Protein 3R40 (pdb70)

Solvent-accessible surface area: 20964 Å² total; per-residue (Å²): 116,34,85,9,0,105,86,24,40,72,71,124,9,101,20,100,47,20,90,0,4,0,20,17,9,32,106,47,81,31,0,2,0,0,0,1,2,3,3,5,4,2,0,0,14,110,0,0,57,81,0,15,137,129,7,74,0,2,0,0,1,0,0,0,2,8,98,0,44,58,27,164,27,58,145,114,28,63,24,2,5,5,71,21,0,2,125,4,2,20,62,2,2,82,116,53,59,34,87,98,2,8,0,0,0,1,11,3,0,0,16,0,0,4,5,0,0,28,56,35,48,60,61,7,46,42,0,0,1,0,5,4,28,0,1,28,7,22,4,100,78,13,66,46,61,87,4,14,160,56,12,12,17,4,1,2,3,16,100,53,70,21,0,27,53,9,4,36,51,59,26,51,88,5,1,77,33,6,0,15,75,49,12,134,74,43,67,60,93,27,9,32,108,120,0,14,65,9,1,49,74,16,2,44,45,85,117,28,19,68,5,8,0,8,0,5,5,0,2,0,98,24,5,11,78,38,2,70,116,13,44,113,68,56,68,102,0,78,7,48,2,8,3,4,28,1,68,52,36,78,49,32,105,15,0,115,103,1,2,78,77,23,101,23,42,78,14,112,3,0,22,0,0,0,3,37,6,18,88,101,0,1,93,26,0,20,163,14,17,50,110,112,32,99,12,1,102,81,19,41,71,85,119,8,95,23,104,49,19,94,0,4,0,18,27,6,40,114,47,80,29,0,2,0,0,0,0,2,3,2,7,4,2,1,0,17,86,0,0,50,74,0,18,139,127,10,45,0,1,0,1,0,0,0,1,2,10,100,0,42,64,24,174,36,57,149,114,29,62,22,3,5,5,68,22,0,2,125,8,1,18,68,2,3,82,110,50,59,27,88,98,2,8,0,0,0,1,14,3,0,0,6,0,0,4,5,0,0,28,56,34,50,59,60,7,44,55,0,0,0,0,34,10,12,0,1,29,21,30,5,115,98,5,79,47,61,58,4,15,156,24,8,7,12,7,0,2,3,16,100,56,77,32,0,34,40,5,4,37,45,70,22,50,48,0,0,76,30,6,0,15,75,52,11,190,64,46,70,56,90,25,8,18,107,123,0,11,64,11,1,55,68,16,3,41,48,85,116,38,15,66,2,9,1,9,0,4,6,0,2,0,99,24,5,14,83,37,3,72,108,12,55,118,68,58,67,102,0,79,6,49,2,6,2,2,45,15,85,64,35,117,11,0,116,128,4,2,80,76,12,84,24,37,76,7,114,10,16,28,0,0,0,4,36,7,33,118,86,0,3,85,6,0,10,154,18,13,71

Sequence (578 aa):
LADLFPGFGSEWINTSSGRIFARVGGDGPPLLLLHGFPQTHVMMMWHRRVAPKLAERFKVIVADLPGYGWWSDMPESDEQHTPYTKRAMAKQLIEAMEEQLGHVHFALAGHNRGARVSYRLALDSPGRLSKLAVLDILPTYEYWQRRMMNRAYALLKKIIYHWSFLAQPAPLPENNLLGGDPDFFYVKAKLASSWTRAGDLSAFDPRAVEHYRIAFADPMMRRHVMCEDYRAGAYADFEHDKIDVEAGNKIPVPMLALWGASGIPLDVWRKWASDVQGAPIESGHFLPEEAPDQTAEALVRFFSALADLFPGFGSEWINTSSGRIFARVGGDGPPLLLLHGFPQTHVMMMWHRVAPKLAERFKVIVADLPGYGWSDMPESDEQHTPYTKRAMAKQLIEEAMEQLGHVHFALAGHNRGARVSYRLALDSPGRLSKLAVLDILPTYEYWQRRMMNRAYALKIYHWSSFLAQPAPLPENNLLGGDPDFFYVKAKLASWTRAGDLSAFDPRAVEHYRIAFADPMRRHVMCEDYRAGAYADFEHDKIDVEAGNKIPVPMMLALWGAPLDVWRKWASDVQGAPIESGHFLPEEAPDQTAEALVRFFS

Radius of gyration: 27.36 Å; Cα contacts (8 Å, |Δi|>4): 1250; chains: 2; bounding box: 43×46×88 Å

B-factor: mean 14.57, std 7.36, range [4.46, 62.92]

CATH classification: 3.40.50.1820

Nearest PDB structures (foldseek):
  3r40-assembly1_B  TM=1.003E+00  e=2.513E-63  Rhodopseudomonas palustris
  5k3d-assembly1_B  TM=1.003E+00  e=5.502E-62  Rhodopseudomonas palustris CGA009
  5swn-assembly1_A  TM=1.002E+00  e=1.422E-61  Rhodopseudomonas palustris CGA009
  3r3u-assembly1_B  TM=1.002E+00  e=4.391E-61  Rhodopseudomonas palustris
  5k3e-assembly1_A  TM=9.991E-01  e=2.899E-61  Rhodopseudomonas palustris CGA009

Secondary structure (DSSP, 8-state):
----STT-EEEEE--TT--EEEEEEE-SSEEEEE--TT--GGGGGGTHHHHHTTSEEEEEPPTTSTTS------TT-GGGSHHHHHHHHHHHHHHTT-SSEEEEEETHHHHHHHHHHHH-GGGEEEEEEES---HHHHHHH-SHHHHHHSTHHHHHTSPTTHHHHHHTS-HHHHHHHHHHHTSSSSSSTTS-HHHHHHHHHHHTSHHHHHHHHHHHHHHHTHHHHHHHHHHHHT--B-S-EEEEEETT---HHHHHHHBSSEEEEEESS-S-HHHHSHHHHHHHHHHHHH-/-----TTEEEEEE--TT--EEEEEE--SSEEEEE--TT--GGGGGGTHHHHHTTSEEEEEPPTTSTTS------TT-GGGSHHHHHHHHHHHHHHTT-SSEEEEEETHHHHHHHHHHHH-GGGEEEEEEES---HHHHHHT-SHHHHHHTTHHHHTTSPTTHHHHHHTSSHHHHHHHHHHHTSSSSSSTTS-HHHHHHHHHHHTSHHHHHHHHHHHHHHHTHHHHHHHHHHHHT--B-S-EEEEEE--HHHHHTTBSSEEEEEESSSS-HHHHSHHHHHHHHHHHH-

Structure (mmCIF, N/CA/C/O backbone):
data_3R40
#
_entry.id   3R40
#
_cell.length_a   41.930
_cell.length_b   79.270
_cell.length_c   85.080
_cell.angle_alpha   90.000
_cell.angle_beta   103.220
_cell.angle_gamma   90.000
#
_symmetry.space_group_name_H-M   'P 1 21 1'
#
loop_
_entity.id
_entity.type
_entity.pdbx_description
1 polymer 'Fluoroacetate dehalogenase'
2 non-polymer 'CALCIUM ION'
3 non-polymer 'CHLORIDE ION'
4 water water
#
loop_
_atom_site.group_PDB
_atom_site.id
_atom_site.type_symbol
_atom_site.label_atom_id
_atom_site.label_alt_id
_atom_site.label_comp_id
_atom_site.label_asym_id
_atom_site.label_entity_id
_atom_site.label_seq_id
_atom_site.pdbx_PDB_ins_code
_atom_site.Cartn_x
_atom_site.Cartn_y
_atom_site.Cartn_z
_atom_site.occupancy
_atom_site.B_iso_or_equiv
_atom_site.auth_seq_id
_at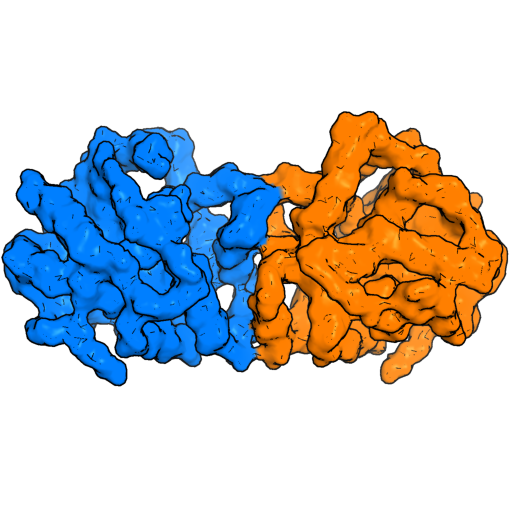om_site.auth_comp_id
_atom_site.auth_asym_id
_atom_site.auth_atom_id
_atom_site.pdbx_PDB_model_num
ATOM 1 N N . LEU A 1 6 ? 8.690 -30.955 27.969 1.00 25.22 4 LEU A N 1
ATOM 2 C CA . LEU A 1 6 ? 7.764 -29.828 27.682 1.00 21.17 4 LEU A CA 1
ATOM 3 C C . LEU A 1 6 ? 7.228 -29.861 26.259 1.00 18.47 4 LEU A C 1
ATOM 4 O O . LEU A 1 6 ? 8.012 -30.101 25.324 1.00 22.79 4 LEU A O 1
ATOM 9 N N . ALA A 1 7 ? 5.957 -29.504 26.110 1.00 16.57 5 ALA A N 1
ATOM 10 C CA . ALA A 1 7 ? 5.337 -29.640 24.838 1.00 15.50 5 ALA A CA 1
ATOM 11 C C . ALA A 1 7 ? 5.796 -28.496 23.953 1.00 13.27 5 ALA A C 1
ATOM 12 O O . ALA A 1 7 ? 5.959 -27.376 24.411 1.00 14.53 5 ALA A O 1
ATOM 14 N N . ASP A 1 8 ? 5.788 -28.783 22.647 1.00 13.71 6 ASP A N 1
ATOM 15 C CA . ASP A 1 8 ? 5.806 -27.775 21.599 1.00 13.15 6 ASP A CA 1
ATOM 16 C C . ASP A 1 8 ? 4.403 -27.293 21.327 1.00 11.74 6 ASP A C 1
ATOM 17 O O . ASP A 1 8 ? 3.577 -28.007 20.713 1.00 14.00 6 ASP A O 1
ATOM 22 N N . LEU A 1 9 ? 4.084 -26.077 21.768 1.00 13.06 7 LEU A N 1
ATOM 23 C CA . LEU A 1 9 ? 2.765 -25.518 21.693 1.00 12.65 7 LEU A CA 1
ATOM 24 C C . LEU A 1 9 ? 2.642 -24.561 20.494 1.00 13.93 7 LEU A C 1
ATOM 25 O O . LEU A 1 9 ? 1.589 -23.928 20.351 1.00 13.38 7 LEU A O 1
ATOM 30 N N . PHE A 1 10 ? 3.610 -24.512 19.598 1.00 13.34 8 PHE A N 1
ATOM 31 C CA . PHE A 1 10 ? 3.561 -23.684 18.418 1.00 13.54 8 PHE A CA 1
ATOM 32 C C . PHE A 1 10 ? 3.987 -24.482 17.182 1.00 16.18 8 PHE A C 1
ATOM 33 O O . PHE A 1 10 ? 5.013 -24.274 16.595 1.00 14.01 8 PHE A O 1
ATOM 41 N N . PRO A 1 11 ? 3.204 -25.493 16.858 1.00 22.17 9 PRO A N 1
ATOM 42 C CA . PRO A 1 11 ? 3.622 -26.445 15.873 1.00 24.48 9 PRO A CA 1
ATOM 43 C C . PRO A 1 11 ? 3.909 -25.690 14.566 1.00 23.35 9 PRO A C 1
ATOM 44 O O . PRO A 1 11 ? 3.202 -24.757 14.155 1.00 25.43 9 PRO A O 1
ATOM 48 N N . GLY A 1 12 ? 5.120 -25.969 14.008 1.00 21.96 10 GLY A N 1
ATOM 49 C CA . GLY A 1 12 ? 5.534 -25.299 12.775 1.00 21.17 10 GLY A CA 1
ATOM 50 C C . GLY A 1 12 ? 6.325 -24.011 12.985 1.00 20.32 10 GLY A C 1
ATOM 51 O O . GLY A 1 12 ? 7.014 -23.542 12.036 1.00 23.68 10 GLY A O 1
ATOM 52 N N . PHE A 1 13 ? 6.287 -23.372 14.158 1.00 16.60 11 PHE A N 1
ATOM 53 C CA . PHE A 1 13 ? 7.145 -22.204 14.414 1.00 13.26 11 PHE A CA 1
ATOM 54 C C . PHE A 1 13 ? 8.545 -22.666 14.594 1.00 12.78 11 PHE A C 1
ATOM 55 O O . PHE A 1 13 ? 8.831 -23.697 15.228 1.00 14.65 11 PHE A O 1
ATOM 63 N N . GLY A 1 14 ? 9.489 -21.853 14.149 1.00 12.28 12 GLY A N 1
ATOM 64 C CA . GLY A 1 14 ? 10.854 -22.008 14.454 1.00 11.31 12 GLY A CA 1
ATOM 65 C C . GLY A 1 14 ? 11.190 -21.526 15.830 1.00 10.82 12 GLY A C 1
ATOM 66 O O . GLY A 1 14 ? 10.322 -21.062 16.580 1.00 11.13 12 GLY A O 1
ATOM 67 N N . SER A 1 15 ? 12.448 -21.598 16.169 1.00 14.91 13 SER A N 1
ATOM 68 C CA . SER A 1 15 ? 12.989 -21.265 17.533 1.00 16.62 13 SER A CA 1
ATOM 69 C C . SER A 1 15 ? 14.255 -20.439 17.222 1.00 17.89 13 SER A C 1
ATOM 70 O O . SER A 1 15 ? 15.023 -20.847 16.328 1.00 24.54 13 SER A O 1
ATOM 73 N N . GLU A 1 16 ? 14.483 -19.357 17.970 1.00 15.25 14 GLU A N 1
ATOM 74 C CA . GLU A 1 16 ? 15.683 -18.563 17.821 1.00 16.15 14 GLU A CA 1
ATOM 75 C C . GLU A 1 16 ? 16.181 -18.246 19.243 1.00 10.52 14 GLU A C 1
ATOM 76 O O . GLU A 1 16 ? 15.403 -17.958 20.100 1.00 10.66 14 GLU A O 1
ATOM 82 N N . TRP A 1 17 ? 17.479 -18.197 19.406 1.00 12.05 15 TRP A N 1
ATOM 83 C CA . TRP A 1 17 ? 18.129 -17.652 20.565 1.00 11.74 15 TRP A CA 1
ATOM 84 C C . TRP A 1 17 ? 18.919 -16.450 20.102 1.00 12.92 15 TRP A C 1
ATOM 85 O O . TRP A 1 17 ? 19.850 -16.608 19.339 1.00 19.39 15 TRP A O 1
ATOM 96 N N . ILE A 1 18 ? 18.500 -15.270 20.463 1.00 8.99 16 ILE A N 1
ATOM 97 C CA . ILE A 1 18 ? 18.938 -14.013 19.865 1.00 9.54 16 ILE A CA 1
ATOM 98 C C . ILE A 1 18 ? 19.886 -13.335 20.808 1.00 9.08 16 ILE A C 1
ATOM 99 O O . ILE A 1 18 ? 19.548 -13.039 21.937 1.00 9.12 16 ILE A O 1
ATOM 104 N N . ASN A 1 19 ? 21.107 -13.066 20.385 1.00 11.20 17 ASN A N 1
ATOM 105 C CA . ASN A 1 19 ? 22.101 -12.389 21.271 1.00 11.07 17 ASN A CA 1
ATOM 106 C C . ASN A 1 19 ? 21.786 -10.914 21.408 1.00 10.57 17 ASN A C 1
ATOM 107 O O . ASN A 1 19 ? 21.384 -10.273 20.453 1.00 12.93 17 ASN A O 1
ATOM 112 N N . THR A 1 20 ? 21.989 -10.411 22.598 1.00 10.03 18 THR A N 1
ATOM 113 C CA . THR A 1 20 ? 21.982 -9.017 22.880 1.00 10.02 18 THR A CA 1
ATOM 114 C C . THR A 1 20 ? 23.115 -8.717 23.822 1.00 10.32 18 THR A C 1
ATOM 115 O O . THR A 1 20 ? 23.614 -9.596 24.471 1.00 10.28 18 THR A O 1
ATOM 119 N N . SER A 1 21 ? 23.355 -7.427 24.059 1.00 12.46 19 SER A N 1
ATOM 120 C CA . SER A 1 21 ? 24.347 -7.011 25.054 1.00 12.34 19 SER A CA 1
ATOM 121 C C . SER A 1 21 ? 23.995 -7.372 26.460 1.00 11.51 19 SER A C 1
ATOM 122 O O . SER A 1 21 ? 24.903 -7.286 27.321 1.00 15.20 19 SER A O 1
ATOM 125 N N . SER A 1 22 ? 22.783 -7.744 26.766 1.00 12.05 20 SER A N 1
ATOM 126 C CA . SER A 1 22 ? 22.357 -8.167 28.108 1.00 12.85 20 SER A CA 1
ATOM 127 C C . SER A 1 22 ? 22.059 -9.649 28.243 1.00 11.42 20 SER A C 1
ATOM 128 O O . SER A 1 22 ? 21.688 -10.104 29.287 1.00 15.55 20 SER A O 1
ATOM 131 N N . GLY A 1 23 ? 22.251 -10.416 27.144 1.00 10.80 21 GLY A N 1
ATOM 132 C CA . GLY A 1 23 ? 22.028 -11.844 27.168 1.00 9.77 21 GLY A CA 1
ATOM 133 C C . GLY A 1 23 ? 21.015 -12.247 26.113 1.00 8.11 21 GLY A C 1
ATOM 134 O O . GLY A 1 23 ? 20.377 -11.423 25.409 1.00 8.60 21 GLY A O 1
ATOM 135 N N . ARG A 1 24 ? 20.907 -13.541 25.958 1.00 7.87 22 ARG A N 1
ATOM 136 C CA . ARG A 1 24 ? 20.096 -14.075 24.877 1.00 7.63 22 ARG A CA 1
ATOM 137 C C . ARG A 1 24 ? 18.593 -13.952 25.209 1.00 7.05 22 ARG A C 1
ATOM 138 O O . ARG A 1 24 ? 18.182 -14.140 26.356 1.00 7.31 22 ARG A O 1
ATOM 146 N N . ILE A 1 25 ? 17.841 -13.676 24.169 1.00 7.23 23 ILE A N 1
ATOM 147 C CA . ILE A 1 25 ? 16.388 -13.736 24.182 1.00 6.41 23 ILE A CA 1
ATOM 148 C C . ILE A 1 25 ? 15.972 -14.976 23.402 1.00 7.11 23 ILE A C 1
ATOM 149 O O . ILE A 1 25 ? 16.310 -15.127 22.247 1.00 8.50 23 ILE A O 1
ATOM 154 N N . PHE A 1 26 ? 15.156 -15.840 24.036 1.00 6.52 24 PHE A N 1
ATOM 155 C CA . PHE A 1 26 ? 14.566 -16.976 23.343 1.00 6.71 24 PHE A CA 1
ATOM 156 C C . PHE A 1 26 ? 13.278 -16.540 22.709 1.00 6.67 24 PHE A C 1
ATOM 157 O O . PHE A 1 26 ? 12.467 -15.863 23.346 1.00 7.59 24 PHE A O 1
ATOM 165 N N . ALA A 1 27 ? 13.008 -16.969 21.493 1.00 7.07 25 ALA A N 1
ATOM 166 C CA . ALA A 1 27 ? 11.708 -16.741 20.869 1.00 6.96 25 ALA A CA 1
ATOM 167 C C . ALA A 1 27 ? 11.305 -17.870 19.971 1.00 7.63 25 ALA A C 1
ATOM 168 O O . ALA A 1 27 ? 12.138 -18.521 19.330 1.00 8.97 25 ALA A O 1
ATOM 170 N N . ARG A 1 28 ? 10.010 -18.055 19.871 1.00 7.69 26 ARG A N 1
ATOM 171 C CA . ARG A 1 28 ? 9.396 -18.824 18.751 1.00 8.54 26 ARG A CA 1
ATOM 172 C C . ARG A 1 28 ? 9.022 -17.842 17.681 1.00 8.16 26 ARG A C 1
ATOM 173 O O . ARG A 1 28 ? 8.547 -16.755 17.943 1.00 9.88 26 ARG A O 1
ATOM 181 N N . VAL A 1 29 ? 9.211 -18.252 16.427 1.00 8.74 27 VAL A N 1
ATOM 182 C CA . VAL A 1 29 ? 9.002 -17.370 15.314 1.00 10.27 27 VAL A CA 1
ATOM 183 C C . VAL A 1 29 ? 8.186 -18.086 14.237 1.00 10.86 27 VAL A C 1
ATOM 184 O O . VAL A 1 29 ? 8.479 -19.186 13.849 1.00 13.49 27 VAL A O 1
ATOM 188 N N . GLY A 1 30 ? 7.136 -17.449 13.782 1.00 11.50 28 GLY A N 1
ATOM 189 C CA . GLY A 1 30 ? 6.296 -18.093 12.759 1.00 12.25 28 GLY A CA 1
ATOM 190 C C . GLY A 1 30 ? 5.619 -17.061 11.899 1.00 10.59 28 GLY A C 1
ATOM 191 O O . GLY A 1 30 ? 5.744 -15.853 12.068 1.00 13.30 28 GLY A O 1
ATOM 192 N N . GLY A 1 31 ? 4.916 -17.520 10.882 1.00 12.03 29 GLY A N 1
ATOM 193 C CA . GLY A 1 31 ? 4.120 -16.609 10.035 1.00 12.20 29 GLY A CA 1
ATOM 194 C C . GLY A 1 31 ? 4.999 -15.904 8.988 1.00 11.02 29 GLY A C 1
ATOM 195 O O . GLY A 1 31 ? 6.140 -16.265 8.712 1.00 13.84 29 GLY A O 1
ATOM 196 N N . ASP A 1 32 ? 4.399 -14.852 8.480 1.00 11.25 30 ASP A N 1
ATOM 197 C CA . ASP A 1 32 ? 4.965 -14.041 7.389 1.00 11.28 30 ASP A CA 1
ATOM 198 C C . ASP A 1 32 ? 4.145 -12.792 7.320 1.00 10.72 30 ASP A C 1
ATOM 199 O O . ASP A 1 32 ? 2.953 -12.794 7.683 1.00 13.27 30 ASP A O 1
ATOM 204 N N . GLY A 1 33 ? 4.722 -11.703 6.885 1.00 10.99 31 GLY A N 1
ATOM 205 C CA . GLY A 1 33 ? 4.109 -10.419 6.842 1.00 11.18 31 GLY A CA 1
ATOM 206 C C . GLY A 1 33 ? 4.721 -9.436 7.774 1.00 10.47 31 GLY A C 1
ATOM 207 O O . GLY A 1 33 ? 5.899 -9.580 8.121 1.00 11.03 31 GLY A O 1
ATOM 208 N N . PRO A 1 34 ? 4.017 -8.358 8.117 1.00 11.17 32 PRO A N 1
ATOM 209 C CA . PRO A 1 34 ? 4.582 -7.359 9.033 1.00 11.54 32 PRO A CA 1
ATOM 210 C C . PRO A 1 34 ? 5.000 -7.931 10.357 1.00 10.60 32 PRO A C 1
ATOM 211 O O . PRO A 1 34 ? 4.347 -8.886 10.849 1.00 11.15 32 PRO A O 1
ATOM 215 N N . PRO A 1 35 ? 6.103 -7.463 10.953 1.00 10.69 33 PRO A N 1
ATOM 216 C CA . PRO A 1 35 ? 6.604 -8.060 12.189 1.00 9.25 33 PRO A CA 1
ATOM 217 C C . PRO A 1 35 ? 5.767 -7.648 13.420 1.00 9.16 33 PRO A C 1
ATOM 218 O O . PRO A 1 35 ? 5.491 -6.443 13.581 1.00 9.51 33 PRO A O 1
ATOM 222 N N . LEU A 1 36 ? 5.495 -8.616 14.264 1.00 8.51 34 LEU A N 1
ATOM 223 C CA . LEU A 1 36 ? 4.712 -8.426 15.455 1.00 8.42 34 LEU A CA 1
ATOM 224 C C . LEU A 1 36 ? 5.389 -9.219 16.615 1.00 7.54 34 LEU A C 1
ATOM 225 O O . LEU A 1 36 ? 5.508 -10.435 16.534 1.00 8.88 34 LEU A O 1
ATOM 230 N N . LEU A 1 37 ? 5.839 -8.466 17.616 1.00 7.01 35 LEU A N 1
ATOM 231 C CA . LEU A 1 37 ? 6.443 -9.024 18.814 1.00 6.69 35 LEU A CA 1
ATOM 232 C C . LEU A 1 37 ? 5.358 -9.181 19.910 1.00 6.26 35 LEU A C 1
ATOM 233 O O . LEU A 1 37 ? 4.584 -8.249 20.111 1.00 6.67 35 LEU A O 1
ATOM 238 N N . LEU A 1 38 ? 5.349 -10.351 20.510 1.00 5.94 36 LEU A N 1
ATOM 239 C CA . LEU A 1 38 ? 4.418 -10.691 21.598 1.00 5.88 36 LEU A CA 1
ATOM 240 C C . LEU A 1 38 ? 5.192 -10.942 22.872 1.00 5.59 36 LEU A C 1
ATOM 241 O O . LEU A 1 38 ? 6.106 -11.784 22.886 1.00 6.23 36 LEU A O 1
ATOM 246 N N . LEU A 1 39 ? 4.825 -10.220 23.957 1.00 5.50 37 LEU A N 1
ATOM 247 C CA . LEU A 1 39 ? 5.547 -10.292 25.254 1.00 5.29 37 LEU A CA 1
ATOM 248 C C . LEU A 1 39 ? 4.622 -10.705 26.383 1.00 5.19 37 LEU A C 1
ATOM 249 O O . LEU A 1 39 ? 3.666 -9.990 26.711 1.00 6.24 37 LEU A O 1
ATOM 254 N N . HIS A 1 40 ? 4.895 -11.843 26.987 1.00 5.29 38 HIS A N 1
ATOM 255 C CA . HIS A 1 40 ? 4.212 -12.369 28.163 1.00 5.12 38 HIS A CA 1
ATOM 256 C C . HIS A 1 40 ? 4.566 -11.596 29.445 1.00 5.18 38 HIS A C 1
ATOM 257 O O . HIS A 1 40 ? 5.404 -10.703 29.456 1.00 5.53 38 HIS A O 1
ATOM 264 N N . GLY A 1 41 ? 3.993 -12.075 30.539 1.00 5.10 39 GLY A N 1
ATOM 265 C CA . GLY A 1 41 ? 4.340 -11.577 31.864 1.00 5.15 39 GLY A CA 1
ATOM 266 C C . GLY A 1 41 ? 4.401 -12.698 32.879 1.00 4.72 39 GLY A C 1
ATOM 267 O O . GLY A 1 41 ? 4.766 -13.834 32.579 1.00 5.24 39 GLY A O 1
ATOM 268 N N . PHE A 1 42 ? 4.119 -12.321 34.122 1.00 5.44 40 PHE A N 1
ATOM 269 C CA . PHE A 1 42 ? 4.291 -13.179 35.299 1.00 5.27 40 PHE A CA 1
ATOM 270 C C . PHE A 1 42 ? 2.980 -13.858 35.670 1.00 5.69 40 PHE A C 1
ATOM 271 O O . PHE A 1 42 ? 1.944 -13.223 35.635 1.00 7.17 40 PHE A O 1
ATOM 279 N N . PRO A 1 43 ? 3.009 -15.123 36.083 1.00 5.83 41 PRO A N 1
ATOM 280 C CA . PRO A 1 43 ? 4.141 -16.024 36.223 1.00 6.07 41 PRO A CA 1
ATOM 281 C C . PRO A 1 43 ? 4.177 -16.979 35.039 1.00 5.62 41 PRO A C 1
ATOM 282 O O . PRO A 1 43 ? 4.039 -18.202 35.182 1.00 6.74 41 PRO A O 1
ATOM 286 N N . GLN A 1 44 ? 4.340 -16.442 33.836 1.00 5.71 42 GLN A N 1
ATOM 287 C CA . GLN A 1 44 ? 4.214 -17.174 32.601 1.00 5.76 42 GLN A CA 1
ATOM 288 C C . GLN A 1 44 ? 5.507 -17.101 31.791 1.00 5.79 42 GLN A C 1
ATOM 289 O O . GLN A 1 44 ? 6.533 -16.575 32.253 1.00 5.86 42 GLN A O 1
ATOM 295 N N . THR A 1 45 ? 5.456 -17.626 30.575 1.00 6.21 43 THR A N 1
ATOM 296 C CA . THR A 1 45 ? 6.492 -17.584 29.598 1.00 6.07 43 THR A CA 1
ATOM 297 C C . THR A 1 45 ? 5.866 -17.308 28.254 1.00 5.68 43 THR A C 1
ATOM 298 O O . THR A 1 45 ? 4.634 -17.153 28.160 1.00 6.25 43 THR A O 1
ATOM 302 N N . HIS A 1 46 ? 6.654 -17.317 27.194 1.00 5.95 44 HIS A N 1
ATOM 303 C CA . HIS A 1 46 ? 6.145 -17.055 25.860 1.00 6.65 44 HIS A CA 1
ATOM 304 C C . HIS A 1 46 ? 5.008 -18.020 25.470 1.00 6.15 44 HIS A C 1
ATOM 305 O O . HIS A 1 46 ? 4.214 -17.649 24.602 1.00 6.89 44 HIS A O 1
ATOM 312 N N . VAL A 1 47 ? 4.924 -19.174 26.105 1.00 6.16 45 VAL A N 1
ATOM 313 C CA . VAL A 1 47 ? 3.911 -20.157 25.710 1.00 7.31 45 VAL A CA 1
ATOM 314 C C . VAL A 1 47 ? 2.502 -19.651 25.937 1.00 7.18 45 VAL A C 1
ATOM 315 O O . VAL A 1 47 ? 1.554 -20.199 25.357 1.00 8.02 45 VAL A O 1
ATOM 319 N N A MET A 1 48 ? 2.302 -18.623 26.775 0.33 6.81 46 MET A N 1
ATOM 320 N N B MET A 1 48 ? 2.292 -18.641 26.768 0.33 6.68 46 MET A N 1
ATOM 321 N N C MET A 1 48 ? 2.287 -18.636 26.784 0.33 6.71 46 MET A N 1
ATOM 322 C CA A MET A 1 48 ? 0.959 -18.074 27.023 0.33 7.88 46 MET A CA 1
ATOM 323 C CA B MET A 1 48 ? 0.926 -18.207 27.012 0.33 7.58 46 MET A CA 1
ATOM 324 C CA C MET A 1 48 ? 0.909 -18.172 27.021 0.33 7.64 46 MET A CA 1
ATOM 325 C C A MET A 1 48 ? 0.245 -17.676 25.751 0.33 7.46 46 MET A C 1
ATOM 326 C C B MET A 1 48 ? 0.250 -17.616 25.773 0.33 7.44 46 MET A C 1
ATOM 327 C C C MET A 1 48 ? 0.245 -17.611 25.773 0.33 7.50 46 MET A C 1
ATOM 328 O O A MET A 1 48 ? -0.989 -17.709 25.693 0.33 9.08 46 MET A O 1
ATOM 329 O O B MET A 1 48 ? -0.962 -17.412 25.779 0.33 9.23 46 MET A O 1
ATOM 330 O O C MET A 1 48 ? -0.971 -17.469 25.753 0.33 9.36 46 MET A O 1
ATOM 343 N N . TRP A 1 49 ? 1.003 -17.346 24.701 1.00 7.04 47 TRP A N 1
ATOM 344 C CA . TRP A 1 49 ? 0.436 -16.890 23.442 1.00 7.21 47 TRP A CA 1
ATOM 345 C C . TRP A 1 49 ? 0.012 -18.041 22.537 1.00 7.55 47 TRP A C 1
ATOM 346 O O . TRP A 1 49 ? -0.368 -17.790 21.381 1.00 8.57 47 TRP A O 1
ATOM 357 N N . HIS A 1 50 ? 0.087 -19.282 22.991 1.00 7.56 48 HIS A N 1
ATOM 358 C CA . HIS A 1 50 ? -0.029 -20.444 22.068 1.00 8.76 48 HIS A CA 1
ATOM 359 C C . HIS A 1 50 ? -1.389 -20.538 21.407 1.00 9.09 48 HIS A C 1
ATOM 360 O O . HIS A 1 50 ? -1.503 -21.163 20.365 1.00 10.56 48 HIS A O 1
ATOM 367 N N A ARG A 1 51 ? -2.436 -20.021 22.020 0.50 9.11 49 ARG A N 1
ATOM 368 N N B ARG A 1 51 ? -2.440 -20.033 22.033 0.50 9.13 49 ARG A N 1
ATOM 369 C CA A ARG A 1 51 ? -3.765 -20.092 21.448 0.50 10.25 49 ARG A CA 1
ATOM 370 C CA B ARG A 1 51 ? -3.795 -20.101 21.497 0.50 10.29 49 ARG A CA 1
ATOM 371 C C A ARG A 1 51 ? -4.134 -18.988 20.560 0.50 10.77 49 ARG A C 1
ATOM 372 C C B ARG A 1 51 ? -4.072 -19.032 20.512 0.50 10.70 49 ARG A C 1
ATOM 373 O O A ARG A 1 51 ? -5.196 -19.045 19.926 0.50 15.21 49 ARG A O 1
ATOM 374 O O B ARG A 1 51 ? -4.930 -19.204 19.658 0.50 16.61 49 ARG A O 1
ATOM 389 N N . VAL A 1 52 ? -3.353 -17.925 20.537 1.00 9.81 50 VAL A N 1
ATOM 390 C CA . VAL A 1 52 ? -3.562 -16.781 19.648 1.00 10.85 50 VAL A CA 1
ATOM 391 C C . VAL A 1 52 ? -2.479 -16.695 18.573 1.00 10.16 50 VAL A C 1
ATOM 392 O O . VAL A 1 52 ? -2.774 -16.135 17.487 1.00 11.79 50 VAL A O 1
ATOM 396 N N . ALA A 1 53 ? -1.274 -17.131 18.828 1.00 13.77 51 ALA A N 1
ATOM 397 C CA . ALA A 1 53 ? -0.159 -16.927 17.875 1.00 13.71 51 ALA A CA 1
ATOM 398 C C . ALA A 1 53 ? -0.408 -17.570 16.518 1.00 16.06 51 ALA A C 1
ATOM 399 O O . ALA A 1 53 ? -0.088 -16.983 15.517 1.00 14.59 51 ALA A O 1
ATOM 401 N N . PRO A 1 54 ? -0.964 -18.757 16.471 1.00 18.39 52 PRO A N 1
ATOM 402 C CA . PRO A 1 54 ? -1.187 -19.337 15.135 1.00 21.03 52 PRO A CA 1
ATOM 403 C C . PRO A 1 54 ? -2.145 -18.536 14.269 1.00 17.19 52 PRO A C 1
ATOM 404 O O . PRO A 1 54 ? -1.911 -18.289 13.026 1.00 18.02 52 PRO A O 1
ATOM 408 N N . LYS A 1 55 ? -3.198 -17.995 14.860 1.00 18.36 53 LYS A N 1
ATOM 409 C CA . LYS A 1 55 ? -4.095 -17.053 14.150 1.00 17.50 53 LYS A CA 1
ATOM 410 C C . LYS A 1 55 ? -3.374 -15.778 13.685 1.00 15.14 53 LYS A C 1
ATOM 411 O O . LYS A 1 55 ? -3.533 -15.286 12.536 1.00 16.16 53 LYS A O 1
ATOM 417 N N . LEU A 1 56 ? -2.574 -15.183 14.541 1.00 12.99 54 LEU A N 1
ATOM 418 C CA . LEU A 1 56 ? -1.830 -14.013 14.170 1.00 11.22 54 LEU A CA 1
ATOM 419 C C . LEU A 1 56 ? -0.804 -14.334 13.070 1.00 11.31 54 LEU A C 1
ATOM 420 O O . LEU A 1 56 ? -0.604 -13.492 12.213 1.00 11.57 54 LEU A O 1
ATOM 425 N N . ALA A 1 57 ? -0.253 -15.581 13.076 1.00 11.13 55 ALA A N 1
ATOM 426 C CA . ALA A 1 57 ? 0.763 -15.970 12.086 1.00 12.26 55 ALA A CA 1
ATOM 427 C C . ALA A 1 57 ? 0.142 -16.088 10.685 1.00 12.38 55 ALA A C 1
ATOM 428 O O . ALA A 1 57 ? 0.911 -16.131 9.719 1.00 14.30 55 ALA A O 1
ATOM 430 N N . GLU A 1 58 ? -1.182 -16.130 10.574 1.00 13.56 56 GLU A N 1
ATOM 431 C CA . GLU A 1 58 ? -1.848 -16.066 9.238 1.00 15.02 56 GLU A CA 1
ATOM 432 C C . GLU A 1 58 ? -1.716 -14.728 8.609 1.00 14.65 56 GLU A C 1
ATOM 433 O O . GLU A 1 58 ? -2.008 -14.577 7.422 1.00 18.97 56 GLU A O 1
ATOM 439 N N . ARG A 1 59 ? -1.377 -13.705 9.363 1.00 13.77 57 ARG A N 1
ATOM 440 C CA . ARG A 1 59 ? -1.362 -12.323 8.926 1.00 15.17 57 ARG A CA 1
ATOM 441 C C . ARG A 1 59 ? -0.059 -11.586 9.176 1.00 14.39 57 ARG A C 1
ATOM 442 O O . ARG A 1 59 ? 0.197 -10.577 8.522 1.00 16.54 57 ARG A O 1
ATOM 450 N N . PHE A 1 60 ? 0.775 -12.037 10.090 1.00 12.33 58 PHE A N 1
ATOM 451 C CA . PHE A 1 60 ? 1.975 -11.333 10.548 1.00 10.50 58 PHE A CA 1
ATOM 452 C C . PHE A 1 60 ? 3.108 -12.312 10.667 1.00 9.47 58 PHE A C 1
ATOM 453 O O . PHE A 1 60 ? 2.919 -13.514 10.849 1.00 10.75 58 PHE A O 1
ATOM 461 N N . LYS A 1 61 ? 4.326 -11.781 10.657 1.00 9.71 59 LYS A N 1
A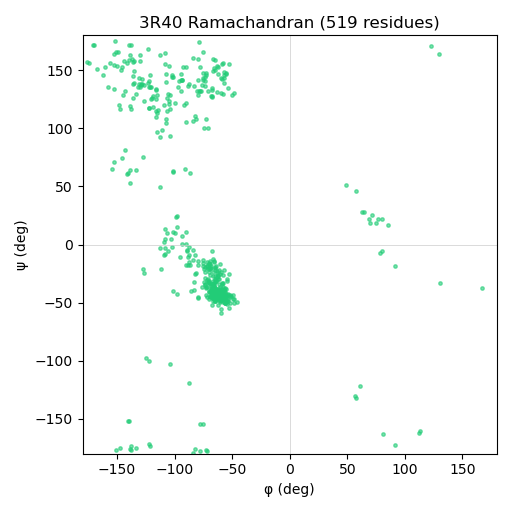TOM 462 C CA . LYS A 1 61 ? 5.537 -12.467 11.122 1.00 10.30 59 LYS A CA 1
ATOM 463 C C . LYS A 1 61 ? 5.553 -12.313 12.654 1.00 9.77 59 LYS A C 1
ATOM 464 O O . LYS A 1 61 ? 5.739 -11.182 13.136 1.00 11.29 59 LYS A O 1
ATOM 470 N N . VAL A 1 62 ? 5.300 -13.389 13.375 1.00 9.14 60 VAL A N 1
ATOM 471 C CA . VAL A 1 62 ? 5.070 -13.327 14.808 1.00 8.61 60 VAL A CA 1
ATOM 472 C C . VAL A 1 62 ? 6.332 -13.835 15.505 1.00 8.75 60 VAL A C 1
ATOM 473 O O . VAL A 1 62 ? 6.816 -14.929 15.268 1.00 10.02 60 VAL A O 1
ATOM 477 N N . ILE A 1 63 ? 6.786 -12.993 16.445 1.00 8.12 61 ILE A N 1
ATOM 478 C CA . ILE A 1 63 ? 7.957 -13.249 17.282 1.00 7.33 61 ILE A CA 1
ATOM 479 C C . ILE A 1 63 ? 7.452 -13.355 18.721 1.00 6.88 61 ILE A C 1
ATOM 480 O O . ILE A 1 63 ? 6.942 -12.374 19.245 1.00 7.98 61 ILE A O 1
ATOM 485 N N . VAL A 1 64 ? 7.538 -14.550 19.308 1.00 6.79 62 VAL A N 1
ATOM 486 C CA . VAL A 1 64 ? 6.952 -14.807 20.626 1.00 6.64 62 VAL A CA 1
ATOM 487 C C . VAL A 1 64 ? 8.126 -14.996 21.605 1.00 6.45 62 VAL A C 1
ATOM 488 O O . VAL A 1 64 ? 8.717 -16.057 21.626 1.00 7.01 62 VAL A O 1
ATOM 492 N N . ALA A 1 65 ? 8.467 -13.944 22.332 1.00 5.99 63 ALA A N 1
ATOM 493 C CA . ALA A 1 65 ? 9.730 -13.876 23.077 1.00 6.00 63 ALA A CA 1
ATOM 494 C C . ALA A 1 65 ? 9.550 -14.126 24.542 1.00 5.91 63 ALA A C 1
ATOM 495 O O . ALA A 1 65 ? 8.610 -13.591 25.164 1.00 6.53 63 ALA A O 1
ATOM 497 N N . ASP A 1 66 ? 10.511 -14.798 25.175 1.00 5.77 64 ASP A N 1
ATOM 498 C CA . ASP A 1 66 ? 10.636 -14.830 26.625 1.00 5.37 64 ASP A CA 1
ATOM 499 C C . ASP A 1 66 ? 11.263 -13.515 27.049 1.00 5.34 64 ASP A C 1
ATOM 500 O O . ASP A 1 66 ? 12.321 -13.108 26.530 1.00 5.88 64 ASP A O 1
ATOM 505 N N . LEU A 1 67 ? 10.681 -12.877 28.055 1.00 5.38 65 LEU A N 1
ATOM 506 C CA . LEU A 1 67 ? 11.261 -11.666 28.610 1.00 5.33 65 LEU A CA 1
ATOM 507 C C . LEU A 1 67 ? 12.652 -11.918 29.104 1.00 5.43 65 LEU A C 1
ATOM 508 O O . LEU A 1 67 ? 12.977 -13.032 29.512 1.00 5.72 65 LEU A O 1
ATOM 513 N N . PRO A 1 68 ? 13.490 -10.865 29.177 1.00 5.71 66 PRO A N 1
ATOM 514 C CA . PRO A 1 68 ? 14.785 -10.989 29.822 1.00 5.50 66 PRO A CA 1
ATOM 515 C C . PRO A 1 68 ? 14.593 -11.633 31.205 1.00 5.63 66 PRO A C 1
ATOM 516 O O . PRO A 1 68 ? 13.784 -11.219 32.014 1.00 6.00 66 PRO A O 1
ATOM 520 N N . GLY A 1 69 ? 15.380 -12.693 31.460 1.00 5.59 67 GLY A N 1
ATOM 521 C CA . GLY A 1 69 ? 15.338 -13.415 32.700 1.00 6.25 67 GLY A CA 1
ATOM 522 C C . GLY A 1 69 ? 14.228 -14.423 32.876 1.00 5.42 67 GLY A C 1
ATOM 523 O O . GLY A 1 69 ? 14.246 -15.122 33.882 1.00 6.32 67 GLY A O 1
ATOM 524 N N . TYR A 1 70 ? 13.304 -14.510 31.935 1.00 5.28 68 TYR A N 1
ATOM 525 C CA . TYR A 1 70 ? 12.166 -15.435 32.027 1.00 5.34 68 TYR A CA 1
ATOM 526 C C . TYR A 1 70 ? 12.347 -16.582 31.029 1.00 5.85 68 TYR A C 1
ATOM 527 O O . TYR A 1 70 ? 12.980 -16.434 29.978 1.00 6.37 68 TYR A O 1
ATOM 536 N N . GLY A 1 71 ? 11.714 -17.692 31.351 1.00 6.27 69 GLY A N 1
ATOM 537 C CA . GLY A 1 71 ? 11.589 -18.818 30.426 1.00 7.02 69 GLY A CA 1
ATOM 538 C C . GLY A 1 71 ? 12.996 -19.342 30.068 1.00 6.90 69 GLY A C 1
ATOM 539 O O . GLY A 1 71 ? 13.695 -19.823 30.949 1.00 9.27 69 GLY A O 1
ATOM 540 N N A TRP A 1 72 ? 13.347 -19.287 28.809 0.50 7.14 70 TRP A N 1
ATOM 541 N N B TRP A 1 72 ? 13.403 -19.278 28.818 0.50 7.26 70 TRP A N 1
ATOM 542 C CA A TRP A 1 72 ? 14.648 -19.725 28.331 0.50 7.74 70 TRP A CA 1
ATOM 543 C CA B TRP A 1 72 ? 14.717 -19.723 28.348 0.50 8.56 70 TRP A CA 1
ATOM 544 C C A TRP A 1 72 ? 15.574 -18.588 27.965 0.50 7.20 70 TRP A C 1
ATOM 545 C C B TRP A 1 72 ? 15.627 -18.581 27.978 0.50 7.57 70 TRP A C 1
ATOM 546 O O A TRP A 1 72 ? 16.680 -18.802 27.488 0.50 10.03 70 TRP A O 1
ATOM 547 O O B TRP A 1 72 ? 16.765 -18.780 27.509 0.50 9.32 70 TRP A O 1
ATOM 568 N N . SER A 1 73 ? 15.164 -17.345 28.160 1.00 6.99 71 SER A N 1
ATOM 569 C CA . SER A 1 73 ? 16.069 -16.216 28.008 1.00 6.57 71 SER A CA 1
ATOM 570 C C . SER A 1 73 ? 17.114 -16.238 29.076 1.00 6.78 71 SER A C 1
ATOM 571 O O . SER A 1 73 ? 16.898 -16.723 30.199 1.00 7.44 71 SER A O 1
ATOM 574 N N . ASP A 1 74 ? 18.290 -15.690 28.797 1.00 6.79 72 ASP A N 1
ATOM 575 C CA . ASP A 1 74 ? 19.316 -15.599 29.835 1.00 7.22 72 ASP A CA 1
ATOM 576 C C . ASP A 1 74 ? 18.877 -14.674 30.959 1.00 6.26 72 ASP A C 1
ATOM 577 O O . ASP A 1 74 ? 17.986 -13.831 30.781 1.00 7.30 72 ASP A O 1
ATOM 582 N N . MET A 1 75 ? 19.489 -14.844 32.109 1.00 6.98 73 MET A N 1
ATOM 583 C CA . MET A 1 75 ? 19.225 -14.104 33.320 1.00 6.96 73 MET A CA 1
ATOM 584 C C . MET A 1 75 ? 20.444 -13.215 33.665 1.00 7.69 73 MET A C 1
ATOM 585 O O . MET A 1 75 ? 21.375 -13.633 34.337 1.00 10.01 73 MET A O 1
ATOM 590 N N . PRO A 1 76 ? 20.459 -11.968 33.209 1.00 8.07 74 PRO A N 1
ATOM 591 C CA . PRO A 1 76 ? 21.515 -11.054 33.659 1.00 9.67 74 PRO A CA 1
ATOM 592 C C . PRO A 1 76 ? 21.549 -10.975 35.182 1.00 8.13 74 PRO A C 1
ATOM 593 O O . PRO A 1 76 ? 20.513 -11.007 35.840 1.00 9.07 74 PRO A O 1
ATOM 597 N N . GLU A 1 77 ? 22.723 -10.778 35.732 1.00 9.09 75 GLU A N 1
ATOM 598 C CA . GLU A 1 77 ? 22.884 -10.556 37.153 1.00 8.83 75 GLU A CA 1
ATOM 599 C C . GLU A 1 77 ? 22.240 -9.180 37.482 1.00 8.55 75 GLU A C 1
ATOM 600 O O . GLU A 1 77 ? 22.452 -8.219 36.743 1.00 9.47 75 GLU A O 1
ATOM 606 N N . SER A 1 78 ?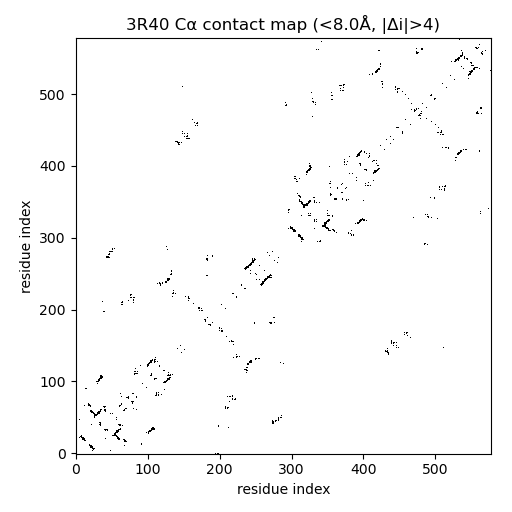 21.471 -9.113 38.536 1.00 9.37 76 SER A N 1
ATOM 607 C CA . SER A 1 78 ? 20.875 -7.867 38.926 1.00 9.10 76 SER A CA 1
ATOM 608 C C . SER A 1 78 ? 21.822 -7.029 39.719 1.00 10.77 76 SER A C 1
ATOM 609 O O . SER A 1 78 ? 22.992 -7.333 39.864 1.00 14.09 76 SER A O 1
ATOM 612 N N . ASP A 1 79 ? 21.308 -5.895 40.188 1.00 10.47 77 ASP A N 1
ATOM 613 C CA . ASP A 1 79 ? 22.090 -4.914 40.988 1.00 11.59 77 ASP A CA 1
ATOM 614 C C . ASP A 1 79 ? 21.136 -4.267 41.972 1.00 11.58 77 ASP A C 1
ATOM 615 O O . ASP A 1 79 ? 19.964 -4.588 42.059 1.00 10.85 77 ASP A O 1
ATOM 620 N N . GLU A 1 80 ? 21.638 -3.273 42.727 1.00 12.89 78 GLU A N 1
ATOM 621 C CA . GLU A 1 80 ? 20.901 -2.717 43.791 1.00 15.06 78 GLU A CA 1
ATOM 622 C C . GLU A 1 80 ? 19.668 -1.958 43.361 1.00 12.59 78 GLU A C 1
ATOM 623 O O . GLU A 1 80 ? 18.736 -1.769 44.146 1.00 15.49 78 GLU A O 1
ATOM 629 N N . GLN A 1 81 ? 19.685 -1.483 42.111 1.00 11.18 79 GLN A N 1
ATOM 630 C CA . GLN A 1 81 ? 18.553 -0.794 41.544 1.00 11.70 79 GLN A CA 1
ATOM 631 C C . GLN A 1 81 ? 17.724 -1.692 40.611 1.00 9.01 79 GLN A C 1
ATOM 632 O O . GLN A 1 81 ? 16.779 -1.213 39.973 1.00 10.16 79 GLN A O 1
ATOM 638 N N . HIS A 1 82 ? 18.001 -2.972 40.616 1.00 7.85 80 HIS A N 1
ATOM 639 C CA . HIS A 1 82 ? 17.222 -3.950 39.866 1.00 7.68 80 HIS A CA 1
ATOM 640 C C . HIS A 1 82 ? 17.312 -3.681 38.368 1.00 7.33 80 HIS A C 1
ATOM 641 O O . HIS A 1 82 ? 16.364 -4.037 37.642 1.00 7.40 80 HIS A O 1
ATOM 648 N N . THR A 1 83 ? 18.396 -3.094 37.913 1.00 8.09 81 THR A N 1
ATOM 649 C CA . THR A 1 83 ? 18.385 -2.437 36.606 1.00 8.17 81 THR A CA 1
ATOM 650 C C . THR A 1 83 ? 17.998 -3.332 35.455 1.00 6.71 81 THR A C 1
ATOM 651 O O . THR A 1 83 ? 17.148 -2.947 34.643 1.00 6.95 81 THR A O 1
ATOM 655 N N . PRO A 1 84 ? 18.546 -4.555 35.318 1.00 7.18 82 PRO A N 1
ATOM 656 C CA . PRO A 1 84 ? 18.206 -5.330 34.113 1.00 6.53 82 PRO A CA 1
ATOM 657 C C . PRO A 1 84 ? 16.745 -5.710 34.040 1.00 6.15 82 PRO A C 1
ATOM 658 O O . PRO A 1 84 ? 16.284 -6.125 32.976 1.00 6.87 82 PRO A O 1
ATOM 662 N N . TYR A 1 85 ? 16.050 -5.687 35.164 1.00 5.64 83 TYR A N 1
ATOM 663 C CA . TYR A 1 85 ? 14.639 -6.100 35.222 1.00 5.31 83 TYR A CA 1
ATOM 664 C C . TYR A 1 85 ? 13.698 -4.941 35.295 1.00 5.35 83 TYR A C 1
ATOM 665 O O . TYR A 1 85 ? 12.472 -5.131 35.364 1.00 5.99 83 TYR A O 1
ATOM 674 N N . THR A 1 86 ? 14.223 -3.722 35.201 1.00 5.63 84 THR A N 1
ATOM 675 C CA . THR A 1 86 ? 13.395 -2.567 34.915 1.00 5.47 84 THR A CA 1
ATOM 676 C C . THR A 1 86 ? 12.798 -2.670 33.520 1.00 5.42 84 THR A C 1
ATOM 677 O O . THR A 1 86 ? 13.385 -3.254 32.619 1.00 5.61 84 THR A O 1
ATOM 681 N N . LYS A 1 87 ? 11.612 -2.088 33.345 1.00 5.17 85 LYS A N 1
ATOM 682 C CA . LYS A 1 87 ? 10.997 -2.125 32.037 1.00 5.59 85 LYS A CA 1
ATOM 683 C C . LYS A 1 87 ? 11.802 -1.335 31.026 1.00 5.52 85 LYS A C 1
ATOM 684 O O . LYS A 1 87 ? 11.853 -1.708 29.854 1.00 5.98 85 LYS A O 1
ATOM 690 N N . ARG A 1 88 ? 12.445 -0.247 31.455 1.00 5.68 86 ARG A N 1
ATOM 691 C CA . ARG A 1 88 ? 13.323 0.506 30.566 1.00 6.79 86 ARG A CA 1
ATOM 692 C C . ARG A 1 88 ? 14.404 -0.404 29.987 1.00 6.08 86 ARG A C 1
ATOM 693 O O . ARG A 1 88 ? 14.697 -0.384 28.794 1.00 6.41 86 ARG A O 1
ATOM 701 N N . ALA A 1 89 ? 15.087 -1.154 30.881 1.00 5.63 87 ALA A N 1
ATOM 702 C CA . ALA A 1 89 ? 16.186 -1.996 30.419 1.00 5.76 87 ALA A CA 1
ATOM 703 C C . ALA A 1 89 ? 15.678 -3.152 29.586 1.00 5.61 87 ALA A C 1
ATOM 704 O O . ALA A 1 89 ? 16.269 -3.508 28.555 1.00 5.91 87 ALA A O 1
ATOM 706 N N . MET A 1 90 ? 14.563 -3.763 29.997 1.00 5.48 88 MET A N 1
ATOM 707 C CA . MET A 1 90 ? 14.015 -4.876 29.195 1.00 5.73 88 MET A CA 1
ATOM 708 C C . MET A 1 90 ? 13.639 -4.406 27.799 1.00 5.12 88 MET A C 1
ATOM 709 O O . MET A 1 90 ? 13.846 -5.108 26.833 1.00 5.61 88 MET A O 1
ATOM 714 N N . ALA A 1 91 ? 13.053 -3.203 27.707 1.00 5.40 89 ALA A N 1
ATOM 715 C CA . ALA A 1 91 ? 12.694 -2.656 26.444 1.00 6.02 89 ALA A CA 1
ATOM 716 C C . ALA A 1 91 ? 13.933 -2.428 25.562 1.00 5.52 89 ALA A C 1
ATOM 717 O O . ALA A 1 91 ? 13.923 -2.767 24.378 1.00 6.50 89 ALA A O 1
ATOM 719 N N . LYS A 1 92 ? 14.996 -1.846 26.117 1.00 6.26 90 LYS A N 1
ATOM 720 C CA . LYS A 1 92 ? 16.219 -1.683 25.383 1.00 6.54 90 LYS A CA 1
ATOM 721 C C . LYS A 1 92 ? 16.734 -3.024 24.837 1.00 6.70 90 LYS A C 1
ATOM 722 O O . LYS A 1 92 ? 17.214 -3.122 23.694 1.00 6.72 90 LYS A O 1
ATOM 728 N N . GLN A 1 93 ? 16.697 -4.050 25.685 1.00 5.76 91 GLN A N 1
ATOM 729 C CA . GLN A 1 93 ? 17.184 -5.363 25.320 1.00 6.55 91 GLN A CA 1
ATOM 730 C C . GLN A 1 93 ? 16.368 -5.958 24.173 1.00 6.44 91 GLN A C 1
ATOM 731 O O . GLN A 1 93 ? 16.914 -6.547 23.226 1.00 6.93 91 GLN A O 1
ATOM 737 N N . LEU A 1 94 ? 15.046 -5.835 24.258 1.00 6.28 92 LEU A N 1
ATOM 738 C CA . LEU A 1 94 ? 14.201 -6.368 23.212 1.00 6.35 92 LEU A CA 1
ATOM 739 C C . LEU A 1 94 ? 14.317 -5.586 21.911 1.00 6.52 92 LEU A C 1
ATOM 740 O O . LEU A 1 94 ? 14.217 -6.169 20.827 1.00 7.40 92 LEU A O 1
ATOM 745 N N . ILE A 1 95 ? 14.570 -4.302 21.994 1.00 6.79 93 ILE A N 1
ATOM 746 C CA . ILE A 1 95 ? 14.891 -3.520 20.799 1.00 7.98 93 ILE A CA 1
ATOM 747 C C . ILE A 1 95 ? 16.142 -4.078 20.129 1.00 7.62 93 ILE A C 1
ATOM 748 O O . ILE A 1 95 ? 16.177 -4.235 18.896 1.00 8.46 93 ILE A O 1
ATOM 753 N N . GLU A 1 96 ? 17.189 -4.373 20.920 1.00 7.72 94 GLU A N 1
ATOM 754 C CA . GLU A 1 96 ? 18.396 -4.992 20.360 1.00 8.59 94 GLU A CA 1
ATOM 755 C C . GLU A 1 96 ? 18.101 -6.308 19.714 1.00 7.87 94 GLU A C 1
ATOM 756 O O . GLU A 1 96 ? 18.581 -6.620 18.628 1.00 8.97 94 GLU A O 1
ATOM 762 N N . ALA A 1 97 ? 17.268 -7.140 20.377 1.00 8.05 95 ALA A N 1
ATOM 763 C CA . ALA A 1 97 ? 16.951 -8.467 19.845 1.00 7.98 95 ALA A CA 1
ATOM 764 C C . ALA A 1 97 ? 16.232 -8.344 18.482 1.00 7.81 95 ALA A C 1
ATOM 765 O O . ALA A 1 97 ? 16.523 -9.022 17.534 1.00 8.28 95 ALA A O 1
ATOM 767 N N . MET A 1 98 ? 15.255 -7.412 18.418 1.00 7.63 96 MET A N 1
ATOM 768 C CA . MET A 1 98 ? 14.540 -7.200 17.176 1.00 7.79 96 MET A CA 1
ATOM 769 C C . MET A 1 98 ? 15.447 -6.708 16.089 1.00 8.72 96 MET A C 1
ATOM 770 O O . MET A 1 98 ? 15.358 -7.149 14.939 1.00 9.15 96 MET A O 1
ATOM 775 N N A GLU A 1 99 ? 16.404 -5.845 16.428 0.50 9.29 97 GLU A N 1
ATOM 776 N N B GLU A 1 99 ? 16.384 -5.850 16.438 0.50 9.35 97 GLU A N 1
ATOM 777 C CA A GLU A 1 99 ? 17.436 -5.404 15.412 0.50 10.04 97 GLU A CA 1
ATOM 778 C CA B GLU A 1 99 ? 17.327 -5.360 15.415 0.50 10.47 97 GLU A CA 1
ATOM 779 C C A GLU A 1 99 ? 18.264 -6.543 14.877 0.50 9.80 97 GLU A C 1
ATOM 780 C C B GLU A 1 99 ? 18.260 -6.512 14.893 0.50 10.03 97 GLU A C 1
ATOM 781 O O A GLU A 1 99 ? 18.646 -6.504 13.710 0.50 11.54 97 GLU A O 1
ATOM 782 O O B GLU A 1 99 ? 18.617 -6.493 13.705 0.50 11.62 97 GLU A O 1
ATOM 793 N N . GLN A 1 100 ? 18.514 -7.549 15.704 1.00 10.57 98 GLN A N 1
ATOM 794 C CA . GLN A 1 100 ? 19.286 -8.706 15.249 1.00 11.56 98 GLN A CA 1
ATOM 795 C C . GLN A 1 100 ? 18.532 -9.429 14.139 1.00 11.15 98 GLN A C 1
ATOM 796 O O . GLN A 1 100 ? 19.165 -10.046 13.293 1.00 14.30 98 GLN A O 1
ATOM 802 N N . LEU A 1 101 ? 17.209 -9.348 14.158 1.00 9.85 99 LEU A N 1
ATOM 803 C CA . LEU A 1 101 ? 16.358 -9.964 13.134 1.00 10.09 99 LEU A CA 1
ATOM 804 C C . LEU A 1 101 ? 16.081 -9.030 11.964 1.00 9.88 99 LEU A C 1
ATOM 805 O O . LEU A 1 101 ? 15.375 -9.363 11.032 1.00 11.28 99 LEU A O 1
ATOM 810 N N . GLY A 1 102 ? 16.621 -7.832 12.011 1.00 10.05 100 GLY A N 1
ATOM 811 C CA . GLY A 1 102 ? 16.359 -6.810 11.010 1.00 10.49 100 GLY A CA 1
ATOM 812 C C . GLY A 1 102 ? 15.068 -6.071 11.186 1.00 10.56 100 GLY A C 1
ATOM 813 O O . GLY A 1 102 ? 14.587 -5.448 10.233 1.00 11.78 100 GLY A O 1
ATOM 814 N N . HIS A 1 103 ? 14.500 -6.054 12.396 1.00 9.46 101 HIS A N 1
ATOM 815 C CA . HIS A 1 103 ? 13.232 -5.346 12.678 1.00 9.73 101 HIS A CA 1
ATOM 816 C C . HIS A 1 103 ? 13.556 -4.118 13.488 1.00 10.07 101 HIS A C 1
ATOM 817 O O . HIS A 1 103 ? 13.804 -4.209 14.706 1.00 11.57 101 HIS A O 1
ATOM 824 N N . VAL A 1 104 ? 13.515 -2.962 12.844 1.00 10.85 102 VAL A N 1
ATOM 825 C CA . VAL A 1 104 ? 13.737 -1.668 13.485 1.00 11.04 102 VAL A CA 1
ATOM 826 C C . VAL A 1 104 ? 12.456 -0.887 13.657 1.00 11.49 102 VAL A C 1
ATOM 827 O O . VAL A 1 104 ? 12.463 0.186 14.284 1.00 12.08 102 VAL A O 1
ATOM 831 N N . HIS A 1 105 ? 11.357 -1.374 13.143 1.00 11.63 103 HIS A N 1
ATOM 832 C CA . HIS A 1 105 ? 10.014 -0.741 13.264 1.00 10.75 103 HIS A CA 1
ATOM 833 C C . HIS A 1 105 ? 9.086 -1.911 13.274 1.00 11.67 103 HIS A C 1
ATOM 834 O O . HIS A 1 105 ? 9.141 -2.738 12.344 1.00 15.66 103 HIS A O 1
ATOM 841 N N . PHE A 1 106 ? 8.306 -2.081 14.326 1.00 9.82 104 PHE A N 1
ATOM 842 C CA . PHE A 1 106 ? 7.519 -3.283 14.451 1.00 9.47 104 PHE A CA 1
ATOM 843 C C . PHE A 1 106 ? 6.238 -2.989 15.266 1.00 8.69 104 PHE A C 1
ATOM 844 O O . PHE A 1 106 ? 6.141 -1.990 15.956 1.00 9.59 104 PHE A O 1
ATOM 852 N N . ALA A 1 107 ? 5.320 -3.944 15.185 1.00 8.57 105 ALA A N 1
ATOM 853 C CA . ALA A 1 107 ? 4.114 -3.929 16.046 1.00 8.39 105 ALA A CA 1
ATOM 854 C C . ALA A 1 107 ? 4.399 -4.730 17.294 1.00 7.28 105 ALA A C 1
ATOM 855 O O . ALA A 1 107 ? 5.230 -5.621 17.296 1.00 8.10 105 ALA A O 1
ATOM 857 N N . LEU A 1 108 ? 3.709 -4.384 18.387 1.00 7.34 106 LEU A N 1
ATOM 858 C CA . LEU A 1 108 ? 4.020 -4.955 19.685 1.00 7.00 106 LEU A CA 1
ATOM 859 C C . LEU A 1 108 ? 2.769 -5.153 20.497 1.00 6.77 106 LEU A C 1
ATOM 860 O O . LEU A 1 108 ? 1.966 -4.213 20.628 1.00 7.70 106 LEU A O 1
ATOM 865 N N . ALA A 1 109 ? 2.572 -6.352 21.030 1.00 6.53 107 ALA A N 1
ATOM 866 C CA . ALA A 1 109 ? 1.505 -6.589 22.013 1.00 6.77 107 ALA A CA 1
ATOM 867 C C . ALA A 1 109 ? 2.146 -7.234 23.241 1.00 5.86 107 ALA A C 1
ATOM 868 O O . ALA A 1 109 ? 2.945 -8.163 23.135 1.00 6.89 107 ALA A O 1
ATOM 870 N N . GLY A 1 110 ? 1.725 -6.757 24.408 1.00 5.84 108 GLY A N 1
ATOM 871 C CA . GLY A 1 110 ? 2.218 -7.320 25.654 1.00 6.21 108 GLY A CA 1
ATOM 872 C C . GLY A 1 110 ? 1.092 -7.537 26.648 1.00 5.46 108 GLY A C 1
ATOM 873 O O . GLY A 1 110 ? 0.030 -6.924 26.565 1.00 6.23 108 GLY A O 1
ATOM 874 N N . HIS A 1 111 ? 1.354 -8.438 27.594 1.00 5.24 109 HIS A N 1
ATOM 875 C CA . HIS A 1 111 ? 0.438 -8.787 28.658 1.00 5.72 109 HIS A CA 1
ATOM 876 C C . HIS A 1 111 ? 1.204 -8.731 29.980 1.00 5.05 109 HIS A C 1
ATOM 877 O O . HIS A 1 111 ? 2.330 -9.154 30.055 1.00 5.50 109 HIS A O 1
ATOM 884 N N . ASN A 1 112 ? 0.568 -8.180 31.023 1.00 5.45 110 ASN A N 1
ATOM 885 C CA . ASN A 1 112 ? 1.165 -8.224 32.366 1.00 5.00 110 ASN A CA 1
ATOM 886 C C . ASN A 1 112 ? 2.555 -7.553 32.299 1.00 4.97 110 ASN A C 1
ATOM 887 O O . ASN A 1 112 ? 2.629 -6.460 31.705 1.00 5.28 110 ASN A O 1
ATOM 892 N N . ARG A 1 113 ? 3.621 -8.140 32.829 1.00 4.88 111 ARG A N 1
ATOM 893 C CA . ARG A 1 113 ? 4.912 -7.453 32.826 1.00 5.08 111 ARG A CA 1
ATOM 894 C C . ARG A 1 113 ? 5.298 -7.070 31.407 1.00 4.61 111 ARG A C 1
ATOM 895 O O . ARG A 1 113 ? 5.930 -6.020 31.215 1.00 5.31 111 ARG A O 1
ATOM 903 N N . GLY A 1 114 ? 5.010 -7.908 30.419 1.00 4.88 112 GLY A N 1
ATOM 904 C CA . GLY A 1 114 ? 5.352 -7.623 29.063 1.00 5.05 112 GLY A CA 1
ATOM 905 C C . GLY A 1 114 ? 4.631 -6.432 28.486 1.00 5.01 112 GLY A C 1
ATOM 906 O O . GLY A 1 114 ? 5.148 -5.754 27.610 1.00 5.48 112 GLY A O 1
ATOM 907 N N . ALA A 1 115 ? 3.422 -6.163 28.961 1.00 5.13 113 ALA A N 1
ATOM 908 C CA . ALA A 1 115 ? 2.704 -4.942 28.607 1.00 5.23 113 ALA A CA 1
ATOM 909 C C . ALA A 1 115 ? 3.387 -3.705 29.169 1.00 5.18 113 ALA A C 1
ATOM 910 O O . ALA A 1 115 ? 3.321 -2.624 28.604 1.00 5.72 113 ALA A O 1
ATOM 912 N N . ARG A 1 116 ? 4.003 -3.860 30.363 1.00 5.25 114 ARG A N 1
ATOM 913 C CA . ARG A 1 116 ? 4.748 -2.792 30.984 1.00 5.14 114 ARG A CA 1
ATOM 914 C C . ARG A 1 116 ? 6.035 -2.509 30.193 1.00 5.08 114 ARG A C 1
ATOM 915 O O . ARG A 1 116 ? 6.352 -1.352 29.947 1.00 6.18 114 ARG A O 1
ATOM 923 N N . VAL A 1 117 ? 6.736 -3.548 29.819 1.00 5.24 115 VAL A N 1
ATOM 924 C CA . VAL A 1 117 ? 7.850 -3.360 28.846 1.00 5.54 115 VAL A CA 1
ATOM 925 C C . VAL A 1 117 ? 7.354 -2.593 27.647 1.00 5.64 115 VAL A C 1
ATOM 926 O O . VAL A 1 117 ? 8.048 -1.678 27.162 1.00 6.25 115 VAL A O 1
ATOM 930 N N . SER A 1 118 ? 6.180 -2.965 27.144 1.00 5.52 116 SER A N 1
ATOM 931 C CA . SER A 1 118 ? 5.709 -2.403 25.883 1.00 6.17 116 SER A CA 1
ATOM 932 C C . SER A 1 118 ? 5.408 -0.907 25.986 1.00 5.88 116 SER A C 1
ATOM 933 O O . SER A 1 118 ? 5.777 -0.149 25.102 1.00 6.65 116 SER A O 1
ATOM 936 N N . TYR A 1 119 ? 4.652 -0.472 27.029 1.00 5.64 117 TYR A N 1
ATOM 937 C CA . TYR A 1 119 ? 4.375 0.924 27.072 1.00 6.09 117 TYR A CA 1
ATOM 938 C C . TYR A 1 119 ? 5.614 1.749 27.425 1.00 5.94 117 TYR A C 1
ATOM 939 O O . TYR A 1 119 ? 5.756 2.898 26.991 1.00 6.94 117 TYR A O 1
ATOM 948 N N . ARG A 1 120 ? 6.544 1.186 28.206 1.00 5.91 118 ARG A N 1
ATOM 949 C CA . ARG A 1 120 ? 7.795 1.845 28.473 1.00 5.81 118 ARG A CA 1
ATOM 950 C C . ARG A 1 120 ? 8.617 1.992 27.196 1.00 6.18 118 ARG A C 1
ATOM 951 O O . ARG A 1 120 ? 9.224 3.029 26.945 1.00 7.06 118 ARG A O 1
ATOM 959 N N . LEU A 1 121 ? 8.630 0.956 26.374 1.00 6.43 119 LEU A N 1
ATOM 960 C CA . LEU A 1 121 ? 9.310 1.025 25.076 1.00 6.50 119 LEU A CA 1
ATOM 961 C C . LEU A 1 121 ? 8.707 2.172 24.266 1.00 7.33 119 LEU A C 1
ATOM 962 O O . LEU A 1 121 ? 9.435 2.979 23.650 1.00 8.39 119 LEU A O 1
ATOM 967 N N . ALA A 1 122 ? 7.382 2.300 24.262 1.00 7.09 120 ALA A N 1
ATOM 968 C CA . ALA A 1 122 ? 6.730 3.355 23.523 1.00 7.89 120 ALA A CA 1
ATOM 969 C C . ALA A 1 122 ? 7.036 4.749 24.052 1.00 8.52 120 ALA A C 1
ATOM 970 O O . ALA A 1 122 ? 7.116 5.698 23.266 1.00 10.99 120 ALA A O 1
ATOM 972 N N . LEU A 1 123 ? 7.186 4.896 25.373 1.00 7.82 121 LEU A N 1
ATOM 973 C CA . LEU A 1 123 ? 7.523 6.163 25.951 1.00 8.95 121 LEU A CA 1
ATOM 974 C C . LEU A 1 123 ? 8.993 6.564 25.667 1.00 9.07 121 LEU A C 1
ATOM 975 O O . LEU A 1 123 ? 9.288 7.703 25.465 1.00 11.73 121 LEU A O 1
ATOM 980 N N . ASP A 1 124 ? 9.896 5.571 25.672 1.00 7.97 122 ASP A N 1
ATOM 981 C CA . ASP A 1 124 ? 11.351 5.815 25.541 1.00 9.04 122 ASP A CA 1
ATOM 982 C C . ASP A 1 124 ? 11.752 5.907 24.080 1.00 8.99 122 ASP A C 1
ATOM 983 O O . ASP A 1 124 ? 12.631 6.702 23.736 1.00 11.16 122 ASP A O 1
ATOM 988 N N . SER A 1 125 ? 11.185 5.075 23.240 1.00 8.74 123 SER A N 1
ATOM 989 C CA . SER A 1 125 ? 11.626 4.836 21.864 1.00 9.20 123 SER A CA 1
ATOM 990 C C . SER A 1 125 ? 10.422 4.667 20.925 1.00 9.35 123 SER A C 1
ATOM 991 O O . SER A 1 125 ? 10.282 3.621 20.272 1.00 9.64 123 SER A O 1
ATOM 994 N N . PRO A 1 126 ? 9.583 5.678 20.826 1.00 10.07 124 PRO A N 1
ATOM 995 C CA . PRO A 1 126 ? 8.380 5.510 20.058 1.00 10.46 124 PRO A CA 1
ATOM 996 C C . PRO A 1 126 ? 8.628 5.207 18.587 1.00 10.36 124 PRO A C 1
ATOM 997 O O . PRO A 1 126 ? 7.754 4.605 17.940 1.00 11.56 124 PRO A O 1
ATOM 1001 N N . GLY A 1 127 ? 9.713 5.670 18.020 1.00 10.41 125 GLY A N 1
ATOM 1002 C CA . GLY A 1 127 ? 10.024 5.428 16.658 1.00 11.38 125 GLY A CA 1
ATOM 1003 C C . GLY A 1 127 ? 10.186 3.941 16.318 1.00 11.23 125 GLY A C 1
ATOM 1004 O O . GLY A 1 127 ? 10.131 3.600 15.122 1.00 12.45 125 GLY A O 1
ATOM 1005 N N . ARG A 1 128 ? 10.366 3.089 17.290 1.00 9.23 126 ARG A N 1
ATOM 1006 C CA . ARG A 1 128 ? 10.471 1.656 17.055 1.00 8.82 126 ARG A CA 1
ATOM 1007 C C . ARG A 1 128 ? 9.165 0.991 16.747 1.00 9.16 126 ARG A C 1
ATOM 1008 O O . ARG A 1 128 ? 9.166 -0.176 16.299 1.00 9.87 126 ARG A O 1
ATOM 1016 N N . LEU A 1 129 ? 8.033 1.632 17.078 1.00 9.19 127 LEU A N 1
ATOM 1017 C CA . LEU A 1 129 ? 6.764 0.967 17.044 1.00 8.90 127 LEU A CA 1
ATOM 1018 C C . LEU A 1 129 ? 5.811 1.581 16.001 1.00 9.91 127 LEU A C 1
ATOM 1019 O O . LEU A 1 129 ? 5.570 2.786 15.958 1.00 12.17 127 LEU A O 1
ATOM 1024 N N . SER A 1 130 ? 5.185 0.691 15.231 1.00 10.21 128 SER A N 1
ATOM 1025 C CA . SER A 1 130 ? 4.065 1.126 14.398 1.00 11.12 128 SER A CA 1
ATOM 1026 C C . SER A 1 130 ? 2.788 1.257 15.176 1.00 10.32 128 SER A C 1
ATOM 1027 O O . SER A 1 130 ? 2.059 2.232 15.016 1.00 12.81 128 SER A O 1
ATOM 1030 N N . LYS A 1 131 ? 2.506 0.271 16.011 1.00 9.74 129 LYS A N 1
ATOM 1031 C CA . LYS A 1 131 ? 1.308 0.190 16.814 1.00 9.57 129 LYS A CA 1
ATOM 1032 C C . LYS A 1 131 ? 1.639 -0.623 18.045 1.00 8.85 129 LYS A C 1
ATOM 1033 O O . LYS A 1 131 ? 2.517 -1.493 18.023 1.00 9.72 129 LYS A O 1
ATOM 1039 N N . LEU A 1 132 ? 0.893 -0.390 19.142 1.00 8.80 130 LEU A N 1
ATOM 1040 C CA . LEU A 1 132 ? 1.073 -1.088 20.394 1.00 9.10 130 LEU A CA 1
ATOM 1041 C C . LEU A 1 132 ? -0.213 -1.522 21.004 1.00 7.58 130 LEU A C 1
ATOM 1042 O O . LEU A 1 132 ? -1.164 -0.739 20.998 1.00 8.46 130 LEU A O 1
ATOM 1047 N N . ALA A 1 133 ? -0.256 -2.727 21.548 1.00 7.45 131 ALA A N 1
ATOM 1048 C CA . ALA A 1 133 ? -1.391 -3.216 22.352 1.00 7.19 131 ALA A CA 1
ATOM 1049 C C . ALA A 1 133 ? -0.919 -3.621 23.725 1.00 6.53 131 ALA A C 1
ATOM 1050 O O . ALA A 1 133 ? 0.089 -4.300 23.861 1.00 7.39 131 ALA A O 1
ATOM 1052 N N . VAL A 1 134 ? -1.671 -3.214 24.747 1.00 6.61 132 VAL A N 1
ATOM 1053 C CA . VAL A 1 134 ? -1.439 -3.604 26.134 1.00 6.64 132 VAL A CA 1
ATOM 1054 C C . VAL A 1 134 ? -2.619 -4.352 26.660 1.00 6.74 132 VAL A C 1
ATOM 1055 O O . VAL A 1 134 ? -3.778 -3.869 26.561 1.00 8.78 132 VAL A O 1
ATOM 1059 N N . LEU A 1 135 ? -2.407 -5.513 27.222 1.00 6.54 133 LEU A N 1
ATOM 1060 C CA . LEU A 1 135 ? -3.468 -6.445 27.661 1.00 6.46 133 LEU A CA 1
ATOM 1061 C C . LEU A 1 135 ? -3.518 -6.478 29.185 1.00 6.93 133 LEU A C 1
ATOM 1062 O O . LEU A 1 135 ? -2.568 -6.875 29.859 1.00 7.10 133 LEU A O 1
ATOM 1067 N N . ASP A 1 136 ? -4.706 -6.089 29.669 1.00 7.32 134 ASP A N 1
ATOM 1068 C CA . ASP A 1 136 ? -5.105 -6.122 31.071 1.00 7.60 134 ASP A CA 1
ATOM 1069 C C . ASP A 1 136 ? -4.104 -5.503 32.046 1.00 7.30 134 ASP A C 1
ATOM 1070 O O . ASP A 1 136 ? -3.861 -6.046 33.097 1.00 7.93 134 ASP A O 1
ATOM 1075 N N . ILE A 1 137 ? -3.700 -4.283 31.711 1.00 6.83 135 ILE A N 1
ATOM 1076 C CA . ILE A 1 137 ? -2.873 -3.463 32.615 1.00 6.93 135 ILE A CA 1
ATOM 1077 C C . ILE A 1 137 ? -3.275 -2.031 32.568 1.00 6.94 135 ILE A C 1
ATOM 1078 O O . ILE A 1 137 ? -3.817 -1.521 31.563 1.00 8.01 135 ILE A O 1
ATOM 1083 N N . LEU A 1 138 ? -2.960 -1.321 33.668 1.00 7.62 136 LEU A N 1
ATOM 1084 C CA . LEU A 1 138 ? -2.772 0.124 33.714 1.00 7.83 136 LEU A CA 1
ATOM 1085 C C . LEU A 1 138 ? -1.291 0.430 33.909 1.00 7.19 136 LEU A C 1
ATOM 1086 O O . LEU A 1 138 ? -0.546 -0.466 34.335 1.00 7.35 136 LEU A O 1
ATOM 1091 N N . PRO A 1 139 ? -0.830 1.665 33.688 1.00 6.85 137 PRO A N 1
ATOM 1092 C CA . PRO A 1 139 ? 0.562 1.966 33.991 1.00 6.90 137 PRO A CA 1
ATOM 1093 C C . PRO A 1 139 ? 0.915 1.677 35.442 1.00 6.24 137 PRO A C 1
ATOM 1094 O O . PRO A 1 139 ? 0.076 1.861 36.343 1.00 7.28 137 PRO A O 1
ATOM 1098 N N . THR A 1 140 ? 2.158 1.297 35.683 1.00 5.94 138 THR A N 1
ATOM 1099 C CA . THR A 1 140 ? 2.664 1.083 37.029 1.00 6.00 138 THR A CA 1
ATOM 1100 C C . THR A 1 140 ? 2.396 2.267 37.920 1.00 6.26 138 THR A C 1
ATOM 1101 O O . THR A 1 140 ? 1.975 2.090 39.086 1.00 6.87 138 THR A O 1
ATOM 1105 N N . TYR A 1 141 ? 2.637 3.490 37.452 1.00 6.77 139 TYR A N 1
ATOM 1106 C CA . TYR A 1 141 ? 2.342 4.661 38.292 1.00 7.30 139 TYR A CA 1
ATOM 1107 C C . TYR A 1 141 ? 0.886 4.641 38.790 1.00 6.96 139 TYR A C 1
ATOM 1108 O O . TYR A 1 141 ? 0.622 5.015 39.931 1.00 7.71 139 TYR A O 1
ATOM 1117 N N . GLU A 1 142 ? -0.057 4.289 37.913 1.00 7.55 140 GLU A N 1
ATOM 1118 C CA . GLU A 1 142 ? -1.451 4.304 38.255 1.00 7.66 140 GLU A CA 1
ATOM 1119 C C . GLU A 1 142 ? -1.795 3.291 39.311 1.00 7.71 140 GLU A C 1
ATOM 1120 O O . GLU A 1 142 ? -2.601 3.556 40.214 1.00 9.70 140 GLU A O 1
ATOM 1126 N N . TYR A 1 143 ? -1.238 2.090 39.224 1.00 7.84 141 TYR A N 1
ATOM 1127 C CA . TYR A 1 143 ? -1.439 1.074 40.236 1.00 8.92 141 TYR A CA 1
ATOM 1128 C C . TYR A 1 143 ? -1.036 1.631 41.560 1.00 8.88 141 TYR A C 1
ATOM 1129 O O . TYR A 1 143 ? -1.723 1.521 42.614 1.00 10.47 141 TYR A O 1
ATOM 1138 N N . TRP A 1 144 ? 0.144 2.221 41.651 1.00 8.02 142 TRP A N 1
ATOM 1139 C CA . TRP A 1 144 ? 0.671 2.707 42.932 1.00 9.25 142 TRP A CA 1
ATOM 1140 C C . TRP A 1 144 ? -0.116 3.961 43.439 1.00 9.71 142 TRP A C 1
ATOM 1141 O O . TRP A 1 144 ? -0.367 4.065 44.640 1.00 11.01 142 TRP A O 1
ATOM 1152 N N . GLN A 1 145 ? -0.467 4.863 42.553 1.00 10.37 143 GLN A N 1
ATOM 1153 C CA . GLN A 1 145 ? -1.234 6.013 42.965 1.00 12.98 143 GLN A CA 1
ATOM 1154 C C . GLN A 1 145 ? -2.609 5.584 43.536 1.00 14.03 143 GLN A C 1
ATOM 1155 O O . GLN A 1 145 ? -3.053 6.404 44.416 1.00 19.82 143 GLN A O 1
ATOM 1161 N N A ARG A 1 146 ? -3.226 4.563 43.060 0.50 12.79 144 ARG A N 1
ATOM 1162 N N B ARG A 1 146 ? -3.083 4.338 43.192 0.20 11.18 144 ARG A N 1
ATOM 1163 C CA A ARG A 1 146 ? -4.538 4.245 43.560 0.50 14.38 144 ARG A CA 1
ATOM 1164 C CA B ARG A 1 146 ? -4.323 3.544 43.677 0.20 8.35 144 ARG A CA 1
ATOM 1165 C C A ARG A 1 146 ? -4.360 3.709 44.991 0.50 12.80 144 ARG A C 1
ATOM 1166 C C B ARG A 1 146 ? -4.254 2.620 44.852 0.20 6.75 144 ARG A C 1
ATOM 1167 O O A ARG A 1 146 ? -5.317 3.641 45.683 0.50 12.90 144 ARG A O 1
ATOM 1168 O O B ARG A 1 146 ? -5.301 2.067 45.246 0.20 7.73 144 ARG A O 1
ATOM 1183 N N A MET A 1 147 ? -3.173 3.311 45.431 0.80 13.76 145 MET A N 1
ATOM 1184 N N B MET A 1 147 ? -3.063 2.522 45.424 0.20 7.95 145 MET A N 1
ATOM 1185 C CA A MET A 1 147 ? -2.992 2.502 46.584 0.80 12.93 145 MET A CA 1
ATOM 1186 C CA B MET A 1 147 ? -2.776 1.608 46.515 0.20 8.88 145 MET A CA 1
ATOM 1187 C C A MET A 1 147 ? -3.728 3.028 47.787 0.80 13.16 145 MET A C 1
ATOM 1188 C C B MET A 1 147 ? -3.179 2.092 47.989 0.20 10.47 145 MET A C 1
ATOM 1189 O O A MET A 1 147 ? -3.635 4.192 48.153 0.80 16.26 145 MET A O 1
ATOM 1190 O O B MET A 1 147 ? -2.340 2.382 48.818 0.20 13.28 145 MET A O 1
ATOM 1199 N N . ASN A 1 148 ? -4.495 2.078 48.303 1.00 14.05 146 ASN A N 1
ATOM 1200 C CA . ASN A 1 148 ? -5.222 2.355 49.549 1.00 13.64 146 ASN A CA 1
ATOM 1201 C C . ASN A 1 148 ? -5.482 0.969 50.197 1.00 13.05 146 ASN A C 1
ATOM 1202 O O . ASN A 1 148 ? -4.992 -0.057 49.744 1.00 12.98 146 ASN A O 1
ATOM 1207 N N . ARG A 1 149 ? -6.273 0.905 51.271 1.00 13.89 147 ARG A N 1
ATOM 1208 C CA . ARG A 1 149 ? -6.530 -0.346 51.937 1.00 13.99 147 ARG A CA 1
ATOM 1209 C C . ARG A 1 149 ? -7.092 -1.379 51.007 1.00 13.66 147 ARG A C 1
ATOM 1210 O O . ARG A 1 149 ? -6.683 -2.554 50.971 1.00 13.80 147 ARG A O 1
ATOM 1218 N N . ALA A 1 150 ? -8.129 -1.008 50.277 1.00 15.50 148 ALA A N 1
ATOM 1219 C CA . ALA A 1 150 ? -8.802 -2.022 49.444 1.00 17.06 148 ALA A CA 1
ATOM 1220 C C . ALA A 1 150 ? -7.889 -2.598 48.350 1.00 15.88 148 ALA A C 1
ATOM 1221 O O . ALA A 1 150 ? -7.830 -3.819 48.167 1.00 16.70 148 ALA A O 1
ATOM 1223 N N . TYR A 1 151 ? -7.055 -1.711 47.732 1.00 14.04 149 TYR A N 1
ATOM 1224 C CA . TYR A 1 151 ? -6.126 -2.228 46.734 1.00 13.88 149 TYR A CA 1
ATOM 1225 C C . TYR A 1 151 ? -4.967 -3.001 47.320 1.00 12.81 149 TYR A C 1
ATOM 1226 O O . TYR A 1 151 ? -4.577 -4.001 46.727 1.00 13.51 149 TYR A O 1
ATOM 1235 N N . ALA A 1 152 ? -4.508 -2.572 48.510 1.00 11.59 150 ALA A N 1
ATOM 1236 C CA . ALA A 1 152 ? -3.438 -3.272 49.179 1.00 11.20 150 ALA A CA 1
ATOM 1237 C C . ALA A 1 152 ? -3.813 -4.700 49.456 1.00 11.29 150 ALA A C 1
ATOM 1238 O O . ALA A 1 152 ? -3.055 -5.640 49.368 1.00 12.28 150 ALA A O 1
ATOM 1240 N N A LEU A 1 153 ? -5.095 -4.856 49.883 0.80 12.24 151 LEU A N 1
ATOM 1241 N N B LEU A 1 153 ? -5.055 -4.966 49.804 0.20 12.29 151 LEU A N 1
ATOM 1242 C CA A LEU A 1 153 ? -5.651 -6.168 50.248 0.80 12.63 151 LEU A CA 1
ATOM 1243 C CA B LEU A 1 153 ? -5.377 -6.371 49.985 0.20 12.13 151 LEU A CA 1
ATOM 1244 C C A LEU A 1 153 ? -6.072 -6.981 49.031 0.80 14.20 151 LEU A C 1
ATOM 1245 C C B LEU A 1 153 ? -5.363 -7.137 48.614 0.20 9.82 151 LEU A C 1
ATOM 1246 O O A LEU A 1 153 ? -5.933 -8.232 48.999 0.80 14.56 151 LEU A O 1
ATOM 1247 O O B LEU A 1 153 ? -4.825 -8.233 48.503 0.20 9.99 151 LEU A O 1
ATOM 1256 N N A LYS A 1 154 ? -6.601 -6.305 48.012 0.80 14.49 152 LYS A N 1
ATOM 1257 N N B LYS A 1 154 ? -5.909 -6.519 47.572 0.20 8.30 152 LYS A N 1
ATOM 1258 C CA A LYS A 1 154 ? -7.103 -6.999 46.871 0.80 15.34 152 LYS A CA 1
ATOM 1259 C CA B LYS A 1 154 ? -6.168 -7.203 46.344 0.20 8.65 152 LYS A CA 1
ATOM 1260 C C A LYS A 1 154 ? -5.982 -7.421 45.963 0.80 13.97 152 LYS A C 1
ATOM 1261 C C B LYS A 1 154 ? -4.882 -7.449 45.583 0.20 7.90 152 LYS A C 1
ATOM 1262 O O A LYS A 1 154 ? -6.153 -8.375 45.241 0.80 19.56 152 LYS A O 1
ATOM 1263 O O B LYS A 1 154 ? -4.690 -8.527 45.032 0.20 11.73 152 LYS A O 1
ATOM 1274 N N A ILE A 1 155 ? -4.884 -6.691 45.864 0.80 11.91 153 ILE A N 1
ATOM 1275 N N B ILE A 1 155 ? -4.010 -6.439 45.519 0.20 7.89 153 ILE A N 1
ATOM 1276 C CA A ILE A 1 155 ? -3.853 -6.899 44.970 0.80 11.81 153 ILE A CA 1
ATOM 1277 C CA B ILE A 1 155 ? -2.799 -6.539 44.706 0.20 7.54 153 ILE A CA 1
ATOM 1278 C C A ILE A 1 155 ? -2.438 -6.875 45.668 0.80 11.92 153 ILE A C 1
ATOM 1279 C C B ILE A 1 155 ? -1.684 -6.819 45.669 0.20 8.06 153 ILE A C 1
ATOM 1280 O O A ILE A 1 155 ? -1.576 -6.036 45.404 0.80 13.53 153 ILE A O 1
ATOM 1281 O O B ILE A 1 155 ? -0.501 -6.145 45.591 0.20 6.00 153 ILE A O 1
ATOM 1290 N N . TYR A 1 156 ? -2.113 -7.746 46.622 1.00 11.67 154 TYR A N 1
ATOM 1291 C CA . TYR A 1 156 ? -1.034 -7.703 47.619 1.00 9.64 154 TYR A CA 1
ATOM 1292 C C . TYR A 1 156 ? 0.330 -8.043 47.060 1.00 9.76 154 TYR A C 1
ATOM 1293 O O . TYR A 1 156 ? 1.366 -7.708 47.660 1.00 9.13 154 TYR A O 1
ATOM 1302 N N . HIS A 1 157 ? 0.421 -8.757 45.943 1.00 8.65 155 HIS A N 1
ATOM 1303 C CA . HIS A 1 157 ? 1.664 -9.325 45.519 1.00 8.66 155 HIS A CA 1
ATOM 1304 C C . HIS A 1 157 ? 2.651 -8.266 45.030 1.00 7.47 155 HIS A C 1
ATOM 1305 O O . HIS A 1 157 ? 3.873 -8.522 45.062 1.00 8.60 155 HIS A O 1
ATOM 1312 N N . TRP A 1 158 ? 2.200 -7.098 44.641 1.00 6.91 156 TRP A N 1
ATOM 1313 C CA . TRP A 1 158 ? 3.106 -6.044 44.216 1.00 7.14 156 TRP A CA 1
ATOM 1314 C C . TRP 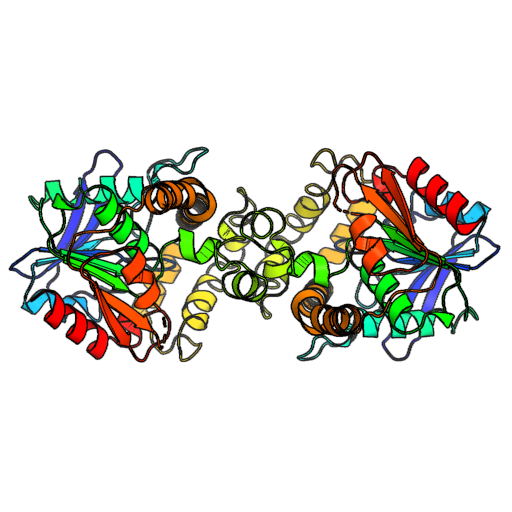A 1 158 ? 4.066 -5.652 45.367 1.00 7.56 156 TRP A C 1
ATOM 1315 O O . TRP A 1 158 ? 5.209 -5.424 45.160 1.00 12.52 156 TRP A O 1
ATOM 1326 N N . SER A 1 159 ? 3.514 -5.529 46.570 1.00 7.47 157 SER A N 1
ATOM 1327 C CA . SER A 1 159 ? 4.307 -5.139 47.712 1.00 7.62 157 SER A CA 1
ATOM 1328 C C . SER A 1 159 ? 5.034 -6.317 48.333 1.00 7.59 157 SER A C 1
ATOM 1329 O O . SER A 1 159 ? 6.144 -6.147 48.852 1.00 8.82 157 SER A O 1
ATOM 1332 N N . PHE A 1 160 ? 4.471 -7.501 48.284 1.00 7.49 158 PHE A N 1
ATOM 1333 C CA . PHE A 1 160 ? 5.119 -8.691 48.832 1.00 7.66 158 PHE A CA 1
ATOM 1334 C C . PHE A 1 160 ? 6.343 -9.068 48.039 1.00 6.64 158 PHE A C 1
ATOM 1335 O O . PHE A 1 160 ? 7.445 -9.240 48.593 1.00 7.30 158 PHE A O 1
ATOM 1343 N N . LEU A 1 161 ? 6.218 -9.195 46.725 1.00 6.61 159 LEU A N 1
ATOM 1344 C CA . LEU A 1 161 ? 7.321 -9.628 45.878 1.00 7.01 159 LEU A CA 1
ATOM 1345 C C . LEU A 1 161 ? 8.421 -8.579 45.803 1.00 6.86 159 LEU A C 1
ATOM 1346 O O . LEU A 1 161 ? 9.572 -8.904 45.459 1.00 8.01 159 LEU A O 1
ATOM 1351 N N . ALA A 1 162 ? 8.094 -7.328 46.105 1.00 6.76 160 ALA A N 1
ATOM 1352 C CA . ALA A 1 162 ? 9.042 -6.209 46.132 1.00 6.66 160 ALA A CA 1
ATOM 1353 C C . ALA A 1 162 ? 9.799 -6.105 47.436 1.00 7.61 160 ALA A C 1
ATOM 1354 O O . ALA A 1 162 ? 10.653 -5.219 47.558 1.00 8.51 160 ALA A O 1
ATOM 1356 N N . GLN A 1 163 ? 9.527 -6.919 48.462 1.00 7.04 161 GLN A N 1
ATOM 1357 C CA . GLN A 1 163 ? 10.294 -6.838 49.673 1.00 8.12 161 GLN A CA 1
ATOM 1358 C C . GLN A 1 163 ? 11.725 -7.159 49.389 1.00 7.87 161 GLN A C 1
ATOM 1359 O O . GLN A 1 163 ? 12.044 -7.962 48.497 1.00 7.92 161 GLN A O 1
ATOM 1365 N N . PRO A 1 164 ? 12.673 -6.635 50.185 1.00 9.00 162 PRO A N 1
ATOM 1366 C CA . PRO A 1 164 ? 14.079 -6.934 49.920 1.00 9.95 162 PRO A CA 1
ATOM 1367 C C . PRO A 1 164 ? 14.369 -8.369 49.969 1.00 9.09 162 PRO A C 1
ATOM 1368 O O . PRO A 1 164 ? 13.894 -9.144 50.821 1.00 9.17 162 PRO A O 1
ATOM 1372 N N . ALA A 1 165 ? 15.261 -8.818 49.060 1.00 8.77 163 ALA A N 1
ATOM 1373 C CA . ALA A 1 165 ? 15.720 -10.177 49.072 1.00 8.94 163 ALA A CA 1
ATOM 1374 C C . ALA A 1 165 ? 16.436 -10.426 50.386 1.00 9.87 163 ALA A C 1
ATOM 1375 O O . ALA A 1 165 ? 17.094 -9.532 50.925 1.00 10.61 163 ALA A O 1
ATOM 1377 N N . PRO A 1 166 ? 16.340 -11.645 50.919 1.00 10.27 164 PRO A N 1
ATOM 1378 C CA . PRO A 1 166 ? 15.735 -12.877 50.350 1.00 10.25 164 PRO A CA 1
ATOM 1379 C C . PRO A 1 166 ? 14.354 -13.157 50.839 1.00 9.54 164 PRO A C 1
ATOM 1380 O O . PRO A 1 166 ? 13.976 -14.298 50.830 1.00 10.76 164 PRO A O 1
ATOM 1384 N N . LEU A 1 167 ? 13.589 -12.167 51.312 1.00 8.89 165 LEU A N 1
ATOM 1385 C CA . LEU A 1 167 ? 12.340 -12.491 51.961 1.00 9.29 165 LEU A CA 1
ATOM 1386 C C . LEU A 1 167 ? 11.358 -13.234 51.086 1.00 8.71 165 LEU A C 1
ATOM 1387 O O . LEU A 1 167 ? 10.927 -14.346 51.433 1.00 8.88 165 LEU A O 1
ATOM 1392 N N . PRO A 1 168 ? 11.009 -12.701 49.921 1.00 8.09 166 PRO A N 1
ATOM 1393 C CA . PRO A 1 168 ? 10.053 -13.459 49.101 1.00 8.55 166 PRO A CA 1
ATOM 1394 C C . PRO A 1 168 ? 10.642 -14.727 48.562 1.00 7.57 166 PRO A C 1
ATOM 1395 O O . PRO A 1 168 ? 10.010 -15.747 48.533 1.00 8.51 166 PRO A O 1
ATOM 1399 N N . GLU A 1 169 ? 11.923 -14.688 48.188 1.00 7.96 167 GLU A N 1
ATOM 1400 C CA . GLU A 1 169 ? 12.605 -15.892 47.672 1.00 8.32 167 GLU A CA 1
ATOM 1401 C C . GLU A 1 169 ? 12.559 -17.026 48.688 1.00 9.23 167 GLU A C 1
ATOM 1402 O O . GLU A 1 169 ? 12.313 -18.175 48.343 1.00 10.76 167 GLU A O 1
ATOM 1408 N N A ASN A 1 170 ? 12.772 -16.705 49.975 0.50 9.38 168 ASN A N 1
ATOM 1409 N N B ASN A 1 170 ? 12.801 -16.692 49.976 0.50 9.42 168 ASN A N 1
ATOM 1410 C CA A ASN A 1 170 ? 12.741 -17.778 50.957 0.50 10.12 168 ASN A CA 1
ATOM 1411 C CA B ASN A 1 170 ? 12.837 -17.694 51.041 0.50 10.16 168 ASN A CA 1
ATOM 1412 C C A ASN A 1 170 ? 11.385 -18.281 51.214 0.50 10.42 168 ASN A C 1
ATOM 1413 C C B ASN A 1 170 ? 11.427 -18.256 51.233 0.50 10.28 168 ASN A C 1
ATOM 1414 O O A ASN A 1 170 ? 11.230 -19.459 51.392 0.50 13.07 168 ASN A O 1
ATOM 1415 O O B ASN A 1 170 ? 11.278 -19.447 51.375 0.50 12.82 168 ASN A O 1
ATOM 1424 N N . LEU A 1 171 ? 10.385 -17.418 51.202 1.00 9.58 169 LEU A N 1
ATOM 1425 C CA . LEU A 1 171 ? 9.023 -17.864 51.352 1.00 10.27 169 LEU A CA 1
ATOM 1426 C C . LEU A 1 171 ? 8.554 -18.708 50.192 1.00 11.02 169 LEU A C 1
ATOM 1427 O O . LEU A 1 171 ? 7.840 -19.667 50.395 1.00 15.54 169 LEU A O 1
ATOM 1432 N N . LEU A 1 172 ? 8.966 -18.390 48.959 1.00 9.38 170 LEU A N 1
ATOM 1433 C CA . LEU A 1 172 ? 8.571 -19.102 47.780 1.00 9.74 170 LEU A CA 1
ATOM 1434 C C . LEU A 1 172 ? 9.246 -20.457 47.594 1.00 10.12 170 LEU A C 1
ATOM 1435 O O . LEU A 1 172 ? 8.796 -21.301 46.847 1.00 12.30 170 LEU A O 1
ATOM 1440 N N . GLY A 1 173 ? 10.314 -20.668 48.331 1.00 11.35 171 GLY A N 1
ATOM 1441 C CA . GLY A 1 173 ? 11.150 -21.835 48.072 1.00 11.66 171 GLY A CA 1
ATOM 1442 C C . GLY A 1 173 ? 10.707 -23.083 48.708 1.00 10.34 171 GLY A C 1
ATOM 1443 O O . GLY A 1 173 ? 11.129 -24.142 48.276 1.00 12.51 171 GLY A O 1
ATOM 1444 N N . GLY A 1 174 ? 9.764 -23.039 49.678 1.00 10.93 172 GLY A N 1
ATOM 1445 C CA . GLY A 1 174 ? 9.366 -24.244 50.333 1.00 12.35 172 GLY A CA 1
ATOM 1446 C C . GLY A 1 174 ? 8.460 -25.079 49.457 1.00 11.94 172 GLY A C 1
ATOM 1447 O O . GLY A 1 174 ? 8.519 -26.303 49.575 1.00 14.21 172 GLY A O 1
ATOM 1448 N N . ASP A 1 175 ? 7.576 -24.458 48.673 1.00 10.58 173 ASP A N 1
ATOM 1449 C CA . ASP A 1 175 ? 6.543 -25.116 47.908 1.00 12.04 173 ASP A CA 1
ATOM 1450 C C . ASP A 1 175 ? 6.167 -24.240 46.684 1.00 11.92 173 ASP A C 1
ATOM 1451 O O . ASP A 1 175 ? 5.069 -23.678 46.572 1.00 12.38 173 ASP A O 1
ATOM 1456 N N . PRO A 1 176 ? 7.105 -24.063 45.789 1.00 11.21 174 PRO A N 1
ATOM 1457 C CA . PRO A 1 176 ? 6.853 -23.144 44.666 1.00 10.72 174 PRO A CA 1
ATOM 1458 C C . PRO A 1 176 ? 5.659 -23.520 43.822 1.00 10.35 174 PRO A C 1
ATOM 1459 O O . PRO A 1 176 ? 4.991 -22.630 43.341 1.00 10.97 174 PRO A O 1
ATOM 1463 N N . ASP A 1 177 ? 5.443 -24.809 43.583 1.00 10.88 175 ASP A N 1
ATOM 1464 C CA . ASP A 1 177 ? 4.329 -25.194 42.756 1.00 10.57 175 ASP A CA 1
ATOM 1465 C C . ASP A 1 177 ? 3.040 -24.655 43.306 1.00 11.36 175 ASP A C 1
ATOM 1466 O O . ASP A 1 177 ? 2.177 -24.225 42.537 1.00 11.23 175 ASP A O 1
ATOM 1471 N N A PHE A 1 178 ? 2.858 -24.638 44.596 0.50 10.70 176 PHE A N 1
ATOM 1472 N N B PHE A 1 178 ? 2.865 -24.672 44.622 0.50 11.21 176 PHE A N 1
ATOM 1473 C CA A PHE A 1 178 ? 1.567 -24.243 45.112 0.50 11.17 176 PHE A CA 1
ATOM 1474 C CA B PHE A 1 178 ? 1.632 -24.172 45.242 0.50 11.79 176 PHE A CA 1
ATOM 1475 C C A PHE A 1 178 ? 1.381 -22.745 44.836 0.50 11.74 176 PHE A C 1
ATOM 1476 C C B PHE A 1 178 ? 1.401 -22.743 44.818 0.50 11.96 176 PHE A C 1
ATOM 1477 O O A PHE A 1 178 ? 0.279 -22.306 44.488 0.50 12.41 176 PHE A O 1
ATOM 1478 O O B PHE A 1 178 ? 0.293 -22.337 44.441 0.50 12.61 176 PHE A O 1
ATOM 1493 N N . TYR A 1 179 ? 2.436 -21.922 44.959 1.00 11.43 177 TYR A N 1
ATOM 1494 C CA . TYR A 1 179 ? 2.225 -20.480 44.790 1.00 11.75 177 TYR A CA 1
ATOM 1495 C C . TYR A 1 179 ? 1.926 -20.138 43.334 1.00 11.81 177 TYR A C 1
ATOM 1496 O O . TYR A 1 179 ? 1.026 -19.350 43.037 1.00 12.00 177 TYR A O 1
ATOM 1505 N N . VAL A 1 180 ? 2.674 -20.715 42.408 1.00 10.04 178 VAL A N 1
ATOM 1506 C CA . VAL A 1 180 ? 2.458 -20.393 40.991 1.00 9.53 178 VAL A CA 1
ATOM 1507 C C . VAL A 1 180 ? 1.091 -20.823 40.542 1.00 8.82 178 VAL A C 1
ATOM 1508 O O . VAL A 1 180 ? 0.379 -20.123 39.842 1.00 9.06 178 VAL A O 1
ATOM 1512 N N . LYS A 1 181 ? 0.695 -22.029 40.942 1.00 9.23 179 LYS A N 1
ATOM 1513 C CA . LYS A 1 181 ? -0.646 -22.496 40.584 1.00 10.12 179 LYS A CA 1
ATOM 1514 C C . LYS A 1 181 ? -1.723 -21.681 41.203 1.00 11.60 179 LYS A C 1
ATOM 1515 O O . LYS A 1 181 ? -2.780 -21.479 40.614 1.00 12.09 179 LYS A O 1
ATOM 1521 N N . ALA A 1 182 ? -1.531 -21.238 42.429 1.00 12.41 180 ALA A N 1
ATOM 1522 C CA . ALA A 1 182 ? -2.515 -20.400 43.090 1.00 14.31 180 ALA A CA 1
ATOM 1523 C C . ALA A 1 182 ? -2.664 -19.061 42.378 1.00 11.88 180 ALA A C 1
ATOM 1524 O O . ALA A 1 182 ? -3.805 -18.583 42.240 1.00 13.06 180 ALA A O 1
ATOM 1526 N N . LYS A 1 183 ? -1.559 -18.457 41.938 1.00 11.89 181 LYS A N 1
ATOM 1527 C CA . LYS A 1 183 ? -1.639 -17.163 41.245 1.00 12.20 181 LYS A CA 1
ATOM 1528 C C . LYS A 1 183 ? -2.317 -17.279 39.873 1.00 11.05 181 LYS A C 1
ATOM 1529 O O . LYS A 1 183 ? -3.169 -16.492 39.550 1.00 11.40 181 LYS A O 1
ATOM 1535 N N . LEU A 1 184 ? -1.930 -18.315 39.115 1.00 9.22 182 LEU A N 1
ATOM 1536 C CA . LEU A 1 184 ? -2.545 -18.563 37.836 1.00 8.95 182 LEU A CA 1
ATOM 1537 C C . LEU A 1 184 ? -4.032 -18.694 38.019 1.00 10.02 182 LEU A C 1
ATOM 1538 O O . LEU A 1 184 ? -4.823 -18.041 37.329 1.00 11.00 182 LEU A O 1
ATOM 1543 N N . ALA A 1 185 ? -4.479 -19.530 38.969 1.00 10.89 183 ALA A N 1
ATOM 1544 C CA . ALA A 1 185 ? -5.908 -19.674 39.163 1.00 11.70 183 ALA A CA 1
ATOM 1545 C C . ALA A 1 185 ? -6.609 -18.414 39.632 1.00 11.85 183 ALA A C 1
ATOM 1546 O O . ALA A 1 185 ? -7.697 -18.089 39.199 1.00 12.24 183 ALA A O 1
ATOM 1548 N N A SER A 1 186 ? -6.015 -17.725 40.567 0.50 11.70 184 SER A N 1
ATOM 1549 N N B SER A 1 186 ? -5.991 -17.724 40.591 0.50 12.02 184 SER A N 1
ATOM 1550 C CA A SER A 1 186 ? -6.689 -16.643 41.230 0.50 12.75 184 SER A CA 1
ATOM 1551 C CA B SER A 1 186 ? -6.541 -16.539 41.285 0.50 12.95 184 SER A CA 1
ATOM 1552 C C A SER A 1 186 ? -7.040 -15.479 40.334 0.50 11.31 184 SER A C 1
ATOM 1553 C C B SER A 1 186 ? -7.033 -15.493 40.332 0.50 11.25 184 SER A C 1
ATOM 1554 O O A SER A 1 186 ? -7.985 -14.759 40.593 0.50 13.64 184 SER A O 1
ATOM 1555 O O B SER A 1 186 ? -8.065 -14.897 40.537 0.50 13.29 184 SER A O 1
ATOM 1560 N N . TRP A 1 187 ? -6.314 -15.291 39.243 1.00 10.32 185 TRP A N 1
ATOM 1561 C CA . TRP A 1 187 ? -6.504 -14.159 38.376 1.00 11.00 185 TRP A CA 1
ATOM 1562 C C . TRP A 1 187 ? -7.440 -14.483 37.210 1.00 10.02 185 TRP A C 1
ATOM 1563 O O . TRP A 1 187 ? -7.713 -13.576 36.404 1.00 11.17 185 TRP A O 1
ATOM 1574 N N . THR A 1 188 ? -7.857 -15.739 37.052 1.00 10.17 186 THR A N 1
ATOM 1575 C CA . THR A 1 188 ? -8.820 -16.082 36.059 1.00 10.83 186 THR A CA 1
ATOM 1576 C C . THR A 1 188 ? -10.254 -15.682 36.418 1.00 11.97 186 THR A C 1
ATOM 1577 O O . THR A 1 188 ? -10.547 -15.447 37.563 1.00 15.46 186 THR A O 1
ATOM 1581 N N . ARG A 1 189 ? -11.135 -15.692 35.458 1.00 12.32 187 ARG A N 1
ATOM 1582 C CA . ARG A 1 189 ? -12.524 -15.449 35.659 1.00 14.24 187 ARG A CA 1
ATOM 1583 C C . ARG A 1 189 ? -13.079 -16.347 36.681 1.00 15.71 187 ARG A C 1
ATOM 1584 O O . ARG A 1 189 ? -13.882 -15.834 37.482 1.00 18.38 187 ARG A O 1
ATOM 1592 N N . ALA A 1 190 ? -12.864 -17.636 36.572 1.00 15.46 188 ALA A N 1
ATOM 1593 C CA . ALA A 1 190 ? -13.491 -18.621 37.395 1.00 18.46 188 ALA A CA 1
ATOM 1594 C C . ALA A 1 190 ? -12.754 -18.901 38.644 1.00 18.56 188 ALA A C 1
ATOM 1595 O O . ALA A 1 190 ? -13.272 -19.571 39.553 1.00 21.56 188 ALA A O 1
ATOM 1597 N N . GLY A 1 191 ? -11.484 -18.543 38.732 1.00 17.28 189 GLY A N 1
ATOM 1598 C CA . GLY A 1 191 ? -10.696 -18.804 39.947 1.00 17.61 189 GLY A CA 1
ATOM 1599 C C . GLY A 1 191 ? -10.041 -20.225 40.032 1.00 17.35 189 GLY A C 1
ATOM 1600 O O . GLY A 1 191 ? -9.657 -20.668 41.103 1.00 20.54 189 GLY A O 1
ATOM 1601 N N . ASP A 1 192 ? -9.957 -20.918 38.914 1.00 16.71 190 ASP A N 1
ATOM 1602 C CA . ASP A 1 192 ? -9.393 -22.247 38.845 1.00 17.42 190 ASP A CA 1
ATOM 1603 C C . ASP A 1 192 ? -8.429 -22.274 37.647 1.00 15.84 190 ASP A C 1
ATOM 1604 O O . ASP A 1 192 ? -8.156 -21.262 37.028 1.00 14.21 190 ASP A O 1
ATOM 1609 N N . LEU A 1 193 ? -7.897 -23.462 37.370 1.00 14.73 191 LEU A N 1
ATOM 1610 C CA . LEU A 1 193 ? -6.944 -23.667 36.279 1.00 13.56 191 LEU A CA 1
ATOM 1611 C C . LEU A 1 193 ? -7.586 -24.099 34.959 1.00 14.28 191 LEU A C 1
ATOM 1612 O O . LEU A 1 193 ? -6.889 -24.409 33.957 1.00 14.34 191 LEU A O 1
ATOM 1617 N N . SER A 1 194 ? -8.926 -24.099 34.881 1.00 15.28 192 SER A N 1
ATOM 1618 C CA . SER A 1 194 ? -9.627 -24.613 33.693 1.00 17.15 192 SER A CA 1
ATOM 1619 C C . SER A 1 194 ? -9.355 -23.855 32.414 1.00 13.72 192 SER A C 1
ATOM 1620 O O . SER A 1 194 ? -9.435 -24.489 31.376 1.00 18.14 192 SER A O 1
ATOM 1623 N N . ALA A 1 195 ? -9.033 -22.574 32.465 1.00 14.51 193 ALA A N 1
ATOM 1624 C CA . ALA A 1 195 ? -8.713 -21.797 31.279 1.00 16.52 193 ALA A CA 1
ATOM 1625 C C . ALA A 1 195 ? -7.455 -22.168 30.633 1.00 12.98 193 ALA A C 1
ATOM 1626 O O . ALA A 1 195 ? -7.266 -21.797 29.461 1.00 16.91 193 ALA A O 1
ATOM 1628 N N . PHE A 1 196 ? -6.547 -22.856 31.308 1.00 11.93 194 PHE A N 1
ATOM 1629 C CA . PHE A 1 196 ? -5.237 -23.084 30.751 1.00 10.88 194 PHE A CA 1
ATOM 1630 C C . PHE A 1 196 ? -5.082 -24.477 30.196 1.00 12.16 194 PHE A C 1
ATOM 1631 O O . PHE A 1 196 ? -5.650 -25.446 30.713 1.00 14.64 194 PHE A O 1
ATOM 1639 N N . ASP A 1 197 ? -4.323 -24.604 29.143 1.00 11.16 195 ASP A N 1
ATOM 1640 C CA . ASP A 1 197 ? -3.927 -25.906 28.638 1.00 11.77 195 ASP A CA 1
ATOM 1641 C C . ASP A 1 197 ? -2.982 -26.522 29.678 1.00 10.79 195 ASP A C 1
ATOM 1642 O O . ASP A 1 197 ? -2.028 -25.840 30.073 1.00 10.67 195 ASP A O 1
ATOM 1647 N N . PRO A 1 198 ? -3.193 -27.753 30.171 1.00 11.97 196 PRO A N 1
ATOM 1648 C CA . PRO A 1 198 ? -2.296 -28.306 31.168 1.00 12.31 196 PRO A CA 1
ATOM 1649 C C . PRO A 1 198 ? -0.818 -28.305 30.725 1.00 11.07 196 PRO A C 1
ATOM 1650 O O . PRO A 1 198 ? 0.092 -28.227 31.560 1.00 11.70 196 PRO A O 1
ATOM 1654 N N . ARG A 1 199 ? -0.571 -28.416 29.395 1.00 11.02 197 ARG A N 1
ATOM 1655 C CA . ARG A 1 199 ? 0.771 -28.415 28.918 1.00 10.88 197 ARG A CA 1
ATOM 1656 C C . ARG A 1 199 ? 1.403 -27.042 29.111 1.00 9.19 197 ARG A C 1
ATOM 1657 O O . ARG A 1 199 ? 2.619 -26.941 29.322 1.00 10.34 197 ARG A O 1
ATOM 1665 N N . ALA A 1 200 ? 0.655 -25.980 28.970 1.00 9.73 198 ALA A N 1
ATOM 1666 C CA . ALA A 1 200 ? 1.129 -24.633 29.230 1.00 8.87 198 ALA A CA 1
ATOM 1667 C C . ALA A 1 200 ? 1.396 -24.446 30.721 1.00 8.35 198 ALA A C 1
ATOM 1668 O O . ALA A 1 200 ? 2.434 -23.881 31.085 1.00 8.34 198 ALA A O 1
ATOM 1670 N N . VAL A 1 201 ? 0.515 -24.909 31.571 1.00 8.80 199 VAL A N 1
ATOM 1671 C CA . VAL A 1 201 ? 0.736 -24.867 33.016 1.00 8.88 199 VAL A CA 1
ATOM 1672 C C . VAL A 1 201 ? 2.059 -25.516 33.349 1.00 8.96 199 VAL A C 1
ATOM 1673 O O . VAL A 1 201 ? 2.803 -25.003 34.201 1.00 9.36 199 VAL A O 1
ATOM 1677 N N . GLU A 1 202 ? 2.372 -26.645 32.738 1.00 9.40 200 GLU A N 1
ATOM 1678 C CA . GLU A 1 202 ? 3.631 -27.302 33.013 1.00 9.63 200 GLU A CA 1
ATOM 1679 C C . GLU A 1 202 ? 4.847 -26.439 32.656 1.00 9.01 200 GLU A C 1
ATOM 1680 O O . GLU A 1 202 ? 5.795 -26.397 33.402 1.00 9.36 200 GLU A O 1
ATOM 1686 N N . HIS A 1 203 ? 4.797 -25.741 31.520 1.00 8.67 201 HIS A N 1
ATOM 1687 C CA . HIS A 1 203 ? 5.830 -24.754 31.237 1.00 7.69 201 HIS A CA 1
ATOM 1688 C C . HIS A 1 203 ? 5.973 -23.731 32.387 1.00 7.47 201 HIS A C 1
ATOM 1689 O O . HIS A 1 203 ? 7.093 -23.403 32.785 1.00 7.71 201 HIS A O 1
ATOM 1696 N N . TYR A 1 204 ? 4.860 -23.212 32.797 1.00 6.91 202 TYR A N 1
ATOM 1697 C CA . TYR A 1 204 ? 4.912 -22.174 33.866 1.00 6.88 202 TYR A CA 1
ATOM 1698 C C . TYR A 1 204 ? 5.474 -22.765 35.148 1.00 6.78 202 TYR A C 1
ATOM 1699 O O . TYR A 1 204 ? 6.269 -22.111 35.847 1.00 7.34 202 TYR A O 1
ATOM 1708 N N . ARG A 1 205 ? 5.064 -23.951 35.474 1.00 7.36 203 ARG A N 1
ATOM 1709 C CA . ARG A 1 205 ? 5.498 -24.596 36.717 1.00 7.94 203 ARG A CA 1
ATOM 1710 C C . ARG A 1 205 ? 6.978 -24.891 36.712 1.00 7.85 203 ARG A C 1
ATOM 1711 O O . ARG A 1 205 ? 7.663 -24.691 37.717 1.00 8.19 203 ARG A O 1
ATOM 1719 N N . ILE A 1 206 ? 7.467 -25.420 35.582 1.00 7.81 204 ILE A N 1
ATOM 1720 C CA . ILE A 1 206 ? 8.870 -25.741 35.477 1.00 8.31 204 ILE A CA 1
ATOM 1721 C C . ILE A 1 206 ? 9.734 -24.499 35.561 1.00 8.25 204 ILE A C 1
ATOM 1722 O O . ILE A 1 206 ? 10.772 -24.493 36.208 1.00 9.72 204 ILE A O 1
ATOM 1727 N N . ALA A 1 207 ? 9.330 -23.407 34.936 1.00 7.92 205 ALA A N 1
ATOM 1728 C CA . ALA A 1 207 ? 10.047 -22.132 35.060 1.00 7.70 205 ALA A CA 1
ATOM 1729 C C . ALA A 1 207 ? 10.088 -21.691 36.528 1.00 7.54 205 ALA A C 1
ATOM 1730 O O . ALA A 1 207 ? 11.150 -21.341 37.047 1.00 8.70 205 ALA A O 1
ATOM 1732 N N . PHE A 1 208 ? 8.943 -21.738 37.194 1.00 7.39 206 PHE A N 1
ATOM 1733 C CA . PHE A 1 208 ? 8.845 -21.254 38.561 1.00 6.99 206 PHE A CA 1
ATOM 1734 C C . PHE A 1 208 ? 9.597 -22.142 39.532 1.00 7.75 206 PHE A C 1
ATOM 1735 O O . PHE A 1 208 ? 9.929 -21.709 40.641 1.00 8.23 206 PHE A O 1
ATOM 1743 N N . ALA A 1 209 ? 9.877 -23.387 39.165 1.00 8.06 207 ALA A N 1
ATOM 1744 C CA . ALA A 1 209 ? 10.624 -24.336 39.987 1.00 8.48 207 ALA A CA 1
ATOM 1745 C C . ALA A 1 209 ? 12.092 -23.973 40.105 1.00 7.78 207 ALA A C 1
ATOM 1746 O O . ALA A 1 209 ? 12.792 -24.550 40.967 1.00 9.12 207 ALA A O 1
ATOM 1748 N N . ASP A 1 210 ? 12.596 -23.113 39.263 1.00 8.06 208 ASP A N 1
ATOM 1749 C CA . ASP A 1 210 ? 14.015 -22.767 39.303 1.00 8.09 208 ASP A CA 1
ATOM 1750 C C . ASP A 1 210 ? 14.197 -21.528 40.225 1.00 7.28 208 ASP A C 1
ATOM 1751 O O . ASP A 1 210 ? 13.646 -20.485 39.964 1.00 7.08 208 ASP A O 1
ATOM 1756 N N . PRO A 1 211 ? 14.992 -21.626 41.324 1.00 7.52 209 PRO A N 1
ATOM 1757 C CA . PRO A 1 211 ? 15.151 -20.513 42.226 1.00 7.18 209 PRO A CA 1
ATOM 1758 C C . PRO A 1 211 ? 15.714 -19.278 41.532 1.00 6.40 209 PRO A C 1
ATOM 1759 O O . PRO A 1 211 ? 15.395 -18.163 41.909 1.00 6.84 209 PRO A O 1
ATOM 1763 N N A MET A 1 212 ? 16.586 -19.462 40.526 0.50 6.92 210 MET A N 1
ATOM 1764 N N B MET A 1 212 ? 16.591 -19.465 40.526 0.50 6.91 210 MET A N 1
ATOM 1765 C CA A MET A 1 212 ? 17.110 -18.312 39.837 0.50 7.37 210 MET A CA 1
ATOM 1766 C CA B MET A 1 212 ? 17.122 -18.311 39.833 0.50 7.44 210 MET A CA 1
ATOM 1767 C C A MET A 1 212 ? 16.029 -17.590 39.052 0.50 6.01 210 MET A C 1
ATOM 1768 C C B MET A 1 212 ? 16.025 -17.577 39.057 0.50 6.02 210 MET A C 1
ATOM 1769 O O A MET A 1 212 ? 16.040 -16.378 38.964 0.50 6.77 210 MET A O 1
ATOM 1770 O O B MET A 1 212 ? 16.016 -16.340 38.975 0.50 7.12 210 MET A O 1
ATOM 1779 N N . ARG A 1 213 ? 15.111 -18.328 38.466 1.00 6.34 211 ARG A N 1
ATOM 1780 C CA . ARG A 1 213 ? 13.989 -17.734 37.760 1.00 6.34 211 ARG A CA 1
ATOM 1781 C C . ARG A 1 213 ? 13.041 -17.003 38.749 1.00 5.35 211 ARG A C 1
ATOM 1782 O O . ARG A 1 213 ? 12.580 -15.907 38.433 1.00 5.88 211 ARG A O 1
ATOM 1790 N N . ARG A 1 214 ? 12.847 -17.555 39.934 1.00 5.86 212 ARG A N 1
ATOM 1791 C CA . ARG A 1 214 ? 12.004 -16.883 40.925 1.00 5.29 212 ARG A CA 1
ATOM 1792 C C . ARG A 1 214 ? 12.690 -15.580 41.385 1.00 5.61 212 ARG A C 1
ATOM 1793 O O . ARG A 1 214 ? 12.014 -14.580 41.618 1.00 5.76 212 ARG A O 1
ATOM 1801 N N . HIS A 1 215 ? 14.007 -15.602 41.548 1.00 5.90 213 HIS A N 1
ATOM 1802 C CA . HIS A 1 215 ? 14.720 -14.385 41.939 1.00 5.44 213 HIS A CA 1
ATOM 1803 C C . HIS A 1 215 ? 14.512 -13.287 40.907 1.00 5.51 213 HIS A C 1
ATOM 1804 O O . HIS A 1 215 ? 14.263 -12.144 41.249 1.00 6.14 213 HIS A O 1
ATOM 1811 N N . VAL A 1 216 ? 14.590 -13.631 39.587 1.00 5.51 214 VAL A N 1
ATOM 1812 C CA . VAL A 1 216 ? 14.319 -12.650 38.552 1.00 5.81 214 VAL A CA 1
ATOM 1813 C C . VAL A 1 216 ? 12.932 -12.058 38.706 1.00 5.60 214 VAL A C 1
ATOM 1814 O O . VAL A 1 216 ? 12.726 -10.845 38.553 1.00 5.58 214 VAL A O 1
ATOM 1818 N N . MET A 1 217 ? 11.946 -12.911 38.952 1.00 5.10 215 MET A N 1
ATOM 1819 C CA . MET A 1 217 ? 10.572 -12.420 39.076 1.00 5.33 215 MET A CA 1
ATOM 1820 C C . MET A 1 217 ? 10.501 -11.426 40.235 1.00 5.08 215 MET A C 1
ATOM 1821 O O . MET A 1 217 ? 9.849 -10.377 40.096 1.00 5.64 215 MET A O 1
ATOM 1826 N N . CYS A 1 218 ? 11.122 -11.715 41.356 1.00 5.54 216 CYS A N 1
ATOM 1827 C CA . CYS A 1 218 ? 11.151 -10.771 42.456 1.00 5.48 216 CYS A CA 1
ATOM 1828 C C . CYS A 1 218 ? 11.845 -9.477 42.090 1.00 5.64 216 CYS A C 1
ATOM 1829 O O . CYS A 1 218 ? 11.411 -8.399 42.411 1.00 5.77 216 CYS A O 1
ATOM 1832 N N . GLU A 1 219 ? 12.998 -9.577 41.345 1.00 5.30 217 GLU A N 1
ATOM 1833 C CA . GLU A 1 219 ? 13.651 -8.365 40.892 1.00 5.72 217 GLU A CA 1
ATOM 1834 C C . GLU A 1 219 ? 12.773 -7.507 39.996 1.00 4.92 217 GLU A C 1
ATOM 1835 O O . GLU A 1 219 ? 12.816 -6.287 40.047 1.00 5.48 217 GLU A O 1
ATOM 1841 N N . ASP A 1 220 ? 11.973 -8.169 39.154 1.00 5.21 218 ASP A N 1
ATOM 1842 C CA . ASP A 1 220 ? 11.027 -7.486 38.303 1.00 4.94 218 ASP A CA 1
ATOM 1843 C C . ASP A 1 220 ? 9.988 -6.693 39.119 1.00 4.46 218 ASP A C 1
ATOM 1844 O O . ASP A 1 220 ? 9.754 -5.521 38.888 1.00 5.15 218 ASP A O 1
ATOM 1849 N N . TYR A 1 221 ? 9.431 -7.330 40.150 1.00 5.24 219 TYR A N 1
ATOM 1850 C CA . TYR A 1 221 ? 8.548 -6.644 41.066 1.00 5.39 219 TYR A CA 1
ATOM 1851 C C . TYR A 1 221 ? 9.246 -5.564 41.884 1.00 5.20 219 TYR A C 1
ATOM 1852 O O . TYR A 1 221 ? 8.633 -4.529 42.177 1.00 5.67 219 TYR A O 1
ATOM 1861 N N . ARG A 1 222 ? 10.482 -5.761 42.277 1.00 5.09 220 ARG A N 1
ATOM 1862 C CA . ARG A 1 222 ? 11.246 -4.691 42.939 1.00 5.86 220 ARG A CA 1
ATOM 1863 C C . ARG A 1 222 ? 11.410 -3.504 42.019 1.00 5.31 220 ARG A C 1
ATOM 1864 O O . ARG A 1 222 ? 11.168 -2.363 42.404 1.00 6.23 220 ARG A O 1
ATOM 1872 N N . ALA A 1 223 ? 11.783 -3.741 40.767 1.00 5.51 221 ALA A N 1
ATOM 1873 C CA . ALA A 1 223 ? 11.815 -2.654 39.806 1.00 5.79 221 ALA A CA 1
ATOM 1874 C C . ALA A 1 223 ? 10.452 -1.984 39.697 1.00 5.15 221 ALA A C 1
ATOM 1875 O O . ALA A 1 223 ? 10.336 -0.769 39.601 1.00 6.12 221 ALA A O 1
ATOM 1877 N N . GLY A 1 224 ? 9.392 -2.796 39.730 1.00 5.36 222 GLY A N 1
ATOM 1878 C CA . GLY A 1 224 ? 8.048 -2.290 39.608 1.00 5.72 222 GLY A CA 1
ATOM 1879 C C . GLY A 1 224 ? 7.637 -1.347 40.735 1.00 6.09 222 GLY A C 1
ATOM 1880 O O . GLY A 1 224 ? 6.806 -0.448 40.555 1.00 7.82 222 GLY A O 1
ATOM 1881 N N . ALA A 1 225 ? 8.189 -1.543 41.917 1.00 6.21 223 ALA A N 1
ATOM 1882 C CA . ALA A 1 225 ? 7.984 -0.725 43.089 1.00 6.73 223 ALA A CA 1
ATOM 1883 C C . ALA A 1 225 ? 8.838 0.529 43.125 1.00 6.68 223 ALA A C 1
ATOM 1884 O O . ALA A 1 225 ? 8.455 1.473 43.809 1.00 8.25 223 ALA A O 1
ATOM 1886 N N . TYR A 1 226 ? 9.964 0.508 42.458 1.00 6.64 224 TYR A N 1
ATOM 1887 C CA . TYR A 1 226 ? 11.020 1.515 42.603 1.00 6.99 224 TYR A CA 1
ATOM 1888 C C . TYR A 1 226 ? 11.295 2.141 41.253 1.00 6.72 224 TYR A C 1
ATOM 1889 O O . TYR A 1 226 ? 10.529 3.027 40.829 1.00 7.26 224 TYR A O 1
ATOM 1898 N N . ALA A 1 227 ? 12.351 1.756 40.516 1.00 6.41 225 ALA A N 1
ATOM 1899 C CA . ALA A 1 227 ? 12.707 2.493 39.335 1.00 6.94 225 ALA A CA 1
ATOM 1900 C C . ALA A 1 227 ? 11.576 2.617 38.293 1.00 6.24 225 ALA A C 1
ATOM 1901 O O . ALA A 1 227 ? 11.434 3.645 37.685 1.00 6.93 225 ALA A O 1
ATOM 1903 N N . ASP A 1 228 ? 10.804 1.547 38.066 1.00 6.06 226 ASP A N 1
ATOM 1904 C CA . ASP A 1 228 ? 9.758 1.626 37.074 1.00 6.23 226 ASP A CA 1
ATOM 1905 C C . ASP A 1 228 ? 8.727 2.704 37.433 1.00 6.08 226 ASP A C 1
ATOM 1906 O O . ASP A 1 228 ? 8.246 3.412 36.568 1.00 6.82 226 ASP A O 1
ATOM 1911 N N . PHE A 1 229 ? 8.376 2.740 38.710 1.00 6.60 227 PHE A N 1
ATOM 1912 C CA . PHE A 1 229 ? 7.471 3.731 39.253 1.00 6.74 227 PHE A CA 1
ATOM 1913 C C . PHE A 1 229 ? 8.061 5.154 39.030 1.00 6.45 227 PHE A C 1
ATOM 1914 O O . PHE A 1 229 ? 7.349 6.041 38.554 1.00 7.40 227 PHE A O 1
ATOM 1922 N N . GLU A 1 230 ? 9.334 5.316 39.329 1.00 6.89 228 GLU A N 1
ATOM 1923 C CA . GLU A 1 230 ? 9.989 6.611 39.157 1.00 7.41 228 GLU A CA 1
ATOM 1924 C C . GLU A 1 230 ? 10.015 7.037 37.681 1.00 6.81 228 GLU A C 1
ATOM 1925 O O . GLU A 1 230 ? 9.806 8.194 37.363 1.00 7.80 228 GLU A O 1
ATOM 1931 N N . HIS A 1 231 ? 10.288 6.096 36.783 1.00 6.76 229 HIS A N 1
ATOM 1932 C CA . HIS A 1 231 ? 10.340 6.411 35.385 1.00 6.90 229 HIS A CA 1
ATOM 1933 C C . HIS A 1 231 ? 8.957 6.867 34.936 1.00 6.29 229 HIS A C 1
ATOM 1934 O O . HIS A 1 231 ? 8.824 7.862 34.178 1.00 7.03 229 HIS A O 1
ATOM 1941 N N . ASP A 1 232 ? 7.907 6.155 35.342 1.00 6.23 230 ASP A N 1
ATOM 1942 C CA . ASP A 1 232 ? 6.586 6.563 35.002 1.00 6.18 230 ASP A CA 1
ATOM 1943 C C . ASP A 1 232 ? 6.200 7.915 35.585 1.00 6.61 230 ASP A C 1
ATOM 1944 O O . ASP A 1 232 ? 5.562 8.739 34.919 1.00 7.42 230 ASP A O 1
ATOM 1949 N N . LYS A 1 233 ? 6.579 8.143 36.843 1.00 7.00 231 LYS A N 1
ATOM 1950 C CA . LYS A 1 233 ? 6.296 9.411 37.508 1.00 8.09 231 LYS A CA 1
ATOM 1951 C C . LYS A 1 233 ? 6.866 10.581 36.734 1.00 8.12 231 LYS A C 1
ATOM 1952 O O . LYS A 1 233 ? 6.209 11.618 36.575 1.00 8.34 231 LYS A O 1
ATOM 1958 N N . ILE A 1 234 ? 8.106 10.462 36.257 1.00 8.68 232 ILE A N 1
ATOM 1959 C CA . ILE A 1 234 ? 8.700 11.525 35.482 1.00 9.78 232 ILE A CA 1
ATOM 1960 C C . ILE A 1 234 ? 7.798 11.818 34.280 1.00 8.68 232 ILE A C 1
ATOM 1961 O O . ILE A 1 234 ? 7.541 12.979 33.954 1.00 9.80 232 ILE A O 1
ATOM 1966 N N . ASP A 1 235 ? 7.359 10.781 33.563 1.00 8.13 233 ASP A N 1
ATOM 1967 C CA . ASP A 1 235 ? 6.542 11.013 32.380 1.00 8.89 233 ASP A CA 1
ATOM 1968 C C . ASP A 1 235 ? 5.193 11.684 32.649 1.00 8.28 233 ASP A C 1
ATOM 1969 O O . ASP A 1 235 ? 4.812 12.621 31.995 1.00 9.40 233 ASP A O 1
ATOM 1974 N N . VAL A 1 236 ? 4.476 11.192 33.675 1.00 7.54 234 VAL A N 1
ATOM 1975 C CA . VAL A 1 236 ? 3.173 11.766 33.963 1.00 8.11 234 VAL A CA 1
ATOM 1976 C C . VAL A 1 236 ? 3.318 13.152 34.451 1.00 9.09 234 VAL A C 1
ATOM 1977 O O . VAL A 1 236 ? 2.548 14.052 34.045 1.00 10.47 234 VAL A O 1
ATOM 1981 N N . GLU A 1 237 ? 4.335 13.446 35.291 1.00 9.06 235 GLU A N 1
ATOM 1982 C CA . GLU A 1 237 ? 4.491 14.740 35.838 1.00 9.94 235 GLU A CA 1
ATOM 1983 C C . GLU A 1 237 ? 4.886 15.686 34.711 1.00 10.71 235 GLU A C 1
ATOM 1984 O O . GLU A 1 237 ? 4.572 16.910 34.732 1.00 14.42 235 GLU A O 1
ATOM 1990 N N . ALA A 1 238 ? 5.624 15.260 33.758 1.00 11.16 236 ALA A N 1
ATOM 1991 C CA . ALA A 1 238 ? 6.112 16.022 32.697 1.00 12.73 236 ALA A CA 1
ATOM 1992 C C . ALA A 1 238 ? 5.082 16.180 31.605 1.00 13.26 236 ALA A C 1
ATOM 1993 O O . ALA A 1 238 ? 5.160 17.018 30.701 1.00 18.41 236 ALA A O 1
ATOM 1995 N N . GLY A 1 239 ? 3.948 15.452 31.676 1.00 12.91 237 GLY A N 1
ATOM 1996 C CA . GLY A 1 239 ? 2.958 15.432 30.684 1.00 13.19 237 GLY A CA 1
ATOM 1997 C C . GLY A 1 239 ? 3.259 14.731 29.383 1.00 14.61 237 GLY A C 1
ATOM 1998 O O . GLY A 1 239 ? 2.644 14.979 28.307 1.00 17.80 237 GLY A O 1
ATOM 1999 N N . ASN A 1 240 ? 4.169 13.769 29.430 1.00 13.12 238 ASN A N 1
ATOM 2000 C CA . ASN A 1 240 ? 4.519 13.030 28.267 1.00 12.52 238 ASN A CA 1
ATOM 2001 C C . ASN A 1 240 ? 3.494 11.954 27.932 1.00 13.94 238 ASN A C 1
ATOM 2002 O O . ASN A 1 240 ? 3.163 11.124 28.767 1.00 19.93 238 ASN A O 1
ATOM 2007 N N . LYS A 1 241 ? 3.093 11.885 26.716 1.00 13.09 239 LYS A N 1
ATOM 2008 C CA . LYS A 1 241 ? 2.139 10.914 26.229 1.00 13.79 239 LYS A CA 1
ATOM 2009 C C . LYS A 1 241 ? 2.736 10.059 25.112 1.00 13.14 239 LYS A C 1
ATOM 2010 O O . LYS A 1 241 ? 3.391 10.589 24.256 1.00 18.05 239 LYS A O 1
ATOM 2016 N N . ILE A 1 242 ? 2.338 8.801 25.044 1.00 11.65 240 ILE A N 1
ATOM 2017 C CA . ILE A 1 242 ? 2.669 7.947 23.931 1.00 11.99 240 ILE A CA 1
ATOM 2018 C C . ILE A 1 242 ? 1.974 8.397 22.650 1.00 11.48 240 ILE A C 1
ATOM 2019 O O . ILE A 1 242 ? 0.772 8.513 22.672 1.00 12.04 240 ILE A O 1
ATOM 2024 N N . PRO A 1 243 ? 2.714 8.605 21.504 1.00 13.76 241 PRO A N 1
ATOM 2025 C CA . PRO A 1 243 ? 2.063 9.047 20.279 1.00 15.17 241 PRO A CA 1
ATOM 2026 C C . PRO A 1 243 ? 1.717 7.895 19.361 1.00 14.27 241 PRO A C 1
ATOM 2027 O O . PRO A 1 243 ? 0.973 8.105 18.400 1.00 19.58 241 PRO A O 1
ATOM 2031 N N . VAL A 1 244 ? 2.217 6.750 19.652 1.00 12.91 242 VAL A N 1
ATOM 2032 C CA . VAL A 1 244 ? 2.038 5.545 18.850 1.00 13.93 242 VAL A CA 1
ATOM 2033 C C . VAL A 1 244 ? 0.579 5.134 18.927 1.00 12.87 242 VAL A C 1
ATOM 2034 O O . VAL A 1 244 ? 0.050 5.056 20.034 1.00 12.98 242 VAL A O 1
ATOM 2038 N N . PRO A 1 245 ? -0.123 4.812 17.829 1.00 12.29 243 PRO A N 1
ATOM 2039 C CA . PRO A 1 245 ? -1.490 4.258 17.958 1.00 11.81 243 PRO A CA 1
ATOM 2040 C C . PRO A 1 245 ? -1.477 3.055 18.880 1.00 10.87 243 PRO A C 1
ATOM 2041 O O . PRO A 1 245 ? -0.672 2.136 18.704 1.00 10.61 243 PRO A O 1
ATOM 2045 N N . MET A 1 246 ? -2.479 3.038 19.790 1.00 10.86 244 MET A N 1
ATOM 2046 C CA . MET A 1 246 ? -2.481 2.077 20.853 1.00 10.07 244 MET A CA 1
ATOM 2047 C C . MET A 1 246 ? -3.865 1.472 21.028 1.00 9.31 244 MET A C 1
ATOM 2048 O O . MET A 1 246 ? -4.902 2.107 20.833 1.00 10.45 244 MET A O 1
ATOM 2053 N N . LEU A 1 247 ? -3.842 0.214 21.467 1.00 9.12 245 LEU A N 1
ATOM 2054 C CA . LEU A 1 247 ? -4.980 -0.557 21.890 1.00 9.27 245 LEU A CA 1
ATOM 2055 C C . LEU A 1 247 ? -4.831 -1.007 23.329 1.00 8.47 245 LEU A C 1
ATOM 2056 O O . LEU A 1 247 ? -3.823 -1.589 23.665 1.00 9.09 245 LEU A O 1
ATOM 2061 N N . ALA A 1 248 ? -5.829 -0.675 24.171 1.00 9.42 246 ALA A N 1
ATOM 2062 C CA . ALA A 1 248 ? -5.900 -1.251 25.516 1.00 9.05 246 ALA A CA 1
ATOM 2063 C C . ALA A 1 248 ? -7.015 -2.255 25.556 1.00 8.91 246 ALA A C 1
ATOM 2064 O O . ALA A 1 248 ? -8.194 -1.885 25.299 1.00 11.93 246 ALA A O 1
ATOM 2066 N N . LEU A 1 249 ? -6.703 -3.531 25.758 1.00 8.69 247 LEU A N 1
ATOM 2067 C CA . LEU A 1 249 ? -7.690 -4.598 25.822 1.00 10.31 247 LEU A CA 1
ATOM 2068 C C . LEU A 1 249 ? -7.624 -5.139 27.206 1.00 10.89 247 LEU A C 1
ATOM 2069 O O . LEU A 1 249 ? -6.503 -5.518 27.606 1.00 14.13 247 LEU A O 1
ATOM 2074 N N . TRP A 1 250 ? -8.716 -5.263 27.911 1.00 10.32 248 TRP A N 1
ATOM 2075 C CA . TRP A 1 250 ? -8.673 -5.667 29.281 1.00 9.96 248 TRP A CA 1
ATOM 2076 C C . TRP A 1 250 ? -9.800 -6.660 29.584 1.00 9.77 248 TRP A C 1
ATOM 2077 O O . TRP A 1 250 ? -10.752 -6.795 28.827 1.00 11.35 248 TRP A O 1
ATOM 2088 N N . GLY A 1 251 ? -9.651 -7.363 30.718 1.00 9.49 249 GLY A N 1
ATOM 2089 C CA . GLY A 1 251 ? -10.632 -8.331 31.146 1.00 10.24 249 GLY A CA 1
ATOM 2090 C C . GLY A 1 251 ? -11.680 -7.655 31.982 1.00 9.91 249 GLY A C 1
ATOM 2091 O O . GLY A 1 251 ? -11.357 -6.903 32.919 1.00 10.38 249 GLY A O 1
ATOM 2092 N N . ALA A 1 252 ? -12.951 -7.981 31.759 1.00 10.43 250 ALA A N 1
ATOM 2093 C CA . ALA A 1 252 ? -14.031 -7.479 32.630 1.00 11.92 250 ALA A CA 1
ATOM 2094 C C . ALA A 1 252 ? -13.878 -7.914 34.082 1.00 11.32 250 ALA A C 1
ATOM 2095 O O . ALA A 1 252 ? -14.413 -7.256 34.958 1.00 14.20 250 ALA A O 1
ATOM 2097 N N . SER A 1 253 ? -13.187 -9.052 34.305 1.00 9.96 251 SER A N 1
ATOM 2098 C CA . SER A 1 253 ? -12.824 -9.535 35.621 1.00 10.54 251 SER A CA 1
ATOM 2099 C C . SER A 1 253 ? -11.371 -9.398 35.905 1.00 11.78 251 SER A C 1
ATOM 2100 O O . SER A 1 253 ? -10.881 -10.024 36.796 1.00 15.44 251 SER A O 1
ATOM 2103 N N . GLY A 1 254 ? -10.623 -8.642 35.113 1.00 11.34 252 GLY A N 1
ATOM 2104 C CA . GLY A 1 254 ? -9.204 -8.428 35.227 1.00 12.61 252 GLY A CA 1
ATOM 2105 C C . GLY A 1 254 ? -9.047 -6.969 35.854 1.00 17.24 252 GLY A C 1
ATOM 2106 O O . GLY A 1 254 ? -9.488 -6.848 37.080 1.00 23.02 252 GLY A O 1
ATOM 2107 N N . ILE A 1 255 ? -8.695 -5.890 35.019 0.60 12.91 253 ILE A N 1
ATOM 2108 C CA . ILE A 1 255 ? -8.460 -4.508 35.592 0.60 14.12 253 ILE A CA 1
ATOM 2109 C C . ILE A 1 255 ? -9.809 -3.739 35.671 0.60 16.78 253 ILE A C 1
ATOM 2110 O O . ILE A 1 255 ? -10.029 -2.713 36.311 0.60 18.13 253 ILE A O 1
ATOM 2115 N N . PRO A 1 262 ? -10.589 1.943 32.277 1.00 21.47 260 PRO A N 1
ATOM 2116 C CA . PRO A 1 262 ? -9.246 1.832 31.757 1.00 18.77 260 PRO A CA 1
ATOM 2117 C C . PRO A 1 262 ? -8.939 2.763 30.628 1.00 17.49 260 PRO A C 1
ATOM 2118 O O . PRO A 1 262 ? -7.785 3.197 30.535 1.00 17.50 260 PRO A O 1
ATOM 2122 N N . LEU A 1 263 ? -9.919 2.978 29.752 1.00 18.68 261 LEU A N 1
ATOM 2123 C CA . LEU A 1 263 ? -9.545 3.750 28.610 1.00 19.86 261 LEU A CA 1
ATOM 2124 C C . LEU A 1 263 ? -9.366 5.210 29.003 1.00 20.24 261 LEU A C 1
ATOM 2125 O O . LEU A 1 263 ? -8.499 5.862 28.473 1.00 20.95 261 LEU A O 1
ATOM 2130 N N . ASP A 1 264 ? -10.083 5.689 30.028 1.00 20.12 262 ASP A N 1
ATOM 2131 C CA . ASP A 1 264 ? -9.872 6.994 30.614 1.00 21.20 262 ASP A CA 1
ATOM 2132 C C . ASP A 1 264 ? -8.471 7.123 31.201 1.00 18.14 262 ASP A C 1
ATOM 2133 O O . ASP A 1 264 ? -7.844 8.131 30.984 1.00 20.70 262 ASP A O 1
ATOM 2138 N N . VAL A 1 265 ? -8.007 6.093 31.859 1.00 16.62 263 VAL A N 1
ATOM 2139 C CA . VAL A 1 265 ? -6.653 6.098 32.381 1.00 14.10 263 VAL A CA 1
ATOM 2140 C C . VAL A 1 265 ? -5.647 6.202 31.233 1.00 12.77 263 VAL A C 1
ATOM 2141 O O . VAL A 1 265 ? -4.735 7.037 31.233 1.00 13.55 263 VAL A O 1
ATOM 2145 N N . TRP A 1 266 ? -5.784 5.309 30.244 1.00 11.94 264 TRP A N 1
ATOM 2146 C CA . TRP A 1 266 ? -4.838 5.275 29.163 1.00 11.49 264 TRP A CA 1
ATOM 2147 C C . TRP A 1 266 ? -4.812 6.600 28.358 1.00 12.32 264 TRP A C 1
ATOM 2148 O O . TRP A 1 266 ? -3.809 6.927 27.778 1.00 12.78 264 TRP A O 1
ATOM 2159 N N . ARG A 1 267 ? -5.976 7.240 28.246 1.00 13.95 265 ARG A N 1
ATOM 2160 C CA . ARG A 1 267 ? -6.032 8.509 27.499 1.00 16.20 265 ARG A CA 1
ATOM 2161 C C . ARG A 1 267 ? -5.170 9.584 28.109 1.00 15.39 265 ARG A C 1
ATOM 2162 O O . ARG A 1 267 ? -4.750 10.492 27.436 1.00 18.21 265 ARG A O 1
ATOM 2170 N N . LYS A 1 268 ? -4.860 9.449 29.413 1.00 15.70 266 LYS A N 1
ATOM 2171 C CA . LYS A 1 268 ? -3.954 10.349 30.071 1.00 16.67 266 LYS A CA 1
ATOM 2172 C C . LYS A 1 268 ? -2.486 10.095 29.689 1.00 15.20 266 LYS A C 1
ATOM 2173 O O . LYS A 1 268 ? -1.643 10.985 29.824 1.00 17.30 266 LYS A O 1
ATOM 2179 N N . TRP A 1 269 ? -2.190 8.919 29.210 1.00 12.07 267 TRP A N 1
ATOM 2180 C CA . TRP A 1 269 ? -0.884 8.417 28.886 1.00 11.67 267 TRP A CA 1
ATOM 2181 C C . TRP A 1 269 ? -0.580 8.275 27.410 1.00 11.72 267 TRP A C 1
ATOM 2182 O O . TRP A 1 269 ? 0.580 8.029 27.068 1.00 12.66 267 TRP A O 1
ATOM 2193 N N . ALA A 1 270 ? -1.575 8.452 26.577 1.00 12.13 268 ALA A N 1
ATOM 2194 C CA . ALA A 1 270 ? -1.474 8.111 25.172 1.00 12.13 268 ALA A CA 1
ATOM 2195 C C . ALA A 1 270 ? -2.428 9.014 24.387 1.00 12.17 268 ALA A C 1
ATOM 2196 O O . ALA A 1 270 ? -3.589 9.160 24.754 1.00 14.66 268 ALA A O 1
ATOM 2198 N N . SER A 1 271 ? -1.939 9.575 23.293 1.00 13.01 269 SER A N 1
ATOM 2199 C CA . SER A 1 271 ? -2.690 10.524 22.488 1.00 14.87 269 SER A CA 1
ATOM 2200 C C . SER A 1 271 ? -3.560 9.881 21.415 1.00 12.71 269 SER A C 1
ATOM 2201 O O . SER A 1 271 ? -4.404 10.576 20.847 1.00 16.06 269 SER A O 1
ATOM 2204 N N . ASP A 1 272 ? -3.433 8.601 21.182 1.00 12.85 270 ASP A N 1
ATOM 2205 C CA . ASP A 1 272 ? -4.198 7.903 20.130 1.00 13.41 270 ASP A CA 1
ATOM 2206 C C . ASP A 1 272 ? -4.518 6.493 20.582 1.00 12.52 270 ASP A C 1
ATOM 2207 O O . ASP A 1 272 ? -3.882 5.542 20.154 1.00 15.66 270 ASP A O 1
ATOM 2212 N N . VAL A 1 273 ? -5.457 6.347 21.481 1.00 13.52 271 VAL A N 1
ATOM 2213 C CA . VAL A 1 273 ? -5.750 5.061 22.114 1.00 12.78 271 VAL A CA 1
ATOM 2214 C C . VAL A 1 273 ? -7.218 4.666 21.895 1.00 12.46 271 VAL A C 1
ATOM 2215 O O . VAL A 1 273 ? -8.093 5.510 21.962 1.00 17.28 271 VAL A O 1
ATOM 2219 N N . GLN A 1 274 ? -7.440 3.395 21.649 1.00 12.54 272 GLN A N 1
ATOM 2220 C CA . GLN A 1 274 ? -8.746 2.819 21.650 1.00 12.22 272 GLN A CA 1
ATOM 2221 C C . GLN A 1 274 ? -8.709 1.576 22.522 1.00 12.90 272 GLN A C 1
ATOM 2222 O O . GLN A 1 274 ? -7.639 1.133 22.927 1.00 12.54 272 GLN A O 1
ATOM 2228 N N . GLY A 1 275 ? -9.864 1.109 22.915 1.00 14.98 273 GLY A N 1
ATOM 2229 C CA . GLY A 1 275 ? -9.887 -0.045 23.714 1.00 17.07 273 GLY A CA 1
ATOM 2230 C C . GLY A 1 275 ? -11.200 -0.669 23.958 1.00 13.21 273 GLY A C 1
ATOM 2231 O O . GLY A 1 275 ? -12.202 -0.076 23.612 1.00 14.04 273 GLY A O 1
ATOM 2232 N N . ALA A 1 276 ? -11.193 -1.855 24.564 1.00 11.40 274 ALA A N 1
ATOM 2233 C CA . ALA A 1 276 ? -12.423 -2.527 24.883 1.00 11.74 274 ALA A CA 1
ATOM 2234 C C . ALA A 1 276 ? -12.145 -3.575 25.960 1.00 10.40 274 ALA A C 1
ATOM 2235 O O . ALA A 1 276 ? -11.069 -4.118 26.025 1.00 10.69 274 ALA A O 1
ATOM 2237 N N . PRO A 1 277 ? -13.191 -3.852 26.724 1.00 10.20 275 PRO A N 1
ATOM 2238 C CA . PRO A 1 277 ? -13.168 -5.054 27.562 1.00 10.02 275 PRO A CA 1
ATOM 2239 C C . PRO A 1 277 ? -13.493 -6.314 26.796 1.00 9.94 275 PRO A C 1
ATOM 2240 O O . PRO A 1 277 ? -14.193 -6.262 25.738 1.00 10.61 275 PRO A O 1
ATOM 2244 N N . ILE A 1 278 ? -13.107 -7.448 27.346 1.00 10.00 276 ILE A N 1
ATOM 2245 C CA . ILE A 1 278 ? -13.490 -8.764 26.957 1.00 10.33 276 ILE A CA 1
ATOM 2246 C C . ILE A 1 278 ? -13.919 -9.488 28.218 1.00 10.03 276 ILE A C 1
ATOM 2247 O O . ILE A 1 278 ? -13.311 -9.318 29.281 1.00 10.50 276 ILE A O 1
ATOM 2252 N N . GLU A 1 279 ? -14.944 -10.348 28.148 1.00 10.37 277 GLU A N 1
ATOM 2253 C CA . GLU A 1 279 ? -15.322 -11.151 29.290 1.00 10.74 277 GLU A CA 1
ATOM 2254 C C . GLU A 1 279 ? -14.273 -12.225 29.490 1.00 10.96 277 GLU A C 1
ATOM 2255 O O . GLU A 1 279 ? -14.123 -13.207 28.789 1.00 13.65 277 GLU A O 1
ATOM 2261 N N . SER A 1 280 ? -13.531 -11.989 30.559 1.00 9.93 278 SER A N 1
ATOM 2262 C CA . SER A 1 280 ? -12.315 -12.725 30.898 1.00 10.57 278 SER A CA 1
ATOM 2263 C C . SER A 1 280 ? -11.826 -12.232 32.228 1.00 8.28 278 SER A C 1
ATOM 2264 O O . SER A 1 280 ? -12.033 -11.074 32.564 1.00 9.95 278 SER A O 1
ATOM 2267 N N . GLY A 1 281 ? -11.050 -13.047 32.903 1.00 8.87 279 GLY A N 1
ATOM 2268 C CA . GLY A 1 281 ? -10.106 -12.591 33.903 1.00 9.33 279 GLY A CA 1
ATOM 2269 C C . GLY A 1 281 ? -8.872 -12.019 33.285 1.00 8.41 279 GLY A C 1
ATOM 2270 O O . GLY A 1 281 ? -8.886 -11.549 32.159 1.00 8.90 279 GLY A O 1
ATOM 2271 N N . HIS A 1 282 ? -7.775 -12.054 33.998 1.00 8.68 280 HIS A N 1
ATOM 2272 C CA . HIS A 1 282 ? -6.557 -11.404 33.558 1.00 8.32 280 HIS A CA 1
ATOM 2273 C C . HIS A 1 282 ? -5.926 -12.009 32.334 1.00 7.36 280 HIS A C 1
ATOM 2274 O O . HIS A 1 282 ? -5.279 -11.282 31.550 1.00 8.02 280 HIS A O 1
ATOM 2281 N N . PHE A 1 283 ? -6.027 -13.309 32.157 1.00 7.65 281 PHE A N 1
ATOM 2282 C CA . 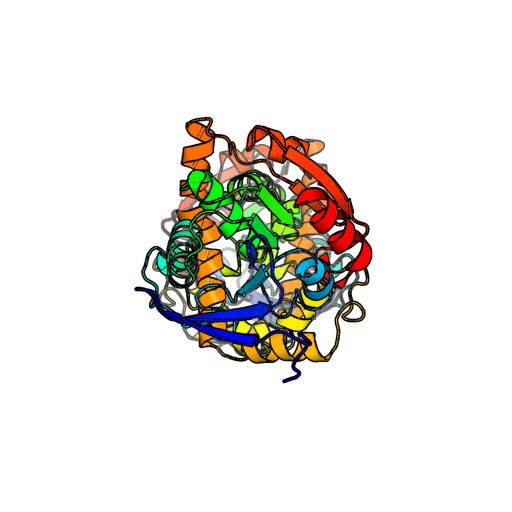PHE A 1 283 ? -5.198 -14.039 31.173 1.00 8.37 281 PHE A CA 1
ATOM 2283 C C . PHE A 1 283 ? -5.934 -14.094 29.801 1.00 7.85 281 PHE A C 1
ATOM 2284 O O . PHE A 1 283 ? -6.282 -15.153 29.318 1.00 8.79 281 PHE A O 1
ATOM 2292 N N . LEU A 1 284 ? -6.113 -12.923 29.205 1.00 8.42 282 LEU A N 1
ATOM 2293 C CA . LEU A 1 284 ? -6.889 -12.816 27.985 1.00 8.99 282 LEU A CA 1
ATOM 2294 C C . LEU A 1 284 ? -6.533 -13.828 26.916 1.00 8.28 282 LEU A C 1
ATOM 2295 O O . LEU A 1 284 ? -7.447 -14.438 26.328 1.00 9.49 282 LEU A O 1
ATOM 2300 N N . PRO A 1 285 ? -5.274 -13.980 26.581 1.00 8.38 283 PRO A N 1
ATOM 2301 C CA . PRO A 1 285 ? -4.969 -14.877 25.444 1.00 8.63 283 PRO A CA 1
ATOM 2302 C C . PRO A 1 285 ? -5.286 -16.316 25.633 1.00 8.60 283 PRO A C 1
ATOM 2303 O O . PRO A 1 285 ? -5.391 -17.048 24.632 1.00 10.19 283 PRO A O 1
ATOM 2307 N N . GLU A 1 286 ? -5.413 -16.735 26.903 1.00 8.72 284 GLU A N 1
ATOM 2308 C CA . GLU A 1 286 ? -5.776 -18.121 27.271 1.00 9.76 284 GLU A CA 1
ATOM 2309 C C . GLU A 1 286 ? -7.259 -18.260 27.575 1.00 9.94 284 GLU A C 1
ATOM 2310 O O . GLU A 1 286 ? -7.876 -19.241 27.226 1.00 11.40 284 GLU A O 1
ATOM 2316 N N . GLU A 1 287 ? -7.808 -17.299 28.308 1.00 10.19 285 GLU A N 1
ATOM 2317 C CA . GLU A 1 287 ? -9.212 -17.328 28.681 1.00 10.79 285 GLU A CA 1
ATOM 2318 C C . GLU A 1 287 ? -10.128 -17.015 27.549 1.00 10.92 285 GLU A C 1
ATOM 2319 O O . GLU A 1 287 ? -11.257 -17.535 27.501 1.00 12.99 285 GLU A O 1
ATOM 2325 N N . ALA A 1 288 ? -9.730 -16.114 26.625 1.00 11.07 286 ALA A N 1
ATOM 2326 C CA . ALA A 1 288 ? -10.602 -15.644 25.541 1.00 11.12 286 ALA A CA 1
ATOM 2327 C C . ALA A 1 288 ? -9.732 -15.571 24.276 1.00 11.24 286 ALA A C 1
ATOM 2328 O O . ALA A 1 288 ? -9.546 -14.497 23.727 1.00 11.43 286 ALA A O 1
ATOM 2330 N N . PRO A 1 289 ? -9.248 -16.705 23.823 1.00 12.00 287 PRO A N 1
ATOM 2331 C CA . PRO A 1 289 ? -8.252 -16.643 22.764 1.00 12.68 287 PRO A CA 1
ATOM 2332 C C . PRO A 1 289 ? -8.826 -16.134 21.403 1.00 12.81 287 PRO A C 1
ATOM 2333 O O . PRO A 1 289 ? -8.190 -15.366 20.684 1.00 14.05 287 PRO A O 1
ATOM 2337 N N . ASP A 1 290 ? -10.017 -16.564 21.022 1.00 14.29 288 ASP A N 1
ATOM 2338 C CA . ASP A 1 290 ? -10.564 -16.147 19.733 1.00 16.92 288 ASP A CA 1
ATOM 2339 C C . ASP A 1 290 ? -10.861 -14.658 19.670 1.00 14.28 288 ASP A C 1
ATOM 2340 O O . ASP A 1 290 ? -10.501 -13.977 18.707 1.00 15.75 288 ASP A O 1
ATOM 2345 N N . GLN A 1 291 ? -11.451 -14.179 20.736 1.00 13.02 289 GLN A N 1
ATOM 2346 C CA . GLN A 1 291 ? -11.732 -12.775 20.804 1.00 12.34 289 GLN A CA 1
ATOM 2347 C C . GLN A 1 291 ? -10.472 -11.922 20.889 1.00 11.10 289 GLN A C 1
ATOM 2348 O O . GLN A 1 291 ? -10.430 -10.823 20.302 1.00 13.11 289 GLN A O 1
ATOM 2354 N N . THR A 1 292 ? -9.487 -12.375 21.652 1.00 11.45 290 THR A N 1
ATOM 2355 C CA . THR A 1 292 ? -8.249 -11.675 21.767 1.00 11.42 290 THR A CA 1
ATOM 2356 C C . THR A 1 292 ? -7.543 -11.666 20.405 1.00 11.49 290 THR A C 1
ATOM 2357 O O . THR A 1 292 ? -7.074 -10.581 19.959 1.00 12.00 290 THR A O 1
ATOM 2361 N N . ALA A 1 293 ? -7.434 -12.814 19.732 1.00 11.78 291 ALA A N 1
ATOM 2362 C CA . ALA A 1 293 ? -6.820 -12.895 18.423 1.00 12.83 291 ALA A CA 1
ATOM 2363 C C . ALA A 1 293 ? -7.510 -11.976 17.444 1.00 12.53 291 ALA A C 1
ATOM 2364 O O . ALA A 1 293 ? -6.850 -11.197 16.721 1.00 14.42 291 ALA A O 1
ATOM 2366 N N . GLU A 1 294 ? -8.822 -11.986 17.429 1.00 13.43 292 GLU A N 1
ATOM 2367 C CA . GLU A 1 294 ? -9.563 -11.125 16.495 1.00 13.90 292 GLU A CA 1
ATOM 2368 C C . GLU A 1 294 ? -9.318 -9.658 16.750 1.00 13.60 292 GLU A C 1
ATOM 2369 O O . GLU A 1 294 ? -9.138 -8.834 15.835 1.00 14.46 292 GLU A O 1
ATOM 2375 N N . ALA A 1 295 ? -9.374 -9.262 18.038 1.00 12.70 293 ALA A N 1
ATOM 2376 C CA . ALA A 1 295 ? -9.130 -7.870 18.388 1.00 12.55 293 ALA A CA 1
ATOM 2377 C C . ALA A 1 295 ? -7.730 -7.443 17.955 1.00 11.70 293 ALA A C 1
ATOM 2378 O O . ALA A 1 295 ? -7.550 -6.329 17.416 1.00 12.64 293 ALA A O 1
ATOM 2380 N N . LEU A 1 296 ? -6.719 -8.262 18.179 1.00 11.08 294 LEU A N 1
ATOM 2381 C CA . LEU A 1 296 ? -5.359 -7.940 17.789 1.00 11.37 294 LEU A CA 1
ATOM 2382 C C . LEU A 1 296 ? -5.206 -7.889 16.259 1.00 12.69 294 LEU A C 1
ATOM 2383 O O . LEU A 1 296 ? -4.596 -6.966 15.726 1.00 13.36 294 LEU A O 1
ATOM 2388 N N . VAL A 1 297 ? -5.774 -8.894 15.545 1.00 13.89 295 VAL A N 1
ATOM 2389 C CA . VAL A 1 297 ? -5.646 -8.891 14.100 1.00 14.45 295 VAL A CA 1
ATOM 2390 C C . VAL A 1 297 ? -6.297 -7.623 13.502 1.00 15.35 295 VAL A C 1
ATOM 2391 O O . VAL A 1 297 ? -5.740 -6.967 12.632 1.00 16.46 295 VAL A O 1
ATOM 2395 N N . ARG A 1 298 ? -7.480 -7.282 14.021 1.00 15.41 296 ARG A N 1
ATOM 2396 C CA . ARG A 1 298 ? -8.165 -6.066 13.525 1.00 15.86 296 ARG A CA 1
ATOM 2397 C C . ARG A 1 298 ? -7.371 -4.806 13.790 1.00 15.68 296 ARG A C 1
ATOM 2398 O O . ARG A 1 298 ? -7.316 -3.928 12.922 1.00 18.55 296 ARG A O 1
ATOM 2406 N N . PHE A 1 299 ? -6.865 -4.673 15.007 1.00 13.55 297 PHE A N 1
ATOM 2407 C CA . PHE A 1 299 ? -6.132 -3.463 15.350 1.00 13.65 297 PHE A CA 1
ATOM 2408 C C . PHE A 1 299 ? -4.837 -3.368 14.513 1.00 13.12 297 PHE A C 1
ATOM 2409 O O . PHE A 1 299 ? -4.562 -2.288 13.988 1.00 14.74 297 PHE A O 1
ATOM 2417 N N . PHE A 1 300 ? -4.076 -4.466 14.469 1.00 12.36 298 PHE A N 1
ATOM 2418 C CA . PHE A 1 300 ? -2.775 -4.362 13.794 1.00 13.33 298 PHE A CA 1
ATOM 2419 C C . PHE A 1 300 ? -2.893 -4.296 12.234 1.00 15.52 298 PHE A C 1
ATOM 2420 O O . PHE A 1 300 ? -2.005 -3.797 11.602 1.00 17.77 298 PHE A O 1
ATOM 2428 N N . SER A 1 301 ? -3.989 -4.806 11.701 1.00 16.75 299 SER A N 1
ATOM 2429 C CA . SER A 1 301 ? -4.197 -4.849 10.259 1.00 18.84 299 SER A CA 1
ATOM 2430 C C . SER A 1 301 ? -4.833 -3.596 9.747 1.00 22.55 299 SER A C 1
ATOM 2431 O O . SER A 1 301 ? -4.884 -3.412 8.560 1.00 25.00 299 SER A O 1
ATOM 2434 N N . ALA A 1 302 ? -5.402 -2.749 10.581 1.00 23.45 300 ALA A N 1
ATOM 2435 C CA . ALA A 1 302 ? -6.111 -1.603 10.141 1.00 27.05 300 ALA A CA 1
ATOM 2436 C C . ALA A 1 302 ? -5.041 -0.481 9.927 1.00 29.44 300 ALA A C 1
ATOM 2437 O O . ALA A 1 302 ? -4.944 0.096 8.832 1.00 34.66 300 ALA A O 1
ATOM 2439 N N . LEU B 1 6 ? 13.745 -24.046 77.253 1.00 33.29 4 LEU B N 1
ATOM 2440 C CA . LEU B 1 6 ? 13.131 -22.677 77.364 1.00 31.00 4 LEU B CA 1
ATOM 2441 C C . LEU B 1 6 ? 13.347 -22.052 78.760 1.00 30.20 4 LEU B C 1
ATOM 2442 O O . LEU B 1 6 ? 12.885 -22.552 79.819 1.00 31.20 4 LEU B O 1
ATOM 2447 N N . ALA B 1 7 ? 14.043 -20.915 78.743 1.00 27.45 5 ALA B N 1
ATOM 2448 C CA . ALA B 1 7 ? 14.549 -20.248 79.958 1.00 25.75 5 ALA B CA 1
ATOM 2449 C C . ALA B 1 7 ? 13.406 -19.535 80.698 1.00 23.08 5 ALA B C 1
ATOM 2450 O O . ALA B 1 7 ? 12.460 -19.008 80.072 1.00 24.61 5 ALA B O 1
ATOM 2452 N N . ASP B 1 8 ? 13.509 -19.490 82.019 1.00 23.50 6 ASP B N 1
ATOM 2453 C CA . ASP B 1 8 ? 12.645 -18.668 82.851 1.00 22.88 6 ASP B CA 1
ATOM 2454 C C . ASP B 1 8 ? 13.296 -17.323 83.009 1.00 22.02 6 ASP B C 1
ATOM 2455 O O . ASP B 1 8 ? 14.228 -17.236 83.758 1.00 25.69 6 ASP B O 1
ATOM 2460 N N . LEU B 1 9 ? 12.758 -16.344 82.319 1.00 22.46 7 LEU B N 1
ATOM 2461 C CA . LEU B 1 9 ? 13.308 -15.001 82.294 1.00 20.96 7 LEU B CA 1
ATOM 2462 C C . LEU B 1 9 ? 12.612 -14.042 83.254 1.00 20.41 7 LEU B C 1
ATOM 2463 O O . LEU B 1 9 ? 12.831 -12.830 83.165 1.00 19.90 7 LEU B O 1
ATOM 2468 N N . PHE B 1 10 ? 11.821 -14.550 84.212 1.00 20.11 8 PHE B N 1
ATOM 2469 C CA . PHE B 1 10 ? 11.049 -13.680 85.156 1.00 18.64 8 PHE B CA 1
ATOM 2470 C C . PHE B 1 10 ? 11.316 -14.078 86.593 1.00 21.82 8 PHE B C 1
ATOM 2471 O O . PHE B 1 10 ? 10.466 -14.776 87.222 1.00 22.76 8 PHE B O 1
ATOM 2479 N N . PRO B 1 11 ? 12.532 -13.705 87.121 1.00 24.25 9 PRO B N 1
ATOM 2480 C CA . PRO B 1 11 ? 12.840 -14.015 88.513 1.00 25.32 9 PRO B CA 1
ATOM 2481 C C . PRO B 1 11 ? 11.836 -13.372 89.456 1.00 25.45 9 PRO B C 1
ATOM 2482 O O . PRO B 1 11 ? 11.562 -12.132 89.311 1.00 29.32 9 PRO B O 1
ATOM 2486 N N . GLY B 1 12 ? 11.332 -14.227 90.357 1.00 27.54 10 GLY B N 1
ATOM 2487 C CA . GLY B 1 12 ? 10.320 -13.936 91.385 1.00 27.12 10 GLY B CA 1
ATOM 2488 C C . GLY B 1 12 ? 8.902 -13.807 90.870 1.00 26.92 10 GLY B C 1
ATOM 2489 O O . GLY B 1 12 ? 8.067 -13.128 91.560 1.00 29.16 10 GLY B O 1
ATOM 2490 N N . PHE B 1 13 ? 8.626 -14.333 89.641 1.00 21.74 11 PHE B N 1
ATOM 2491 C CA . PHE B 1 13 ? 7.276 -14.405 89.160 1.00 18.32 11 PHE B CA 1
ATOM 2492 C C . PHE B 1 13 ? 6.721 -15.825 89.160 1.00 18.78 11 PHE B C 1
ATOM 2493 O O . PHE B 1 13 ? 7.421 -16.759 88.790 1.00 22.66 11 PHE B O 1
ATOM 2501 N N . GLY B 1 14 ? 5.472 -16.002 89.531 1.00 19.25 12 GLY B N 1
ATOM 2502 C CA . GLY B 1 14 ? 4.766 -17.229 89.324 1.00 20.44 12 GLY B CA 1
ATOM 2503 C C . GLY B 1 14 ? 4.247 -17.447 87.937 1.00 18.81 12 GLY B C 1
ATOM 2504 O O . GLY B 1 14 ? 4.466 -16.589 87.048 1.00 18.31 12 GLY B O 1
ATOM 2505 N N . SER B 1 15 ? 3.684 -18.640 87.687 1.00 20.82 13 SER B N 1
ATOM 2506 C CA . SER B 1 15 ? 3.139 -18.995 86.400 1.00 22.00 13 SER B CA 1
ATOM 2507 C C . SER B 1 15 ? 1.704 -19.461 86.574 1.00 22.40 13 SER B C 1
ATOM 2508 O O . SER B 1 15 ? 1.458 -20.343 87.459 1.00 25.74 13 SER B O 1
ATOM 2511 N N . GLU B 1 16 ? 0.743 -18.838 85.891 1.00 21.39 14 GLU B N 1
ATOM 2512 C CA . GLU B 1 16 ? -0.711 -19.082 86.109 1.00 23.56 14 GLU B CA 1
ATOM 2513 C C . GLU B 1 16 ? -1.390 -19.382 84.761 1.00 20.90 14 GLU B C 1
ATOM 2514 O O . GLU B 1 16 ? -1.117 -18.729 83.768 1.00 19.73 14 GLU B O 1
ATOM 2520 N N . TRP B 1 17 ? -2.305 -20.370 84.700 1.00 20.07 15 TRP B N 1
ATOM 2521 C CA . TRP B 1 17 ? -3.255 -20.541 83.561 1.00 21.53 15 TRP B CA 1
ATOM 2522 C C . TRP B 1 17 ? -4.560 -20.036 84.125 1.00 17.66 15 TRP B C 1
ATOM 2523 O O . TRP B 1 17 ? -5.041 -20.542 85.152 1.00 22.66 15 TRP B O 1
ATOM 2534 N N . ILE B 1 18 ? -5.061 -18.999 83.567 1.00 15.94 16 ILE B N 1
ATOM 2535 C CA . ILE B 1 18 ? -6.242 -18.351 84.000 1.00 13.99 16 ILE B CA 1
ATOM 2536 C C . ILE B 1 18 ? -7.414 -18.791 83.108 1.00 15.21 16 ILE B C 1
ATOM 2537 O O . ILE B 1 18 ? -7.354 -18.628 81.910 1.00 15.39 16 ILE B O 1
ATOM 2542 N N . ASN B 1 19 ? -8.444 -19.369 83.706 1.00 18.02 17 ASN B N 1
ATOM 2543 C CA . ASN B 1 19 ? -9.624 -19.810 82.928 1.00 19.64 17 ASN B CA 1
ATOM 2544 C C . ASN B 1 19 ? -10.511 -18.667 82.446 1.00 18.44 17 ASN B C 1
ATOM 2545 O O . ASN B 1 19 ? -10.760 -17.716 83.170 1.00 20.66 17 ASN B O 1
ATOM 2550 N N . THR B 1 20 ? -11.003 -18.814 81.220 1.00 18.34 18 THR B N 1
ATOM 2551 C CA . THR B 1 20 ? -12.065 -17.994 80.697 1.00 18.15 18 THR B CA 1
ATOM 2552 C C . THR B 1 20 ? -13.038 -18.835 79.892 1.00 20.55 18 THR B C 1
ATOM 2553 O O . THR B 1 20 ? -12.668 -19.898 79.498 1.00 22.56 18 THR B O 1
ATOM 2557 N N . SER B 1 21 ? -14.144 -18.230 79.496 1.00 22.45 19 SER B N 1
ATOM 2558 C CA . SER B 1 21 ? -15.131 -18.881 78.712 1.00 23.76 19 SER B CA 1
ATOM 2559 C C . SER B 1 21 ? -14.616 -19.244 77.294 1.00 23.43 19 SER B C 1
ATOM 2560 O O . SER B 1 21 ? -15.291 -20.021 76.617 1.00 26.29 19 SER B O 1
ATOM 2563 N N . SER B 1 22 ? -13.502 -18.659 76.880 1.00 21.06 20 SER B N 1
ATOM 2564 C CA . SER B 1 22 ? -12.905 -18.878 75.532 1.00 21.27 20 SER B CA 1
ATOM 2565 C C . SER B 1 22 ? -11.631 -19.707 75.615 1.00 20.22 20 SER B C 1
ATOM 2566 O O . SER B 1 22 ? -11.110 -20.048 74.606 1.00 23.36 20 SER B O 1
ATOM 2569 N N . GLY B 1 23 ? -11.179 -20.063 76.800 1.00 18.95 21 GLY B N 1
ATOM 2570 C CA . GLY B 1 23 ? -9.897 -20.757 76.896 1.00 18.85 21 GLY B CA 1
ATOM 2571 C C . GLY B 1 23 ? -8.984 -20.150 77.891 1.00 16.61 21 GLY B C 1
ATOM 2572 O O . GLY B 1 23 ? -9.218 -19.036 78.351 1.00 17.47 21 GLY B O 1
ATOM 2573 N N . ARG B 1 24 ? -7.947 -20.892 78.277 1.00 16.82 22 ARG B N 1
ATOM 2574 C CA . ARG B 1 24 ? -7.013 -20.392 79.249 1.00 15.22 22 ARG B CA 1
ATOM 2575 C C . ARG B 1 24 ? -6.098 -19.329 78.676 1.00 14.21 22 ARG B C 1
ATOM 2576 O O . ARG B 1 24 ? -5.682 -19.397 77.526 1.00 14.17 22 ARG B O 1
ATOM 2584 N N . ILE B 1 25 ? -5.791 -18.361 79.538 1.00 13.08 23 ILE B N 1
ATOM 2585 C CA . ILE B 1 25 ? -4.738 -17.375 79.344 1.00 12.64 23 ILE B CA 1
ATOM 2586 C C . ILE B 1 25 ? -3.549 -17.710 80.215 1.00 12.80 23 ILE B C 1
ATOM 2587 O O . ILE B 1 25 ? -3.703 -17.858 81.401 1.00 14.97 23 ILE B O 1
ATOM 2592 N N . PHE B 1 26 ? -2.396 -17.860 79.592 1.00 12.15 24 PHE B N 1
ATOM 2593 C CA . PHE B 1 26 ? -1.159 -18.041 80.348 1.00 12.44 24 PHE B CA 1
ATOM 2594 C C . PHE B 1 26 ? -0.617 -16.722 80.786 1.00 11.31 24 PHE B C 1
ATOM 2595 O O . PHE B 1 26 ? -0.563 -15.777 79.992 1.00 11.94 24 PHE B O 1
ATOM 2603 N N . ALA B 1 27 ? -0.158 -16.617 82.045 1.00 12.52 25 ALA B N 1
ATOM 2604 C CA . ALA B 1 27 ? 0.526 -15.417 82.453 1.00 12.58 25 ALA B CA 1
ATOM 2605 C C . ALA B 1 27 ? 1.643 -15.727 83.479 1.00 12.81 25 ALA B C 1
ATOM 2606 O O . ALA B 1 27 ? 1.506 -16.637 84.298 1.00 15.23 25 ALA B O 1
ATOM 2608 N N . ARG B 1 28 ? 2.643 -14.847 83.469 1.00 12.33 26 ARG B N 1
ATOM 2609 C CA . ARG B 1 28 ? 3.582 -14.751 84.584 1.00 13.84 26 ARG B CA 1
ATOM 2610 C C . ARG B 1 28 ? 3.044 -13.664 85.483 1.00 13.66 26 ARG B C 1
ATOM 2611 O O . ARG B 1 28 ? 2.630 -12.614 85.025 1.00 14.99 26 ARG B O 1
ATOM 2619 N N . VAL B 1 29 ? 3.152 -13.866 86.802 1.00 14.64 27 VAL B N 1
ATOM 2620 C CA . VAL B 1 29 ? 2.560 -12.906 87.743 1.00 14.45 27 VAL B CA 1
ATOM 2621 C C . VAL B 1 29 ? 3.550 -12.634 88.869 1.00 14.47 27 VAL B C 1
ATOM 2622 O O . VAL B 1 29 ? 4.070 -13.561 89.478 1.00 16.72 27 VAL B O 1
ATOM 2626 N N . GLY B 1 30 ? 3.856 -11.359 89.106 1.00 15.22 28 GLY B N 1
ATOM 2627 C CA . GLY B 1 30 ? 4.815 -11.062 90.155 1.00 15.66 28 GLY B CA 1
ATOM 2628 C C . GLY B 1 30 ? 4.555 -9.673 90.753 1.00 14.24 28 GLY B C 1
ATOM 2629 O O . GLY B 1 30 ? 3.781 -8.936 90.254 1.00 19.37 28 GLY B O 1
ATOM 2630 N N . GLY B 1 31 ? 5.103 -9.385 91.907 1.00 15.76 29 GLY B N 1
ATOM 2631 C CA . GLY B 1 31 ? 4.989 -8.077 92.505 1.00 14.73 29 GLY B CA 1
ATOM 2632 C C . GLY B 1 31 ? 3.779 -7.977 93.436 1.00 12.56 29 GLY B C 1
ATOM 2633 O O . GLY B 1 31 ? 3.047 -8.950 93.617 1.00 17.42 29 GLY B O 1
ATOM 2634 N N . ASP B 1 32 ? 3.554 -6.778 93.868 1.00 14.53 30 ASP B N 1
ATOM 2635 C CA . ASP B 1 32 ? 2.497 -6.460 94.780 1.00 12.57 30 ASP B CA 1
ATOM 2636 C C . ASP B 1 32 ? 2.168 -5.000 94.579 1.00 12.92 30 ASP B C 1
ATOM 2637 O O . ASP B 1 32 ? 2.989 -4.273 94.033 1.00 16.63 30 ASP B O 1
ATOM 2642 N N . GLY B 1 33 ? 0.966 -4.583 94.924 1.00 13.10 31 GLY B N 1
ATOM 2643 C CA . GLY B 1 33 ? 0.556 -3.246 94.711 1.00 13.69 31 GLY B CA 1
ATOM 2644 C C . GLY B 1 33 ? -0.511 -3.210 93.664 1.00 12.38 31 GLY B C 1
ATOM 2645 O O . GLY B 1 33 ? -1.193 -4.154 93.384 1.00 12.29 31 GLY B O 1
ATOM 2646 N N . PRO B 1 34 ? -0.740 -2.047 93.102 1.00 12.48 32 PRO B N 1
ATOM 2647 C CA . PRO B 1 34 ? -1.818 -1.898 92.085 1.00 12.38 32 PRO B CA 1
ATOM 2648 C C . PRO B 1 34 ? -1.589 -2.817 90.863 1.00 11.18 32 PRO B C 1
ATOM 2649 O O . PRO B 1 34 ? -0.478 -3.019 90.495 1.00 12.73 32 PRO B O 1
ATOM 2653 N N . PRO B 1 35 ? -2.652 -3.376 90.293 1.00 11.69 33 PRO B N 1
ATOM 2654 C CA . PRO B 1 35 ? -2.442 -4.308 89.227 1.00 11.20 33 PRO B CA 1
ATOM 2655 C C . PRO B 1 35 ? -2.153 -3.672 87.871 1.00 11.08 33 PRO B C 1
ATOM 2656 O O . PRO B 1 35 ? -2.779 -2.657 87.498 1.00 11.48 33 PRO B O 1
ATOM 2660 N N . LEU B 1 36 ? -1.244 -4.304 87.145 1.00 11.01 34 LEU B N 1
ATOM 2661 C CA . LEU B 1 36 ? -0.781 -3.830 85.849 1.00 11.27 34 LEU B CA 1
ATOM 2662 C C . LEU B 1 36 ? -0.661 -5.057 84.912 1.00 10.80 34 LEU B C 1
ATOM 2663 O O . LEU B 1 36 ? 0.087 -6.003 85.190 1.00 11.63 34 LEU B O 1
ATOM 2668 N N . LEU B 1 37 ? -1.447 -5.028 83.814 1.00 9.41 35 LEU B N 1
ATOM 2669 C CA . LEU B 1 37 ? -1.409 -6.055 82.808 1.00 9.11 35 LEU B CA 1
ATOM 2670 C C . LEU B 1 37 ? -0.497 -5.606 81.649 1.00 8.60 35 LEU B C 1
ATOM 2671 O O . LEU B 1 37 ? -0.632 -4.459 81.212 1.00 9.24 35 LEU B O 1
ATOM 2676 N N . LEU B 1 38 ? 0.352 -6.496 81.180 1.00 9.31 36 LEU B N 1
ATOM 2677 C CA . LEU B 1 38 ? 1.242 -6.242 80.084 1.00 8.11 36 LEU B CA 1
ATOM 2678 C C . LEU B 1 38 ? 0.955 -7.233 78.935 1.00 8.46 36 LEU B C 1
ATOM 2679 O O . LEU B 1 38 ? 0.925 -8.425 79.145 1.00 8.99 36 LEU B O 1
ATOM 2684 N N . LEU B 1 39 ? 0.724 -6.635 77.740 1.00 8.51 37 LEU B N 1
ATOM 2685 C CA . LEU B 1 39 ? 0.338 -7.448 76.550 1.00 7.54 37 LEU B CA 1
ATOM 2686 C C . LEU B 1 39 ? 1.298 -7.268 75.391 1.00 7.54 37 LEU B C 1
ATOM 2687 O O . LEU B 1 39 ? 1.452 -6.168 74.860 1.00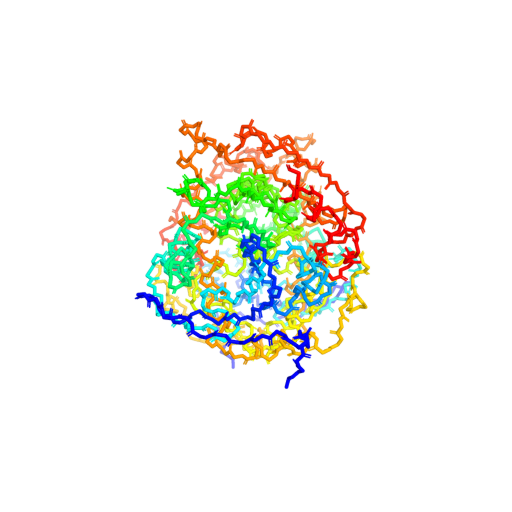 8.67 37 LEU B O 1
ATOM 2692 N N . HIS B 1 40 ? 1.951 -8.373 75.013 1.00 8.05 38 HIS B N 1
ATOM 2693 C CA . HIS B 1 40 ? 2.875 -8.417 73.851 1.00 8.43 38 HIS B CA 1
ATOM 2694 C C . HIS B 1 40 ? 2.088 -8.354 72.543 1.00 8.35 38 HIS B C 1
ATOM 2695 O O . HIS B 1 40 ? 0.874 -8.375 72.481 1.00 7.72 38 HIS B O 1
ATOM 2702 N N . GLY B 1 41 ? 2.911 -8.456 71.474 1.00 8.10 39 GLY B N 1
ATOM 2703 C CA . GLY B 1 41 ? 2.363 -8.566 70.124 1.00 8.55 39 GLY B CA 1
ATOM 2704 C C . GLY B 1 41 ? 3.166 -9.591 69.292 1.00 7.76 39 GLY B C 1
ATOM 2705 O O . GLY B 1 41 ? 3.649 -10.596 69.771 1.00 8.13 39 GLY B O 1
ATOM 2706 N N . PHE B 1 42 ? 3.138 -9.313 67.971 1.00 8.13 40 PHE B N 1
ATOM 2707 C CA . PHE B 1 42 ? 3.636 -10.193 66.963 1.00 8.23 40 PHE B CA 1
ATOM 2708 C C . PHE B 1 42 ? 5.098 -9.852 66.605 1.00 9.13 40 PHE B C 1
ATOM 2709 O O . PHE B 1 42 ? 5.336 -8.658 66.427 1.00 10.19 40 PHE B O 1
ATOM 2717 N N . PRO B 1 43 ? 5.983 -10.815 66.360 1.00 9.00 41 PRO B N 1
ATOM 2718 C CA . PRO B 1 43 ? 5.802 -12.234 66.456 1.00 8.89 41 PRO B CA 1
ATOM 2719 C C . PRO B 1 43 ? 6.427 -12.736 67.786 1.00 9.59 41 PRO B C 1
ATOM 2720 O O . PRO B 1 43 ? 7.415 -13.491 67.778 1.00 10.63 41 PRO B O 1
ATOM 2724 N N . GLN B 1 44 ? 5.860 -12.266 68.905 1.00 8.80 42 GLN B N 1
ATOM 2725 C CA . GLN B 1 44 ? 6.468 -12.492 70.214 1.00 9.42 42 GLN B CA 1
ATOM 2726 C C . GLN B 1 44 ? 5.483 -13.204 71.107 1.00 8.96 42 GLN B C 1
ATOM 2727 O O . GLN B 1 44 ? 4.411 -13.646 70.740 1.00 9.57 42 GLN B O 1
ATOM 2733 N N . THR B 1 45 ? 5.849 -13.308 72.386 1.00 9.78 43 THR B N 1
ATOM 2734 C CA . THR B 1 45 ? 5.069 -13.859 73.482 1.00 10.28 43 THR B CA 1
ATOM 2735 C C . THR B 1 45 ? 5.255 -12.969 74.687 1.00 10.03 43 THR B C 1
ATOM 2736 O O . THR B 1 45 ? 5.983 -11.985 74.615 1.00 10.28 43 THR B O 1
ATOM 2740 N N . HIS B 1 46 ? 4.680 -13.334 75.807 1.00 10.25 44 HIS B N 1
ATOM 2741 C CA . HIS B 1 46 ? 4.833 -12.585 77.025 1.00 10.93 44 HIS B CA 1
ATOM 2742 C C . HIS B 1 46 ? 6.288 -12.300 77.418 1.00 9.92 44 HIS B C 1
ATOM 2743 O O . HIS B 1 46 ? 6.583 -11.368 78.136 1.00 11.67 44 HIS B O 1
ATOM 2750 N N . VAL B 1 47 ? 7.209 -13.178 76.949 1.00 11.02 45 VAL B N 1
ATOM 2751 C CA . VAL B 1 47 ? 8.558 -13.066 77.308 1.00 12.71 45 VAL B CA 1
ATOM 2752 C C . VAL B 1 47 ? 9.202 -11.732 76.935 1.00 11.76 45 VAL B C 1
ATOM 2753 O O . VAL B 1 47 ? 10.221 -11.361 77.496 1.00 12.75 45 VAL B O 1
ATOM 2757 N N A MET B 1 48 ? 8.657 -11.064 75.905 0.33 11.48 46 MET B N 1
ATOM 2758 N N B MET B 1 48 ? 8.645 -10.992 75.924 0.33 10.75 46 MET B N 1
ATOM 2759 N N C MET B 1 48 ? 8.650 -11.073 75.920 0.33 11.28 46 MET B N 1
ATOM 2760 C CA A MET B 1 48 ? 9.186 -9.762 75.494 0.33 12.11 46 MET B CA 1
ATOM 2761 C CA B MET B 1 48 ? 9.209 -9.638 75.505 0.33 10.43 46 MET B CA 1
ATOM 2762 C CA C MET B 1 48 ? 9.274 -9.851 75.506 0.33 11.93 46 MET B CA 1
ATOM 2763 C C A MET B 1 48 ? 9.359 -8.754 76.614 0.33 11.59 46 MET B C 1
ATOM 2764 C C B MET B 1 48 ? 9.178 -8.553 76.550 0.33 11.33 46 MET B C 1
ATOM 2765 C C C MET B 1 48 ? 9.353 -8.771 76.590 0.33 11.46 46 MET B C 1
ATOM 2766 O O A MET B 1 48 ? 10.231 -7.895 76.519 0.33 12.80 46 MET B O 1
ATOM 2767 O O B MET B 1 48 ? 9.707 -7.438 76.355 0.33 10.85 46 MET B O 1
ATOM 2768 O O C MET B 1 48 ? 10.200 -7.901 76.459 0.33 12.48 46 MET B O 1
ATOM 2781 N N . TRP B 1 49 ? 8.527 -8.874 77.653 1.00 11.68 47 TRP B N 1
ATOM 2782 C CA . TRP B 1 49 ? 8.555 -7.998 78.787 1.00 12.41 47 TRP B CA 1
ATOM 2783 C C . TRP B 1 49 ? 9.624 -8.307 79.817 1.00 12.84 47 TRP B C 1
ATOM 2784 O O . TRP B 1 49 ? 9.698 -7.661 80.849 1.00 15.05 47 TRP B O 1
ATOM 2795 N N . HIS B 1 50 ? 10.469 -9.306 79.565 1.00 14.20 48 HIS B N 1
ATOM 2796 C CA . HIS B 1 50 ? 11.362 -9.778 80.629 1.00 15.44 48 HIS B CA 1
ATOM 2797 C C . HIS B 1 50 ? 12.351 -8.730 81.132 1.00 15.87 48 HIS B C 1
ATOM 2798 O O . HIS B 1 50 ? 12.806 -8.828 82.281 1.00 18.30 48 HIS B O 1
ATOM 2805 N N . ARG B 1 51 ? 12.750 -7.717 80.338 1.00 15.26 49 ARG B N 1
ATOM 2806 C CA . ARG B 1 51 ? 13.749 -6.771 80.809 1.00 18.15 49 ARG B CA 1
ATOM 2807 C C . ARG B 1 51 ? 13.063 -5.643 81.576 1.00 18.62 49 ARG B C 1
ATOM 2808 O O . ARG B 1 51 ? 13.794 -4.876 82.224 1.00 23.30 49 ARG B O 1
ATOM 2816 N N . VAL B 1 52 ? 11.754 -5.449 81.431 1.00 17.41 50 VAL B N 1
ATOM 2817 C CA . VAL B 1 52 ? 11.062 -4.309 82.073 1.00 18.37 50 VAL B CA 1
ATOM 2818 C C . VAL B 1 52 ? 10.121 -4.713 83.167 1.00 17.60 50 VAL B C 1
ATOM 2819 O O . VAL B 1 52 ? 9.887 -3.942 84.100 1.00 19.54 50 VAL B O 1
ATOM 2823 N N . ALA B 1 53 ? 9.670 -5.971 83.184 1.00 19.73 51 ALA B N 1
ATOM 2824 C CA . ALA B 1 53 ? 8.649 -6.424 84.159 1.00 18.05 51 ALA B CA 1
ATOM 2825 C C . ALA B 1 53 ? 9.190 -6.406 85.549 1.00 21.29 51 ALA B C 1
ATOM 2826 O O . ALA B 1 53 ? 8.503 -6.004 86.451 1.00 22.25 51 ALA B O 1
ATOM 2828 N N . PRO B 1 54 ? 10.452 -6.751 85.769 1.00 24.27 52 PRO B N 1
ATOM 2829 C CA . PRO B 1 54 ? 10.974 -6.624 87.167 1.00 23.78 52 PRO B CA 1
ATOM 2830 C C . PRO B 1 54 ? 10.962 -5.240 87.746 1.00 23.81 52 PRO B C 1
ATOM 2831 O O . PRO B 1 54 ? 10.580 -5.067 88.908 1.00 24.21 52 PRO B O 1
ATOM 2835 N N . LYS B 1 55 ? 11.377 -4.239 86.999 1.00 22.96 53 LYS B N 1
ATOM 2836 C CA . LYS B 1 55 ? 11.261 -2.886 87.431 1.00 23.35 53 LYS B CA 1
ATOM 2837 C C . LYS B 1 55 ? 9.838 -2.496 87.760 1.00 20.44 53 LYS B C 1
ATOM 2838 O O . LYS B 1 55 ? 9.596 -1.810 88.751 1.00 23.36 53 LYS B O 1
ATOM 2844 N N . LEU B 1 56 ? 8.893 -2.879 86.920 1.00 20.26 54 LEU B N 1
ATOM 2845 C CA . LEU B 1 56 ? 7.563 -2.575 87.197 1.00 17.25 54 LEU B CA 1
ATOM 2846 C C . LEU B 1 56 ? 7.067 -3.327 88.472 1.00 16.77 54 LEU B C 1
ATOM 2847 O O . LEU B 1 56 ? 6.271 -2.795 89.223 1.00 17.11 54 LEU B O 1
ATOM 2852 N N . ALA B 1 57 ? 7.500 -4.591 88.684 1.00 16.07 55 ALA B N 1
ATOM 2853 C CA . ALA B 1 57 ? 7.073 -5.316 89.813 1.00 17.73 55 ALA B CA 1
ATOM 2854 C C . ALA B 1 57 ? 7.614 -4.738 91.119 1.00 19.58 55 ALA B C 1
ATOM 2855 O O . ALA B 1 57 ? 7.162 -5.138 92.160 1.00 22.35 55 ALA B O 1
ATOM 2857 N N . GLU B 1 58 ? 8.489 -3.727 91.086 1.00 20.02 56 GLU B N 1
ATOM 2858 C CA . GLU B 1 58 ? 8.939 -3.100 92.314 1.00 21.39 56 GLU B CA 1
ATOM 2859 C C . GLU B 1 58 ? 7.829 -2.286 92.886 1.00 20.88 56 GLU B C 1
ATOM 2860 O O . GLU B 1 58 ? 7.809 -2.007 94.060 1.00 23.78 56 GLU B O 1
ATOM 2866 N N . ARG B 1 59 ? 6.851 -1.965 92.050 1.00 20.32 57 ARG B N 1
ATOM 2867 C CA . ARG B 1 59 ? 5.809 -1.006 92.417 1.00 19.44 57 ARG B CA 1
ATOM 2868 C C . ARG B 1 59 ? 4.411 -1.555 92.226 1.00 17.74 57 ARG B C 1
ATOM 2869 O O . ARG B 1 59 ? 3.427 -0.991 92.754 1.00 20.58 57 ARG B O 1
ATOM 2877 N N . PHE B 1 60 ? 4.237 -2.530 91.349 1.00 15.35 58 PHE B N 1
ATOM 2878 C CA . PHE B 1 60 ? 2.936 -3.017 90.910 1.00 14.03 58 PHE B CA 1
ATOM 2879 C C . PHE B 1 60 ? 2.847 -4.499 90.991 1.00 12.55 58 PHE B C 1
ATOM 2880 O O . PHE B 1 60 ? 3.850 -5.196 90.999 1.00 14.71 58 PHE B O 1
ATOM 2888 N N . LYS B 1 61 ? 1.622 -5.038 91.055 1.00 12.45 59 LYS B N 1
ATOM 2889 C CA . LYS B 1 61 ? 1.345 -6.435 90.796 1.00 13.04 59 LYS B CA 1
ATOM 2890 C C . LYS B 1 61 ? 1.247 -6.577 89.261 1.00 13.44 59 LYS B C 1
ATOM 2891 O O . LYS B 1 61 ? 0.328 -5.993 88.639 1.00 15.37 59 LYS B O 1
ATOM 2897 N N . VAL B 1 62 ? 2.253 -7.269 88.682 1.00 13.38 60 VAL B N 1
ATOM 2898 C CA . VAL B 1 62 ? 2.420 -7.314 87.230 1.00 12.32 60 VAL B CA 1
ATOM 2899 C C . VAL B 1 62 ? 1.972 -8.704 86.758 1.00 12.57 60 VAL B C 1
ATOM 2900 O O . VAL B 1 62 ? 2.404 -9.713 87.180 1.00 14.87 60 VAL B O 1
ATOM 2904 N N . ILE B 1 63 ? 1.080 -8.614 85.721 1.00 11.98 61 ILE B N 1
ATOM 2905 C CA . ILE B 1 63 ? 0.515 -9.788 85.082 1.00 10.68 61 ILE B CA 1
ATOM 2906 C C . ILE B 1 63 ? 0.974 -9.691 83.636 1.00 10.30 61 ILE B C 1
ATOM 2907 O O . ILE B 1 63 ? 0.641 -8.758 82.913 1.00 10.60 61 ILE B O 1
ATOM 2912 N N . VAL B 1 64 ? 1.738 -10.687 83.207 1.00 11.26 62 VAL B N 1
ATOM 2913 C CA . VAL B 1 64 ? 2.387 -10.700 81.886 1.00 10.56 62 VAL B CA 1
ATOM 2914 C C . VAL B 1 64 ? 1.799 -11.835 81.107 1.00 10.50 62 VAL B C 1
ATOM 2915 O O . VAL B 1 64 ? 2.104 -12.991 81.273 1.00 11.81 62 VAL B O 1
ATOM 2919 N N . ALA B 1 65 ? 0.779 -11.483 80.261 1.00 10.21 63 ALA B N 1
ATOM 2920 C CA . ALA B 1 65 ? -0.073 -12.473 79.650 1.00 9.91 63 ALA B CA 1
ATOM 2921 C C . ALA B 1 65 ? 0.273 -12.783 78.206 1.00 9.27 63 ALA B C 1
ATOM 2922 O O . ALA B 1 65 ? 0.562 -11.877 77.428 1.00 9.87 63 ALA B O 1
ATOM 2924 N N . ASP B 1 66 ? 0.128 -14.041 77.791 1.00 9.75 64 ASP B N 1
ATOM 2925 C CA . ASP B 1 66 ? 0.101 -14.397 76.377 1.00 9.41 64 ASP B CA 1
ATOM 2926 C C . ASP B 1 66 ? -1.280 -14.040 75.837 1.00 9.75 64 ASP B C 1
ATOM 2927 O O . ASP B 1 66 ? -2.322 -14.414 76.408 1.00 9.74 64 ASP B O 1
ATOM 2932 N N . LEU B 1 67 ? -1.320 -13.349 74.683 1.00 8.67 65 LEU B N 1
ATOM 2933 C CA . LEU B 1 67 ? -2.571 -13.058 74.056 1.00 8.50 65 LEU B CA 1
ATOM 2934 C C . LEU B 1 67 ? -3.337 -14.320 73.731 1.00 8.58 65 LEU B C 1
ATOM 2935 O O . LEU B 1 67 ? -2.741 -15.372 73.522 1.00 8.87 65 LEU B O 1
ATOM 2940 N N . PRO B 1 68 ? -4.665 -14.216 73.621 1.00 8.95 66 PRO B N 1
ATOM 2941 C CA . PRO B 1 68 ? -5.429 -15.364 73.146 1.00 9.92 66 PRO B CA 1
ATOM 2942 C C . PRO B 1 68 ? -4.791 -15.942 71.883 1.00 8.76 66 PRO B C 1
ATOM 2943 O O . PRO B 1 68 ? -4.560 -15.218 70.923 1.00 9.60 66 PRO B O 1
ATOM 2947 N N . GLY B 1 69 ? -4.602 -17.241 71.898 1.00 9.89 67 GLY B N 1
ATOM 2948 C CA . GLY B 1 69 ? -4.012 -17.939 70.757 1.00 10.39 67 GLY B CA 1
ATOM 2949 C C . GLY B 1 69 ? -2.527 -17.843 70.604 1.00 9.94 67 GLY B C 1
ATOM 2950 O O . GLY B 1 69 ? -1.999 -18.523 69.682 1.00 10.56 67 GLY B O 1
ATOM 2951 N N . TYR B 1 70 ? -1.835 -17.026 71.404 1.00 9.14 68 TYR B N 1
ATOM 2952 C CA . TYR B 1 70 ? -0.418 -16.868 71.329 1.00 9.16 68 TYR B CA 1
ATOM 2953 C C . TYR B 1 70 ? 0.268 -17.566 72.460 1.00 10.26 68 TYR B C 1
ATOM 2954 O O . TYR B 1 70 ? -0.294 -17.762 73.545 1.00 10.70 68 TYR B O 1
ATOM 2963 N N . GLY B 1 71 ? 1.530 -17.953 72.229 1.00 11.58 69 GLY B N 1
ATOM 2964 C CA . GLY B 1 71 ? 2.347 -18.513 73.318 1.00 12.73 69 GLY B CA 1
ATOM 2965 C C . GLY B 1 71 ? 1.757 -19.772 73.885 1.00 12.78 69 GLY B C 1
ATOM 2966 O O . GLY B 1 71 ? 1.603 -20.728 73.199 1.00 14.03 69 GLY B O 1
ATOM 2967 N N . TRP B 1 72 ? 1.475 -19.759 75.181 1.00 12.83 70 TRP B N 1
ATOM 2968 C CA . TRP B 1 72 ? 0.907 -20.879 75.891 1.00 14.66 70 TRP B CA 1
ATOM 2969 C C . TRP B 1 72 ? -0.577 -20.672 76.127 1.00 13.16 70 TRP B C 1
ATOM 2970 O O . TRP B 1 72 ? -1.176 -21.540 76.780 1.00 16.32 70 TRP B O 1
ATOM 2981 N N . SER B 1 73 ? -1.150 -19.559 75.726 1.00 12.27 71 SER B N 1
ATOM 2982 C CA . SER B 1 73 ? -2.619 -19.423 75.840 1.00 11.82 71 SER B CA 1
ATOM 2983 C C . SER B 1 73 ? -3.325 -20.378 74.927 1.00 12.91 71 SER B C 1
ATOM 2984 O O . SER B 1 73 ? -2.784 -20.708 73.868 1.00 13.58 71 SER B O 1
ATOM 2987 N N . ASP B 1 74 ? -4.496 -20.814 75.310 1.00 12.51 72 ASP B N 1
ATOM 2988 C CA . ASP B 1 74 ? -5.242 -21.684 74.431 1.00 14.09 72 ASP B CA 1
ATOM 2989 C C . ASP B 1 74 ? -5.664 -20.906 73.169 1.00 12.85 72 ASP B C 1
ATOM 2990 O O . ASP B 1 74 ? -5.704 -19.666 73.131 1.00 13.25 72 ASP B O 1
ATOM 2995 N N . MET B 1 75 ? -5.966 -21.705 72.145 1.00 14.00 73 MET B N 1
ATOM 2996 C CA . MET B 1 75 ? -6.412 -21.204 70.882 1.00 15.29 73 MET B CA 1
ATOM 2997 C C . MET B 1 75 ? -7.924 -21.388 70.707 1.00 17.72 73 MET B C 1
ATOM 2998 O O . MET B 1 75 ? -8.323 -22.502 70.354 1.00 23.31 73 MET B O 1
ATOM 3003 N N . PRO B 1 76 ? -8.769 -20.405 71.049 1.00 18.16 74 PRO B N 1
ATOM 3004 C CA . PRO B 1 76 ? -10.237 -20.564 70.631 1.00 20.97 74 PRO B CA 1
ATOM 3005 C C . PRO B 1 76 ? -10.292 -20.855 69.019 1.00 18.94 74 PRO B C 1
ATOM 3006 O O . PRO B 1 76 ? -9.546 -20.316 68.183 1.00 25.03 74 PRO B O 1
ATOM 3010 N N . GLU B 1 77 ? -11.352 -21.497 68.570 1.00 24.39 75 GLU B N 1
ATOM 3011 C CA . GLU B 1 77 ? -11.662 -21.816 67.130 1.00 23.82 75 GLU B CA 1
ATOM 3012 C C . GLU B 1 77 ? -12.211 -20.598 66.530 1.00 21.81 75 GLU B C 1
ATOM 3013 O O . GLU B 1 77 ? -12.990 -19.811 67.225 1.00 28.19 75 GLU B O 1
ATOM 3019 N N . SER B 1 78 ? -11.601 -20.258 65.411 1.00 21.90 76 SER B N 1
ATOM 3020 C CA . SER B 1 78 ? -11.875 -19.034 64.648 1.00 22.35 76 SER B CA 1
ATOM 3021 C C . SER B 1 78 ? -13.062 -19.298 63.739 1.00 23.33 76 SER B C 1
ATOM 3022 O O . SER B 1 78 ? -13.700 -20.401 63.767 1.00 23.95 76 SER B O 1
ATOM 3025 N N . ASP B 1 79 ? -13.410 -18.269 62.985 1.00 25.24 77 ASP B N 1
ATOM 3026 C CA . ASP B 1 79 ? -14.572 -18.417 62.135 1.00 23.78 77 ASP B CA 1
ATOM 3027 C C . ASP B 1 79 ? -14.381 -17.537 60.951 1.00 24.65 77 ASP B C 1
ATOM 3028 O O . ASP B 1 79 ? -13.364 -16.879 60.787 1.00 24.00 77 ASP B O 1
ATOM 3033 N N . GLU B 1 80 ? -15.387 -17.506 60.106 1.00 25.69 78 GLU B N 1
ATOM 3034 C CA . GLU B 1 80 ? -15.256 -16.762 58.874 1.00 27.54 78 GLU B CA 1
ATOM 3035 C C . GLU B 1 80 ? -14.968 -15.231 59.003 1.00 25.76 78 GLU B C 1
ATOM 3036 O O . GLU B 1 80 ? -14.431 -14.605 58.052 1.00 27.15 78 GLU B O 1
ATOM 3042 N N . GLN B 1 81 ? -15.329 -14.623 60.151 1.00 23.31 79 GLN B N 1
ATOM 3043 C CA . GLN B 1 81 ? -15.108 -13.213 60.379 1.00 21.29 79 GLN B CA 1
ATOM 3044 C C . GLN B 1 81 ? -13.940 -13.015 61.394 1.00 19.04 79 GLN B C 1
ATOM 3045 O O . GLN B 1 81 ? -13.729 -11.805 61.990 1.00 18.35 79 GLN B O 1
ATOM 3051 N N . HIS B 1 82 ? -13.207 -14.132 61.709 1.00 16.43 80 HIS B N 1
ATOM 3052 C CA . HIS B 1 82 ? -12.005 -14.039 62.521 1.00 15.24 80 HIS B CA 1
ATOM 3053 C C . HIS B 1 82 ? -12.296 -13.673 63.954 1.00 15.22 80 HIS B C 1
ATOM 3054 O O . HIS B 1 82 ? -11.376 -13.230 64.606 1.00 15.98 80 HIS B O 1
ATOM 3061 N N . THR B 1 83 ? -13.534 -13.919 64.444 1.00 16.45 81 THR B N 1
ATOM 3062 C CA . THR B 1 83 ? -14.030 -13.259 65.614 1.00 17.15 81 THR B CA 1
ATOM 3063 C C . THR B 1 83 ? -13.112 -13.367 66.914 1.00 14.30 81 THR B C 1
ATOM 3064 O O . THR B 1 83 ? -12.843 -12.378 67.441 1.00 14.92 81 THR B O 1
ATOM 3068 N N . PRO B 1 84 ? -12.613 -14.619 67.304 1.00 14.94 82 PRO B N 1
ATOM 3069 C CA . PRO B 1 84 ? -11.787 -14.638 68.664 1.00 14.93 82 PRO B CA 1
ATOM 3070 C C . PRO B 1 84 ? -10.478 -13.891 68.598 1.00 11.92 82 PRO B C 1
ATOM 3071 O O . PRO B 1 84 ? -9.923 -13.602 69.643 1.00 10.90 82 PRO B O 1
ATOM 3075 N N . TYR B 1 85 ? -10.052 -13.546 67.377 1.00 10.64 83 TYR B N 1
ATOM 3076 C CA . TYR B 1 85 ? -8.795 -12.863 67.196 1.00 9.46 83 TYR B CA 1
ATOM 3077 C C . TYR B 1 85 ? -8.983 -11.419 66.809 1.00 8.55 83 TYR B C 1
ATOM 3078 O O . TYR B 1 85 ? -7.977 -10.707 66.620 1.00 9.28 83 TYR B O 1
ATOM 3087 N N . THR B 1 86 ? -10.188 -10.927 66.775 1.00 8.73 84 THR B N 1
ATOM 3088 C CA . THR B 1 86 ? -10.457 -9.500 66.749 1.00 8.53 84 THR B CA 1
ATOM 3089 C C . THR B 1 86 ? -9.927 -8.912 68.050 1.00 8.25 84 THR B C 1
ATOM 3090 O O . THR B 1 86 ? -9.947 -9.574 69.116 1.00 8.36 84 THR B O 1
ATOM 3094 N N . LYS B 1 87 ? -9.588 -7.643 68.013 1.00 7.66 85 LYS B N 1
ATOM 3095 C CA . LYS B 1 87 ? -9.127 -7.007 69.208 1.00 7.98 85 LYS B CA 1
ATOM 3096 C C . LYS B 1 87 ? -10.273 -6.801 70.201 1.00 8.07 85 LYS B C 1
ATOM 3097 O O . LYS B 1 87 ? -10.067 -6.931 71.417 1.00 8.37 85 LYS B O 1
ATOM 3103 N N . ARG B 1 88 ? -11.516 -6.609 69.707 1.00 8.06 86 ARG B N 1
ATOM 3104 C CA . ARG B 1 88 ? -12.652 -6.552 70.617 1.00 8.25 86 ARG B CA 1
ATOM 3105 C C . ARG B 1 88 ? -12.794 -7.850 71.404 1.00 9.03 86 ARG B C 1
ATOM 3106 O O . ARG B 1 88 ? -13.030 -7.837 72.614 1.00 9.02 86 ARG B O 1
ATOM 3114 N N . ALA B 1 89 ? -12.736 -8.999 70.687 1.00 8.90 87 ALA B N 1
ATOM 3115 C CA . ALA B 1 89 ? -12.865 -10.263 71.341 1.00 9.49 87 ALA B CA 1
ATOM 3116 C C . ALA B 1 89 ? -11.739 -10.567 72.301 1.00 8.13 87 ALA B C 1
ATOM 3117 O O . ALA B 1 89 ? -11.947 -11.047 73.407 1.00 8.74 87 ALA B O 1
ATOM 3119 N N . MET B 1 90 ? -10.504 -10.286 71.869 1.00 8.28 88 MET B N 1
ATOM 3120 C CA . MET B 1 90 ? -9.364 -10.523 72.724 1.00 7.95 88 MET B CA 1
ATOM 3121 C C . MET B 1 90 ? -9.484 -9.723 74.012 1.00 7.74 88 MET B C 1
ATOM 3122 O O . MET B 1 90 ? -9.152 -10.172 75.112 1.00 7.96 88 MET B O 1
ATOM 3127 N N . ALA B 1 91 ? -9.911 -8.473 73.871 1.00 7.98 89 ALA B N 1
ATOM 3128 C CA . ALA B 1 91 ? -10.065 -7.582 75.002 1.00 8.44 89 ALA B CA 1
ATOM 3129 C C . ALA B 1 91 ? -11.131 -8.149 75.963 1.00 7.68 89 ALA B C 1
ATOM 3130 O O . ALA B 1 91 ? -10.928 -8.152 77.188 1.00 8.93 89 ALA B O 1
ATOM 3132 N N . LYS B 1 92 ? -12.249 -8.592 75.462 1.00 8.16 90 LYS B N 1
ATOM 3133 C CA . LYS B 1 92 ? -13.268 -9.234 76.294 1.00 9.13 90 LYS B CA 1
ATOM 3134 C C . LYS B 1 92 ? -12.705 -10.438 77.035 1.00 8.70 90 LYS B C 1
ATOM 3135 O O . LYS B 1 92 ? -13.002 -10.639 78.237 1.00 9.10 90 LYS B O 1
ATOM 3141 N N . GLN B 1 93 ? -11.924 -11.261 76.375 1.00 8.36 91 GLN B N 1
ATOM 3142 C CA . GLN B 1 93 ? -11.360 -12.462 77.005 1.00 8.80 91 GLN B CA 1
ATOM 3143 C C . GLN B 1 93 ? -10.383 -12.074 78.118 1.00 8.45 91 GLN B C 1
ATOM 3144 O O . GLN B 1 93 ? -10.408 -12.701 79.176 1.00 9.17 91 GLN B O 1
ATOM 3150 N N . LEU B 1 94 ? -9.555 -11.068 77.843 1.00 8.50 92 LEU B N 1
ATOM 3151 C CA . LEU B 1 94 ? -8.614 -10.631 78.880 1.00 8.42 92 LEU B CA 1
ATOM 3152 C C . LEU B 1 94 ? -9.315 -9.947 80.021 1.00 8.05 92 LEU B C 1
ATOM 3153 O O . LEU B 1 94 ? -8.859 -10.086 81.173 1.00 9.65 92 LEU B O 1
ATOM 3158 N N . ILE B 1 95 ? -10.400 -9.236 79.778 1.00 8.63 93 ILE B N 1
ATOM 3159 C CA . ILE B 1 95 ? -11.193 -8.716 80.884 1.00 9.15 93 ILE B CA 1
ATOM 3160 C C . ILE B 1 95 ? -11.697 -9.856 81.776 1.00 8.76 93 ILE B C 1
ATOM 3161 O O . ILE B 1 95 ? -11.656 -9.769 83.003 1.00 9.76 93 ILE B O 1
ATOM 3166 N N A GLU B 1 96 ? -12.192 -10.946 81.164 0.50 8.72 94 GLU B N 1
ATOM 3167 N N B GLU B 1 96 ? -12.179 -10.926 81.150 0.50 8.81 94 GLU B N 1
ATOM 3168 C CA A GLU B 1 96 ? -12.621 -12.143 81.934 0.50 9.50 94 GLU B CA 1
ATOM 3169 C CA B GLU B 1 96 ? -12.652 -12.071 81.916 0.50 9.50 94 GLU B CA 1
ATOM 3170 C C A GLU B 1 96 ? -11.492 -12.699 82.725 0.50 9.71 94 GLU B C 1
ATOM 3171 C C B GLU B 1 96 ? -11.514 -12.714 82.698 0.50 9.62 94 GLU B C 1
ATOM 3172 O O A GLU B 1 96 ? -11.637 -13.023 83.913 0.50 10.31 94 GLU B O 1
ATOM 3173 O O B GLU B 1 96 ? -11.674 -13.097 83.871 0.50 10.63 94 GLU B O 1
ATOM 3184 N N . ALA B 1 97 ? -10.323 -12.823 82.093 1.00 9.20 95 ALA B N 1
ATOM 3185 C CA . ALA B 1 97 ? -9.156 -13.347 82.810 1.00 10.32 95 ALA B CA 1
ATOM 3186 C C . ALA B 1 97 ? -8.807 -12.501 84.017 1.00 9.72 95 ALA B C 1
ATOM 3187 O O . ALA B 1 97 ? -8.595 -13.005 85.125 1.00 10.60 95 ALA B O 1
ATOM 3189 N N . MET B 1 98 ? -8.786 -11.180 83.852 1.00 9.44 96 MET B N 1
ATOM 3190 C CA . MET B 1 98 ? -8.512 -10.279 84.949 1.00 9.24 96 MET B CA 1
ATOM 3191 C C . MET B 1 98 ? -9.578 -10.430 86.063 1.00 9.37 96 MET B C 1
ATOM 3192 O O . MET B 1 98 ? -9.243 -10.410 87.259 1.00 10.26 96 MET B O 1
ATOM 3197 N N . GLU B 1 99 ? -10.840 -10.601 85.702 1.00 9.83 97 GLU B N 1
ATOM 3198 C CA . GLU B 1 99 ? -11.876 -10.871 86.724 1.00 9.91 97 GLU B CA 1
ATOM 3199 C C . GLU B 1 99 ? -11.599 -12.108 87.512 1.00 10.59 97 GLU B C 1
ATOM 3200 O O . GLU B 1 99 ? -11.967 -12.184 88.705 1.00 10.96 97 GLU B O 1
ATOM 3206 N N . GLN B 1 100 ? -11.004 -13.141 86.938 1.00 10.96 98 GLN B N 1
ATOM 3207 C CA . GLN B 1 100 ? -10.664 -14.329 87.673 1.00 12.52 98 GLN B CA 1
ATOM 3208 C C . GLN B 1 100 ? -9.657 -14.065 88.754 1.00 11.16 98 GLN B C 1
ATOM 3209 O O . GLN B 1 100 ? -9.640 -14.809 89.769 1.00 14.09 98 GLN B O 1
ATOM 3215 N N . LEU B 1 101 ? -8.884 -13.057 88.627 1.00 10.85 99 LEU B N 1
ATOM 3216 C CA . LEU B 1 101 ? -7.935 -12.606 89.619 1.00 12.03 99 LEU B CA 1
ATOM 3217 C C . LEU B 1 101 ? -8.471 -11.545 90.544 1.00 11.02 99 LEU B C 1
ATOM 3218 O O . LEU B 1 101 ? -7.768 -11.065 91.433 1.00 11.86 99 LEU B O 1
ATOM 3223 N N . GLY B 1 102 ? -9.735 -11.163 90.350 1.00 10.74 100 GLY B N 1
ATOM 3224 C CA . GLY B 1 102 ? -10.320 -10.088 91.114 1.00 10.25 100 GLY B CA 1
ATOM 3225 C C . GLY B 1 102 ? -9.918 -8.699 90.705 1.00 9.59 100 GLY B C 1
ATOM 3226 O O . GLY B 1 102 ? -10.027 -7.782 91.510 1.00 11.19 100 GLY B O 1
ATOM 3227 N N . HIS B 1 103 ? -9.458 -8.541 89.458 1.00 9.99 101 HIS B N 1
ATOM 3228 C CA . HIS B 1 103 ? -9.047 -7.229 88.977 1.00 9.82 101 HIS B CA 1
ATOM 3229 C C . HIS B 1 103 ? -10.087 -6.730 87.986 1.00 10.36 101 HIS B C 1
ATOM 3230 O O . HIS B 1 103 ? -10.140 -7.207 86.859 1.00 11.66 101 HIS B O 1
ATOM 3237 N N . VAL B 1 104 ? -10.853 -5.757 88.393 1.00 11.13 102 VAL B N 1
ATOM 3238 C CA . VAL B 1 104 ? -11.863 -5.132 87.589 1.00 11.02 102 VAL B CA 1
ATOM 3239 C C . VAL B 1 104 ? -11.540 -3.695 87.249 1.00 11.39 102 VAL B C 1
ATOM 3240 O O . VAL B 1 104 ? -12.233 -3.049 86.445 1.00 12.30 102 VAL B O 1
ATOM 3244 N N . HIS B 1 105 ? -10.424 -3.159 87.764 1.00 11.17 103 HIS B N 1
ATOM 3245 C CA . HIS B 1 105 ? -9.933 -1.853 87.421 1.00 12.49 103 HIS B CA 1
ATOM 3246 C C . HIS B 1 105 ? -8.401 -1.971 87.504 1.00 13.38 103 HIS B C 1
ATOM 3247 O O . HIS B 1 105 ? -7.881 -2.249 88.591 1.00 18.41 103 HIS B O 1
ATOM 3254 N N . PHE B 1 106 ? -7.718 -1.792 86.412 1.00 10.55 104 PHE B N 1
ATOM 3255 C CA . PHE B 1 106 ? -6.328 -2.058 86.373 1.00 11.07 104 PHE B CA 1
ATOM 3256 C C . PHE B 1 106 ? -5.609 -1.151 85.393 1.00 10.51 104 PHE B C 1
ATOM 3257 O O . PHE B 1 106 ? -6.265 -0.497 84.554 1.00 11.40 104 PHE B O 1
ATOM 3265 N N . ALA B 1 107 ? -4.298 -1.102 85.489 1.00 10.96 105 ALA B N 1
ATOM 3266 C CA . ALA B 1 107 ? -3.461 -0.405 84.542 1.00 10.75 105 ALA B CA 1
ATOM 3267 C C . ALA B 1 107 ? -3.077 -1.381 83.450 1.00 9.88 105 ALA B C 1
ATOM 3268 O O . ALA B 1 107 ? -3.030 -2.605 83.659 1.00 9.86 105 ALA B O 1
ATOM 3270 N N . LEU B 1 108 ? -2.805 -0.846 82.248 1.00 10.78 106 LEU B N 1
ATOM 3271 C CA . LEU B 1 108 ? -2.586 -1.706 81.065 1.00 10.29 106 LEU B CA 1
ATOM 3272 C C . LEU B 1 108 ? -1.485 -1.097 80.179 1.00 9.92 106 LEU B C 1
ATOM 3273 O O . LEU B 1 108 ? -1.624 0.083 79.848 1.00 11.08 106 LEU B O 1
ATOM 3278 N N . ALA B 1 109 ? -0.534 -1.905 79.773 1.00 9.88 107 ALA B N 1
ATOM 3279 C CA . ALA B 1 109 ? 0.442 -1.505 78.759 1.00 10.07 107 ALA B CA 1
ATOM 3280 C C . ALA B 1 109 ? 0.463 -2.578 77.703 1.00 8.79 107 ALA B C 1
ATOM 3281 O O . ALA B 1 109 ? 0.515 -3.761 78.010 1.00 9.65 107 ALA B O 1
ATOM 3283 N N . GLY B 1 110 ? 0.496 -2.179 76.447 1.00 8.77 108 GLY B N 1
ATOM 3284 C CA . GLY B 1 110 ? 0.581 -3.094 75.354 1.00 8.51 108 GLY B CA 1
ATOM 3285 C C . GLY B 1 110 ? 1.575 -2.654 74.275 1.00 8.42 108 GLY B C 1
ATOM 3286 O O . GLY B 1 110 ? 1.884 -1.482 74.179 1.00 9.72 108 GLY B O 1
ATOM 3287 N N . HIS B 1 111 ? 2.040 -3.617 73.520 1.00 8.76 109 HIS B N 1
ATOM 3288 C CA . HIS B 1 111 ? 2.994 -3.428 72.433 1.00 8.52 109 HIS B CA 1
ATOM 3289 C C . HIS B 1 111 ? 2.469 -4.113 71.203 1.00 8.48 109 HIS B C 1
ATOM 3290 O O . HIS B 1 111 ? 1.991 -5.247 71.294 1.00 8.31 109 HIS B O 1
ATOM 3297 N N . ASN B 1 112 ? 2.535 -3.483 70.021 1.00 9.01 110 ASN B N 1
ATOM 3298 C CA . ASN B 1 112 ? 2.196 -4.147 68.753 1.00 8.56 110 ASN B CA 1
ATOM 3299 C C . ASN B 1 112 ? 0.750 -4.698 68.867 1.00 8.13 110 ASN B C 1
ATOM 3300 O O . ASN B 1 112 ? -0.115 -3.907 69.317 1.00 7.73 110 ASN B O 1
ATOM 3305 N N . ARG B 1 113 ? 0.459 -5.943 68.553 1.00 7.18 111 ARG B N 1
ATOM 3306 C CA . ARG B 1 113 ? -0.932 -6.374 68.567 1.00 6.85 111 ARG B CA 1
ATOM 3307 C C . ARG B 1 113 ? -1.555 -6.155 69.954 1.00 7.39 111 ARG B C 1
ATOM 3308 O O . ARG B 1 113 ? -2.770 -5.880 70.062 1.00 7.47 111 ARG B O 1
ATOM 3316 N N . GLY B 1 114 ? -0.761 -6.361 71.019 1.00 7.12 112 GLY B N 1
ATOM 3317 C CA . GLY B 1 114 ? -1.266 -6.178 72.364 1.00 7.49 112 GLY B CA 1
ATOM 3318 C C . GLY B 1 114 ? -1.661 -4.752 72.660 1.00 7.71 112 GLY B C 1
ATOM 3319 O O . GLY B 1 114 ? -2.552 -4.517 73.500 1.00 7.69 112 GLY B O 1
ATOM 3320 N N . ALA B 1 115 ? -0.989 -3.778 72.062 1.00 7.55 113 ALA B N 1
ATOM 3321 C CA . ALA B 1 115 ? -1.385 -2.419 72.169 1.00 7.97 113 ALA B CA 1
ATOM 3322 C C . ALA B 1 115 ? -2.712 -2.162 71.480 1.00 7.46 113 ALA B C 1
ATOM 3323 O O . ALA B 1 115 ? -3.465 -1.266 71.870 1.00 8.24 113 ALA B O 1
ATOM 3325 N N . ARG B 1 116 ? -2.997 -2.906 70.414 1.00 7.05 114 ARG B N 1
ATOM 3326 C CA . ARG B 1 116 ? -4.272 -2.790 69.713 1.00 7.60 114 ARG B CA 1
ATOM 3327 C C . ARG B 1 116 ? -5.383 -3.390 70.562 1.00 7.44 114 ARG B C 1
ATOM 3328 O O . ARG B 1 116 ? -6.456 -2.799 70.687 1.00 8.50 114 ARG B O 1
ATOM 3336 N N . VAL B 1 117 ? -5.187 -4.555 71.160 1.00 7.40 115 VAL B N 1
ATOM 3337 C CA . VAL B 1 117 ? -6.093 -5.038 72.204 1.00 7.19 115 VAL B CA 1
ATOM 3338 C C . VAL B 1 117 ? -6.323 -3.931 73.223 1.00 7.38 115 VAL B C 1
ATOM 3339 O O . VAL B 1 117 ? -7.474 -3.724 73.637 1.00 8.34 115 VAL B O 1
ATOM 3343 N N . SER B 1 118 ? -5.261 -3.291 73.659 1.00 7.94 116 SER B N 1
ATOM 3344 C CA . SER B 1 118 ? -5.369 -2.382 74.765 1.00 8.33 116 SER B CA 1
ATOM 3345 C C . SER B 1 118 ? -6.203 -1.130 74.433 1.00 8.24 116 SER B C 1
ATOM 3346 O O . SER B 1 118 ? -7.057 -0.721 75.235 1.00 8.88 116 SER B O 1
ATOM 3349 N N . TYR B 1 119 ? -5.958 -0.503 73.283 1.00 7.91 117 TYR B N 1
ATOM 3350 C CA . TYR B 1 119 ? -6.760 0.683 72.981 1.00 8.85 117 TYR B CA 1
ATOM 3351 C C . TYR B 1 119 ? -8.205 0.309 72.660 1.00 8.74 117 TYR B C 1
ATOM 3352 O O . TYR B 1 119 ? -9.125 1.073 72.956 1.00 9.74 117 TYR B O 1
ATOM 3361 N N . ARG B 1 120 ? -8.427 -0.865 72.061 1.00 8.33 118 ARG B N 1
ATOM 3362 C CA . ARG B 1 120 ? -9.765 -1.338 71.849 1.00 7.59 118 ARG B CA 1
ATOM 3363 C C . ARG B 1 120 ? -10.479 -1.588 73.173 1.00 9.00 118 ARG B C 1
ATOM 3364 O O . ARG B 1 120 ? -11.673 -1.226 73.327 1.00 9.72 118 ARG B O 1
ATOM 3372 N N . LEU B 1 121 ? -9.801 -2.191 74.121 1.00 8.72 119 LEU B N 1
ATOM 3373 C CA . LEU B 1 121 ? -10.326 -2.394 75.469 1.00 9.15 119 LEU B CA 1
ATOM 3374 C C . LEU B 1 121 ? -10.749 -1.037 76.042 1.00 9.88 119 LEU B C 1
ATOM 3375 O O . LEU B 1 121 ? -11.837 -0.889 76.615 1.00 10.36 119 LEU B O 1
ATOM 3380 N N . ALA B 1 122 ? -9.906 -0.028 75.883 1.00 9.72 120 ALA B N 1
ATOM 3381 C CA . ALA B 1 122 ? -10.170 1.299 76.419 1.00 10.55 120 ALA B CA 1
ATOM 3382 C C . ALA B 1 122 ? -11.359 1.954 75.790 1.00 11.87 120 ALA B C 1
ATOM 3383 O O . ALA B 1 122 ? -12.122 2.631 76.454 1.00 13.83 120 ALA B O 1
ATOM 3385 N N . LEU B 1 123 ? -11.553 1.754 74.476 1.00 11.88 121 LEU B N 1
ATOM 3386 C CA . LEU B 1 123 ? -12.712 2.273 73.756 1.00 13.03 121 LEU B CA 1
ATOM 3387 C C . LEU B 1 123 ? -13.995 1.539 74.161 1.00 12.32 121 LEU B C 1
ATOM 3388 O O . LEU B 1 123 ? -15.031 2.191 74.278 1.00 16.46 121 LEU B O 1
ATOM 3393 N N . ASP B 1 124 ? -13.963 0.240 74.341 1.00 11.03 122 ASP B N 1
ATOM 3394 C CA . ASP B 1 124 ? -15.132 -0.540 74.589 1.00 11.03 122 ASP B CA 1
ATOM 3395 C C . ASP B 1 124 ? -15.530 -0.522 76.078 1.00 12.55 122 ASP B C 1
ATOM 3396 O O . ASP B 1 124 ? -16.704 -0.517 76.397 1.00 13.35 122 ASP B O 1
ATOM 3401 N N . SER B 1 125 ? -14.557 -0.563 76.975 1.00 11.34 123 SER B N 1
ATOM 3402 C CA . SER B 1 125 ? -14.752 -0.768 78.372 1.00 11.26 123 SER B CA 1
ATOM 3403 C C . SER B 1 125 ? -13.800 0.134 79.206 1.00 11.65 123 SER B C 1
ATOM 3404 O O . SER B 1 125 ? -12.981 -0.381 79.973 1.00 12.37 123 SER B O 1
ATOM 3407 N N . PRO B 1 126 ? -13.915 1.441 79.091 1.00 13.04 124 PRO B N 1
ATOM 3408 C CA . PRO B 1 126 ? -12.967 2.357 79.722 1.00 13.88 124 PRO B CA 1
ATOM 3409 C C . PRO B 1 126 ? -12.998 2.221 81.235 1.00 13.84 124 PRO B C 1
ATOM 3410 O O . PRO B 1 126 ? -11.978 2.486 81.850 1.00 15.11 124 PRO B O 1
ATOM 3414 N N . GLY B 1 127 ? -14.129 1.796 81.817 1.00 14.38 125 GLY B N 1
ATOM 3415 C CA . GLY B 1 127 ? -14.169 1.655 83.274 1.00 14.34 125 GLY B CA 1
ATOM 3416 C C . GLY B 1 127 ? -13.223 0.617 83.826 1.00 12.92 125 GLY B C 1
ATOM 3417 O O . GLY B 1 127 ? -12.977 0.592 85.027 1.00 14.82 125 GLY B O 1
ATOM 3418 N N . ARG B 1 128 ? -12.765 -0.295 82.950 1.00 12.33 126 ARG B N 1
ATOM 3419 C CA . ARG B 1 128 ? -11.820 -1.275 83.389 1.00 11.64 126 ARG B CA 1
ATOM 3420 C C . ARG B 1 128 ? -10.397 -0.734 83.665 1.00 11.19 126 ARG B C 1
ATOM 3421 O O . ARG B 1 128 ? -9.666 -1.434 84.283 1.00 12.15 126 ARG B O 1
ATOM 3429 N N . LEU B 1 129 ? -10.066 0.463 83.124 1.00 10.94 127 LEU B N 1
ATOM 3430 C CA . LEU B 1 129 ? -8.679 0.904 83.129 1.00 10.91 127 LEU B CA 1
ATOM 3431 C C . LEU B 1 129 ? -8.499 2.129 83.953 1.00 12.63 127 LEU B C 1
ATOM 3432 O O . LEU B 1 129 ? -9.193 3.105 83.793 1.00 14.78 127 LEU B O 1
ATOM 3437 N N . SER B 1 130 ? -7.475 2.119 84.797 1.00 13.30 128 SER B N 1
ATOM 3438 C CA . SER B 1 130 ? -7.030 3.323 85.456 1.00 14.10 128 SER B CA 1
ATOM 3439 C C . SER B 1 130 ? -6.164 4.186 84.519 1.00 14.84 128 SER B C 1
ATOM 3440 O O . SER B 1 130 ? -6.360 5.402 84.466 1.00 17.24 128 SER B O 1
ATOM 3443 N N . LYS B 1 131 ? -5.214 3.575 83.827 1.00 14.74 129 LYS B N 1
ATOM 3444 C CA . LYS B 1 131 ? -4.314 4.237 82.935 1.00 15.23 129 LYS B CA 1
ATOM 3445 C C . LYS B 1 131 ? -3.945 3.202 81.844 1.00 13.00 129 LYS B C 1
ATOM 3446 O O . LYS B 1 131 ? -3.919 1.995 82.100 1.00 13.87 129 LYS B O 1
ATOM 3452 N N . LEU B 1 132 ? -3.587 3.722 80.678 1.00 13.62 130 LEU B N 1
ATOM 3453 C CA . LEU B 1 132 ? -3.226 2.939 79.514 1.00 12.83 130 LEU B CA 1
ATOM 3454 C C . LEU B 1 132 ? -1.913 3.426 78.880 1.00 12.31 130 LEU B C 1
ATOM 3455 O O . LEU B 1 132 ? -1.787 4.631 78.666 1.00 13.07 130 LEU B O 1
ATOM 3460 N N . ALA B 1 133 ? -1.035 2.492 78.524 1.00 12.10 131 ALA B N 1
ATOM 3461 C CA . ALA B 1 133 ? 0.131 2.847 77.724 1.00 12.10 131 ALA B CA 1
ATOM 3462 C C . ALA B 1 133 ? 0.105 1.990 76.454 1.00 11.57 131 ALA B C 1
ATOM 3463 O O . ALA B 1 133 ? -0.095 0.773 76.528 1.00 11.44 131 ALA B O 1
ATOM 3465 N N . VAL B 1 134 ? 0.425 2.598 75.342 1.00 11.67 132 VAL B N 1
ATOM 3466 C CA . VAL B 1 134 ? 0.557 1.936 74.067 1.00 10.90 132 VAL B CA 1
ATOM 3467 C C . VAL B 1 134 ? 2.013 2.170 73.580 1.00 11.54 132 VAL B C 1
ATOM 3468 O O . VAL B 1 134 ? 2.501 3.311 73.596 1.00 13.02 132 VAL B O 1
ATOM 3472 N N . LEU B 1 135 ? 2.629 1.111 73.079 1.00 11.96 133 LEU B N 1
ATOM 3473 C CA . LEU B 1 135 ? 4.080 1.141 72.706 1.00 11.51 133 LEU B CA 1
ATOM 3474 C C . LEU B 1 135 ? 4.170 0.915 71.185 1.00 11.77 133 LEU B C 1
ATOM 3475 O O . LEU B 1 135 ? 3.791 -0.159 70.689 1.00 12.34 133 LEU B O 1
ATOM 3480 N N . ASP B 1 136 ? 4.644 1.937 70.485 1.00 12.07 134 ASP B N 1
ATOM 3481 C CA . ASP B 1 136 ? 5.009 1.917 69.071 1.00 13.19 134 ASP B CA 1
ATOM 3482 C C . ASP B 1 136 ? 3.898 1.511 68.158 1.00 12.69 134 ASP B C 1
ATOM 3483 O O . ASP B 1 136 ? 4.138 0.809 67.174 1.00 14.37 134 ASP B O 1
ATOM 3488 N N . ILE B 1 137 ? 2.713 2.053 68.347 1.00 11.66 135 ILE B N 1
ATOM 3489 C CA . ILE B 1 137 ? 1.573 1.888 67.404 1.00 11.87 135 ILE B CA 1
ATOM 3490 C C . ILE B 1 137 ? 0.810 3.188 67.256 1.00 12.31 135 ILE B C 1
ATOM 3491 O O . ILE B 1 137 ? 0.889 4.088 68.072 1.00 12.84 135 ILE B O 1
ATOM 3496 N N . LEU B 1 138 ? 0.115 3.244 66.153 1.00 13.09 136 LEU B N 1
ATOM 3497 C CA . LEU B 1 138 ? -1.031 4.098 65.917 1.00 13.02 136 LEU B CA 1
ATOM 3498 C C . LEU B 1 138 ? -2.285 3.174 65.779 1.00 12.56 136 LEU B C 1
ATOM 3499 O O . LEU B 1 138 ? -2.170 1.993 65.523 1.00 12.68 136 LEU B O 1
ATOM 3504 N N . PRO B 1 139 ? -3.495 3.741 65.896 1.00 12.73 137 PRO B N 1
ATOM 3505 C CA . PRO B 1 139 ? -4.708 2.915 65.712 1.00 12.35 137 PRO B CA 1
ATOM 3506 C C . PRO B 1 139 ? -4.747 2.217 64.321 1.00 11.29 137 PRO B C 1
ATOM 3507 O O . PRO B 1 139 ? -4.264 2.783 63.313 1.00 12.52 137 PRO B O 1
ATOM 3511 N N . THR B 1 140 ? -5.305 1.027 64.275 1.00 10.76 138 THR B N 1
ATOM 3512 C CA . THR B 1 140 ? -5.443 0.291 63.032 1.00 11.02 138 THR B CA 1
ATOM 3513 C C . THR B 1 140 ? -6.043 1.122 61.924 1.00 11.58 138 THR B C 1
ATOM 3514 O O . THR B 1 140 ? -5.598 1.103 60.774 1.00 11.76 138 THR B O 1
ATOM 3518 N N . TYR B 1 141 ? -7.133 1.851 62.214 1.00 12.11 139 TYR B N 1
ATOM 3519 C CA . TYR B 1 141 ? -7.752 2.709 61.242 1.00 13.96 139 TYR B CA 1
ATOM 3520 C C . TYR B 1 141 ? -6.715 3.663 60.609 1.00 13.45 139 TYR B C 1
ATOM 3521 O O . TYR B 1 141 ? -6.768 3.893 59.357 1.00 14.09 139 TYR B O 1
ATOM 3530 N N . GLU B 1 142 ? -5.834 4.245 61.409 1.00 14.50 140 GLU B N 1
ATOM 3531 C CA . GLU B 1 142 ? -4.880 5.233 60.923 1.00 15.17 140 GLU B CA 1
ATOM 3532 C C . GLU B 1 142 ? -3.893 4.591 59.996 1.00 14.95 140 GLU B C 1
ATOM 3533 O O . GLU B 1 142 ? -3.538 5.190 58.976 1.00 16.27 140 GLU B O 1
ATOM 3539 N N . TYR B 1 143 ? -3.413 3.378 60.285 1.00 14.20 141 TYR B N 1
ATOM 3540 C CA . TYR B 1 143 ? -2.488 2.722 59.407 1.00 14.56 141 TYR B CA 1
ATOM 3541 C C . TYR B 1 143 ? -3.114 2.458 58.092 1.00 13.73 141 TYR B C 1
ATOM 3542 O O . TYR B 1 143 ? -2.490 2.697 57.054 1.00 15.11 141 TYR B O 1
ATOM 3551 N N . TRP B 1 144 ? -4.383 1.993 58.078 1.00 12.98 142 TRP B N 1
ATOM 3552 C CA . TRP B 1 144 ? -5.088 1.734 56.800 1.00 12.92 142 TRP B CA 1
ATOM 3553 C C . TRP B 1 144 ? -5.338 3.020 56.007 1.00 14.53 142 TRP B C 1
ATOM 3554 O O . TRP B 1 144 ? -5.163 3.050 54.804 1.00 15.40 142 TRP B O 1
ATOM 3565 N N . GLN B 1 145 ? -5.773 4.096 56.684 1.00 16.30 143 GLN B N 1
ATOM 3566 C CA . GLN B 1 145 ? -5.930 5.354 56.055 1.00 17.99 143 GLN B CA 1
ATOM 3567 C C . GLN B 1 145 ? -4.624 5.864 55.392 1.00 16.22 143 GLN B C 1
ATOM 3568 O O . GLN B 1 145 ? -4.691 6.607 54.365 1.00 22.10 143 GLN B O 1
ATOM 3574 N N A ARG B 1 146 ? -3.424 5.577 55.987 0.50 15.27 144 ARG B N 1
ATOM 3575 N N B ARG B 1 146 ? -3.517 5.625 55.967 0.50 19.18 144 ARG B N 1
ATOM 3576 C CA A ARG B 1 146 ? -1.947 5.863 55.555 0.50 13.54 144 ARG B CA 1
ATOM 3577 C CA B ARG B 1 146 ? -2.427 6.225 55.409 0.50 20.13 144 ARG B CA 1
ATOM 3578 C C A ARG B 1 146 ? -1.354 4.887 54.502 0.50 11.17 144 ARG B C 1
ATOM 3579 C C B ARG B 1 146 ? -2.024 5.407 54.212 0.50 18.64 144 ARG B C 1
ATOM 3580 O O A ARG B 1 146 ? -0.231 5.018 54.126 0.50 10.02 144 ARG B O 1
ATOM 3581 O O B ARG B 1 146 ? -1.156 5.828 53.524 0.50 20.08 144 ARG B O 1
ATOM 3596 N N A MET B 1 147 ? -2.159 3.943 54.038 0.50 10.95 145 MET B N 1
ATOM 3597 N N B MET B 1 147 ? -2.696 4.291 53.906 0.50 15.76 145 MET B N 1
ATOM 3598 C CA A MET B 1 147 ? -1.689 2.809 53.212 0.50 10.76 145 MET B CA 1
ATOM 3599 C CA B MET B 1 147 ? -2.216 3.363 52.944 0.50 14.48 145 MET B CA 1
ATOM 3600 C C A MET B 1 147 ? -1.625 3.194 51.682 0.50 10.72 145 MET B C 1
ATOM 3601 C C B MET B 1 147 ? -1.942 4.051 51.607 0.50 13.72 145 MET B C 1
ATOM 3602 O O A MET B 1 147 ? -2.286 2.682 50.843 0.50 10.71 145 MET B O 1
ATOM 3603 O O B MET B 1 147 ? -2.783 4.751 50.989 0.50 14.79 145 MET B O 1
ATOM 3612 N N . ASN B 1 148 ? -0.677 4.030 51.334 1.00 12.94 146 ASN B N 1
ATOM 3613 C CA . ASN B 1 148 ? -0.228 4.447 50.032 1.00 11.39 146 ASN B CA 1
ATOM 3614 C C . ASN B 1 148 ? 0.924 3.567 49.620 1.00 9.77 146 ASN B C 1
ATOM 3615 O O . ASN B 1 148 ? 1.220 2.573 50.247 1.00 10.41 146 ASN B O 1
ATOM 3620 N N . ARG B 1 149 ? 1.556 3.887 48.499 1.00 9.53 147 ARG B N 1
ATOM 3621 C CA . ARG B 1 149 ? 2.712 3.066 48.053 1.00 9.20 147 ARG B CA 1
ATOM 3622 C C . ARG B 1 149 ? 3.763 2.888 49.155 1.00 9.06 147 ARG B C 1
ATOM 3623 O O . ARG B 1 149 ? 4.207 1.755 49.409 1.00 9.48 147 ARG B O 1
ATOM 3631 N N . ALA B 1 150 ? 4.166 3.968 49.769 1.00 9.64 148 ALA B N 1
ATOM 3632 C CA . ALA B 1 150 ? 5.258 3.867 50.730 1.00 11.60 148 ALA B CA 1
ATOM 3633 C C . ALA B 1 150 ? 4.886 2.944 51.874 1.00 10.67 148 ALA B C 1
ATOM 3634 O O . ALA B 1 150 ? 5.673 2.109 52.293 1.00 11.34 148 ALA B O 1
ATOM 3636 N N . TYR B 1 151 ? 3.681 3.078 52.391 1.00 10.67 149 TYR B N 1
ATOM 3637 C CA . TYR B 1 151 ? 3.246 2.267 53.533 1.00 11.13 149 TYR B CA 1
ATOM 3638 C C . TYR B 1 151 ? 2.986 0.830 53.093 1.00 10.12 149 TYR B C 1
ATOM 3639 O O . TYR B 1 151 ? 3.198 -0.124 53.850 1.00 11.66 149 TYR B O 1
ATOM 3648 N N . ALA B 1 152 ? 2.421 0.623 51.881 1.00 9.42 150 ALA B N 1
ATOM 3649 C CA . ALA B 1 152 ? 2.188 -0.710 51.402 1.00 9.20 150 ALA B CA 1
ATOM 3650 C C . ALA B 1 152 ? 3.471 -1.486 51.364 1.00 8.99 150 ALA B C 1
ATOM 3651 O O . ALA B 1 152 ? 3.500 -2.713 51.602 1.00 10.29 150 ALA B O 1
ATOM 3653 N N . LEU B 1 153 ? 4.568 -0.857 50.986 1.00 8.60 151 LEU B N 1
ATOM 3654 C CA . LEU B 1 153 ? 5.893 -1.478 50.941 1.00 8.91 151 LEU B CA 1
ATOM 3655 C C . LEU B 1 153 ? 6.429 -1.684 52.313 1.00 10.30 151 LEU B C 1
ATOM 3656 O O . LEU B 1 153 ? 6.946 -2.756 52.674 1.00 13.43 151 LEU B O 1
ATOM 3661 N N . LYS B 1 154 ? 6.295 -0.717 53.214 1.00 10.04 152 LYS B N 1
ATOM 3662 C CA . LYS B 1 154 ? 6.851 -0.816 54.568 1.00 11.22 152 LYS B CA 1
ATOM 3663 C C . LYS B 1 154 ? 6.145 -1.793 55.407 1.00 10.85 152 LYS B C 1
ATOM 3664 O O . LYS B 1 154 ? 6.790 -2.627 56.119 1.00 15.23 152 LYS B O 1
ATOM 3670 N N . ILE B 1 155 ? 4.841 -1.799 55.445 1.00 10.95 153 ILE B N 1
ATOM 3671 C CA . ILE B 1 155 ? 4.059 -2.703 56.281 1.00 12.47 153 ILE B CA 1
ATOM 3672 C C . ILE B 1 155 ? 3.290 -3.693 55.402 1.00 9.16 153 ILE B C 1
ATOM 3673 O O . ILE B 1 155 ? 2.118 -3.972 55.563 1.00 9.94 153 ILE B O 1
ATOM 3678 N N . TYR B 1 156 ? 4.031 -4.306 54.465 1.00 9.19 154 TYR B N 1
ATOM 3679 C CA . TYR B 1 156 ? 3.440 -5.258 53.546 1.00 8.62 154 TYR B CA 1
ATOM 3680 C C . TYR B 1 156 ? 2.776 -6.416 54.245 1.00 8.24 154 TYR B C 1
ATOM 3681 O O . TYR B 1 156 ? 1.797 -6.957 53.722 1.00 8.64 154 TYR B O 1
ATOM 3690 N N . HIS B 1 157 ? 3.213 -6.763 55.460 1.00 8.11 155 HIS B N 1
ATOM 3691 C CA . HIS B 1 157 ? 2.737 -7.915 56.137 1.00 8.60 155 HIS B CA 1
ATOM 3692 C C . HIS B 1 157 ? 1.262 -7.702 56.576 1.00 7.95 155 HIS B C 1
ATOM 3693 O O . HIS B 1 157 ? 0.561 -8.707 56.725 1.00 8.99 155 HIS B O 1
ATOM 3700 N N . TRP B 1 158 ? 0.834 -6.482 56.722 1.00 7.43 156 TRP B N 1
ATOM 3701 C CA . TRP B 1 158 ? -0.580 -6.221 57.036 1.00 8.26 156 TRP B CA 1
ATOM 3702 C C . TRP B 1 158 ? -1.476 -6.714 55.937 1.00 8.78 156 TRP B C 1
ATOM 3703 O O . TRP B 1 158 ? -2.646 -7.032 56.186 1.00 11.31 156 TRP B O 1
ATOM 3714 N N A SER B 1 159 ? -1.057 -6.712 54.678 0.50 8.70 157 SER B N 1
ATOM 3715 N N B SER B 1 159 ? -1.028 -6.708 54.694 0.50 7.98 157 SER B N 1
ATOM 3716 C CA A SER B 1 159 ? -1.882 -7.247 53.582 0.50 9.28 157 SER B CA 1
ATOM 3717 C CA B SER B 1 159 ? -1.806 -7.172 53.538 0.50 7.33 157 SER B CA 1
ATOM 3718 C C A SER B 1 159 ? -1.488 -8.672 53.225 0.50 8.61 157 SER B C 1
ATOM 3719 C C B SER B 1 159 ? -1.473 -8.631 53.212 0.50 7.96 157 SER B C 1
ATOM 3720 O O A SER B 1 159 ? -2.361 -9.442 52.885 0.50 10.48 157 SER B O 1
ATOM 3721 O O B SER B 1 159 ? -2.372 -9.386 52.915 0.50 9.73 157 SER B O 1
ATOM 3726 N N . PHE B 1 160 ? -0.219 -9.062 53.331 1.00 7.98 158 PHE B N 1
ATOM 3727 C CA . PHE B 1 160 ? 0.167 -10.433 53.048 1.00 7.98 158 PHE B CA 1
ATOM 3728 C C . PHE B 1 160 ? -0.431 -11.408 54.020 1.00 8.16 158 PHE B C 1
ATOM 3729 O O . PHE B 1 160 ? -1.059 -12.413 53.627 1.00 8.84 158 PHE B O 1
ATOM 3737 N N . LEU B 1 161 ? -0.291 -11.176 55.322 1.00 7.87 159 LEU B N 1
ATOM 3738 C CA . LEU B 1 161 ? -0.774 -12.062 56.331 1.00 8.00 159 LEU B CA 1
ATOM 3739 C C . LEU B 1 161 ? -2.299 -12.106 56.393 1.00 8.60 159 LEU B C 1
ATOM 3740 O O . LEU B 1 161 ? -2.877 -13.039 56.930 1.00 10.09 159 LEU B O 1
ATOM 3745 N N . ALA B 1 162 ? -2.954 -11.089 55.856 1.00 8.03 160 ALA B N 1
ATOM 3746 C CA . ALA B 1 162 ? -4.416 -10.971 55.786 1.00 8.66 160 ALA B CA 1
ATOM 3747 C C . ALA B 1 162 ? -4.970 -11.642 54.533 1.00 9.29 160 ALA B C 1
ATOM 3748 O O . ALA B 1 162 ? -6.210 -11.634 54.370 1.00 11.21 160 ALA B O 1
ATOM 3750 N N . GLN B 1 163 ? -4.147 -12.203 53.637 1.00 9.32 161 GLN B N 1
ATOM 3751 C CA . GLN B 1 163 ? -4.708 -12.894 52.493 1.00 10.07 161 GLN B CA 1
ATOM 3752 C C . GLN B 1 163 ? -5.455 -14.102 52.948 1.00 10.10 161 GLN B C 1
ATOM 3753 O O . GLN B 1 163 ? -5.176 -14.713 53.994 1.00 10.65 161 GLN B O 1
ATOM 3759 N N . PRO B 1 164 ? -6.464 -14.517 52.208 1.00 12.14 162 PRO B N 1
ATOM 3760 C CA . PRO B 1 164 ? -7.253 -15.682 52.608 1.00 12.81 162 PRO B CA 1
ATOM 3761 C C . PRO B 1 164 ? -6.362 -16.926 52.789 1.00 12.82 162 PRO B C 1
ATOM 3762 O O . PRO B 1 164 ? -5.458 -17.210 51.993 1.00 12.20 162 PRO B O 1
ATOM 3766 N N . ALA B 1 165 ? -6.672 -17.660 53.826 1.00 12.51 163 ALA B N 1
ATOM 3767 C CA . ALA B 1 165 ? -6.077 -18.946 54.034 1.00 13.19 163 ALA B CA 1
ATOM 3768 C C . ALA B 1 165 ? -6.316 -19.811 52.793 1.00 13.44 163 ALA B C 1
ATOM 3769 O O . ALA B 1 165 ? -7.397 -19.765 52.225 1.00 14.58 163 ALA B O 1
ATOM 3771 N N . PRO B 1 166 ? -5.375 -20.694 52.452 1.00 13.75 164 PRO B N 1
ATOM 3772 C CA . PRO B 1 166 ? -4.137 -21.004 53.137 1.00 14.33 164 PRO B CA 1
ATOM 3773 C C . PRO B 1 166 ? -2.891 -20.295 52.577 1.00 13.20 164 PRO B C 1
ATOM 3774 O O . PRO B 1 166 ? -1.823 -20.773 52.807 1.00 13.52 164 PRO B O 1
ATOM 3778 N N . LEU B 1 167 ? -3.025 -19.131 51.897 1.00 12.64 165 LEU B N 1
ATOM 3779 C CA . LEU B 1 167 ? -1.884 -18.567 51.167 1.00 13.55 165 LEU B CA 1
ATOM 3780 C C . LEU B 1 167 ? -0.721 -18.282 52.132 1.00 10.91 165 LEU B C 1
ATOM 3781 O O . LEU B 1 167 ? 0.390 -18.777 51.955 1.00 11.86 165 LEU B O 1
ATOM 3786 N N . PRO B 1 168 ? -0.908 -17.440 53.171 1.00 9.97 166 PRO B N 1
ATOM 3787 C CA . PRO B 1 168 ? 0.251 -17.118 54.022 1.00 10.55 166 PRO B CA 1
ATOM 3788 C C . PRO B 1 168 ? 0.711 -18.335 54.799 1.00 9.89 166 PRO B C 1
ATOM 3789 O O . PRO B 1 168 ? 1.883 -18.571 54.945 1.00 10.68 166 PRO B O 1
ATOM 3793 N N . GLU B 1 169 ? -0.246 -19.144 55.299 1.00 10.04 167 GLU B N 1
ATOM 3794 C CA . GLU B 1 169 ? 0.147 -20.330 56.052 1.00 10.98 167 GLU B CA 1
ATOM 3795 C C . GLU B 1 169 ? 1.033 -21.244 55.254 1.00 10.65 167 GLU B C 1
ATOM 3796 O O . GLU B 1 169 ? 2.010 -21.802 55.740 1.00 12.58 167 GLU B O 1
ATOM 3802 N N A ASN B 1 170 ? 0.675 -21.451 53.983 0.50 10.98 168 ASN B N 1
ATOM 3803 N N B ASN B 1 170 ? 0.686 -21.439 53.980 0.50 11.30 168 ASN B N 1
ATOM 3804 C CA A ASN B 1 170 ? 1.469 -22.319 53.086 0.50 10.41 168 ASN B CA 1
ATOM 3805 C CA B ASN B 1 170 ? 1.470 -22.344 53.124 0.50 12.02 168 ASN B CA 1
ATOM 3806 C C A ASN B 1 170 ? 2.873 -21.787 52.941 0.50 10.57 168 ASN B C 1
ATOM 3807 C C B ASN B 1 170 ? 2.870 -21.796 52.942 0.50 11.00 168 ASN B C 1
ATOM 3808 O O A ASN B 1 170 ? 3.840 -22.542 53.093 0.50 12.80 168 ASN B O 1
ATOM 3809 O O B ASN B 1 170 ? 3.832 -22.558 53.101 0.50 12.64 168 ASN B O 1
ATOM 3818 N N . LEU B 1 171 ? 3.015 -20.495 52.671 1.00 10.13 169 LEU B N 1
ATOM 3819 C CA . LEU B 1 171 ? 4.339 -19.919 52.509 1.00 10.92 169 LEU B CA 1
ATOM 3820 C C . LEU B 1 171 ? 5.151 -19.939 53.754 1.00 10.70 169 LEU B C 1
ATOM 3821 O O . LEU B 1 171 ? 6.339 -20.247 53.721 1.00 12.98 169 LEU B O 1
ATOM 3826 N N . LEU B 1 172 ? 4.555 -19.655 54.892 1.00 11.42 170 LEU B N 1
ATOM 3827 C CA . LEU B 1 172 ? 5.275 -19.586 56.161 1.00 11.14 170 LEU B CA 1
ATOM 3828 C C . LEU B 1 172 ? 5.808 -20.913 56.604 1.00 13.02 170 LEU B C 1
ATOM 3829 O O . LEU B 1 172 ? 6.756 -20.971 57.386 1.00 15.32 170 LEU B O 1
ATOM 3834 N N . GLY B 1 173 ? 5.190 -22.025 56.200 1.00 14.33 171 GLY B N 1
ATOM 3835 C CA . GLY B 1 173 ? 5.566 -23.320 56.698 1.00 15.28 171 GLY B CA 1
ATOM 3836 C C . GLY B 1 173 ? 6.848 -23.856 56.121 1.00 15.38 171 GLY B C 1
ATOM 3837 O O . GLY B 1 173 ? 7.416 -24.795 56.648 1.00 17.39 171 GLY B O 1
ATOM 3838 N N . GLY B 1 174 ? 7.377 -23.269 55.056 1.00 14.62 172 GLY B N 1
ATOM 3839 C CA . GLY B 1 174 ? 8.619 -23.739 54.498 1.00 15.20 172 GLY B CA 1
ATOM 3840 C C . GLY B 1 174 ? 9.855 -23.558 55.357 1.00 15.73 172 GLY B C 1
ATOM 3841 O O . GLY B 1 174 ? 10.638 -24.510 55.571 1.00 20.17 172 GLY B O 1
ATOM 3842 N N . ASP B 1 175 ? 9.993 -22.371 55.918 1.00 15.91 173 ASP B N 1
ATOM 3843 C CA . ASP B 1 175 ? 11.122 -21.997 56.742 1.00 14.87 173 ASP B CA 1
ATOM 3844 C C . ASP B 1 175 ? 10.640 -20.916 57.723 1.00 13.72 173 ASP B C 1
ATOM 3845 O O . ASP B 1 175 ? 11.006 -19.722 57.636 1.00 14.53 173 ASP B O 1
ATOM 3850 N N . PRO B 1 176 ? 9.844 -21.347 58.662 1.00 13.54 174 PRO B N 1
ATOM 3851 C CA . PRO B 1 176 ? 9.333 -20.391 59.649 1.00 13.48 174 PRO B CA 1
ATOM 3852 C C . PRO B 1 176 ? 10.413 -19.710 60.425 1.00 12.32 174 PRO B C 1
ATOM 3853 O O . PRO B 1 176 ? 10.258 -18.554 60.784 1.00 12.40 174 PRO B O 1
ATOM 3857 N N . ASP B 1 177 ? 11.479 -20.420 60.818 1.00 12.95 175 ASP B N 1
ATOM 3858 C CA . ASP B 1 177 ? 12.499 -19.882 61.637 1.00 13.11 175 ASP B CA 1
ATOM 3859 C C . ASP B 1 177 ? 13.098 -18.641 60.948 1.00 12.70 175 ASP B C 1
ATOM 3860 O O . ASP B 1 177 ? 13.370 -17.628 61.563 1.00 13.75 175 ASP B O 1
ATOM 3865 N N A PHE B 1 178 ? 13.365 -18.740 59.633 0.50 14.07 176 PHE B N 1
ATOM 3866 N N B PHE B 1 178 ? 13.364 -18.776 59.660 0.50 12.80 176 PHE B N 1
ATOM 3867 C CA A PHE B 1 178 ? 13.896 -17.609 58.878 0.50 14.43 176 PHE B CA 1
ATOM 3868 C CA B PHE B 1 178 ? 14.016 -17.732 58.970 0.50 12.50 176 PHE B CA 1
ATOM 3869 C C A PHE B 1 178 ? 13.037 -16.391 59.022 0.50 13.49 176 PHE B C 1
ATOM 3870 C C B PHE B 1 178 ? 13.109 -16.481 58.951 0.50 12.46 176 PHE B C 1
ATOM 3871 O O A PHE B 1 178 ? 13.431 -15.223 59.221 0.50 15.60 176 PHE B O 1
ATOM 3872 O O B PHE B 1 178 ? 13.582 -15.375 59.120 0.50 14.36 176 PHE B O 1
ATOM 3887 N N . TYR B 1 179 ? 11.798 -16.636 58.732 1.00 12.97 177 TYR B N 1
ATOM 3888 C CA . TYR B 1 179 ? 10.864 -15.524 58.647 1.00 13.17 177 TYR B CA 1
ATOM 3889 C C . TYR B 1 179 ? 10.757 -14.793 60.002 1.00 12.33 177 TYR B C 1
ATOM 3890 O O . TYR B 1 179 ? 10.743 -13.576 60.028 1.00 14.17 177 TYR B O 1
ATOM 3899 N N . VAL B 1 180 ? 10.569 -15.541 61.055 1.00 12.55 178 VAL B N 1
ATOM 3900 C CA . VAL B 1 180 ? 10.382 -14.894 62.370 1.00 12.57 178 VAL B CA 1
ATOM 3901 C C . VAL B 1 180 ? 11.668 -14.158 62.714 1.00 11.74 178 VAL B C 1
ATOM 3902 O O . VAL B 1 180 ? 11.591 -13.054 63.238 1.00 12.29 178 VAL B O 1
ATOM 3906 N N . LYS B 1 181 ? 12.835 -14.779 62.561 1.00 12.38 179 LYS B N 1
ATOM 3907 C CA . LYS B 1 181 ? 14.055 -14.146 62.909 1.00 13.09 179 LYS B CA 1
ATOM 3908 C C . LYS B 1 181 ? 14.259 -12.899 62.078 1.00 14.60 179 LYS B C 1
ATOM 3909 O O . LYS B 1 181 ? 14.872 -11.918 62.540 1.00 15.94 179 LYS B O 1
ATOM 3915 N N . ALA B 1 182 ? 13.887 -12.981 60.783 1.00 16.73 180 ALA B N 1
ATOM 3916 C CA . ALA B 1 182 ? 14.079 -11.841 59.955 1.00 16.24 180 ALA B CA 1
ATOM 3917 C C . ALA B 1 182 ? 13.156 -10.698 60.347 1.00 14.75 180 ALA B C 1
ATOM 3918 O O . ALA B 1 182 ? 13.588 -9.564 60.334 1.00 16.86 180 ALA B O 1
ATOM 3920 N N . LYS B 1 183 ? 11.920 -10.983 60.718 1.00 14.95 181 LYS B N 1
ATOM 3921 C CA . LYS B 1 183 ? 11.025 -9.942 61.194 1.00 13.70 181 LYS B CA 1
ATOM 3922 C C . LYS B 1 183 ? 11.496 -9.297 62.523 1.00 13.05 181 LYS B C 1
ATOM 3923 O O . LYS B 1 183 ? 11.555 -8.060 62.589 1.00 14.99 181 LYS B O 1
ATOM 3929 N N . LEU B 1 184 ? 11.931 -10.116 63.438 1.00 12.29 182 LEU B N 1
ATOM 3930 C CA . LEU B 1 184 ? 12.573 -9.596 64.699 1.00 12.84 182 LEU B CA 1
ATOM 3931 C C . LEU B 1 184 ? 13.675 -8.636 64.342 1.00 13.34 182 LEU B C 1
ATOM 3932 O O . LEU B 1 184 ? 13.728 -7.489 64.864 1.00 16.32 182 LEU B O 1
ATOM 3937 N N . ALA B 1 185 ? 14.611 -9.102 63.513 1.00 13.32 183 ALA B N 1
ATOM 3938 C CA . ALA B 1 185 ? 15.777 -8.300 63.231 1.00 14.30 183 ALA B CA 1
ATOM 3939 C C . ALA B 1 185 ? 15.435 -7.039 62.513 1.00 13.70 183 ALA B C 1
ATOM 3940 O O . ALA B 1 185 ? 15.953 -5.947 62.763 1.00 15.65 183 ALA B O 1
ATOM 3942 N N . SER B 1 186 ? 14.582 -7.169 61.506 1.00 15.06 184 SER B N 1
ATOM 3943 C CA . SER B 1 186 ? 14.305 -6.051 60.567 1.00 16.96 184 SER B CA 1
ATOM 3944 C C . SER B 1 186 ? 13.639 -4.863 61.231 1.00 16.92 184 SER B C 1
ATOM 3945 O O . SER B 1 186 ? 13.786 -3.750 60.769 1.00 19.07 184 SER B O 1
ATOM 3948 N N . TRP B 1 187 ? 12.917 -5.103 62.294 1.00 15.19 185 TRP B N 1
ATOM 3949 C CA . TRP B 1 187 ? 12.209 -4.057 62.968 1.00 15.94 185 TRP B CA 1
ATOM 3950 C C . TRP B 1 187 ? 13.067 -3.367 64.061 1.00 14.62 185 TRP B C 1
ATOM 3951 O O . TRP B 1 187 ? 12.529 -2.509 64.707 1.00 17.25 185 TRP B O 1
ATOM 3962 N N . THR B 1 188 ? 14.256 -3.811 64.381 1.00 14.99 186 THR B N 1
ATOM 3963 C CA . THR B 1 188 ? 15.179 -3.218 65.359 1.00 13.54 186 THR B CA 1
ATOM 3964 C C . THR B 1 188 ? 15.947 -2.128 64.716 1.00 15.45 186 THR B C 1
ATOM 3965 O O . THR B 1 188 ? 16.177 -2.085 63.504 1.00 17.84 186 THR B O 1
ATOM 3969 N N . ARG B 1 189 ? 16.485 -1.280 65.555 1.00 16.24 187 ARG B N 1
ATOM 3970 C CA . ARG B 1 189 ? 17.412 -0.259 65.073 1.00 16.95 187 ARG B CA 1
ATOM 3971 C C . ARG B 1 189 ? 18.630 -0.909 64.466 1.00 18.03 187 ARG B C 1
ATOM 3972 O O . ARG B 1 189 ? 19.229 -0.489 63.467 1.00 20.02 187 ARG B O 1
ATOM 3980 N N . ALA B 1 190 ? 19.179 -1.924 65.156 1.00 17.40 188 ALA B N 1
ATOM 3981 C CA . ALA B 1 190 ? 20.432 -2.572 64.723 1.00 17.94 188 ALA B CA 1
ATOM 3982 C C . ALA B 1 190 ? 20.238 -3.386 63.439 1.00 18.60 188 ALA B C 1
ATOM 3983 O O . ALA B 1 190 ? 21.268 -3.578 62.698 1.00 19.92 188 ALA B O 1
ATOM 3985 N N . GLY B 1 191 ? 19.022 -3.872 63.148 1.00 17.70 189 GLY B N 1
ATOM 3986 C CA . GLY B 1 191 ? 18.786 -4.731 62.018 1.00 16.52 189 GLY B CA 1
ATOM 3987 C C . GLY B 1 191 ? 19.351 -6.094 62.080 1.00 16.50 189 GLY B C 1
ATOM 3988 O O . GLY B 1 191 ? 19.414 -6.861 61.073 1.00 19.20 189 GLY B O 1
ATOM 3989 N N . ASP B 1 192 ? 19.664 -6.485 63.266 1.00 16.90 190 ASP B N 1
ATOM 3990 C CA . ASP B 1 192 ? 20.089 -7.843 63.575 1.00 16.03 190 ASP B CA 1
ATOM 3991 C C . ASP B 1 192 ? 19.407 -8.221 64.841 1.00 14.53 190 ASP B C 1
ATOM 3992 O O . ASP B 1 192 ? 18.552 -7.552 65.365 1.00 16.65 190 ASP B O 1
ATOM 3997 N N . LEU B 1 193 ? 19.776 -9.407 65.374 1.00 16.57 191 LEU B N 1
ATOM 3998 C CA . LEU B 1 193 ? 19.202 -9.879 66.629 1.00 15.89 191 LEU B CA 1
ATOM 3999 C C . LEU B 1 193 ? 19.897 -9.500 67.893 1.00 16.69 191 LEU B C 1
ATOM 4000 O O . LEU B 1 193 ? 19.576 -9.987 68.980 1.00 18.45 191 LEU B O 1
ATOM 4005 N N . SER B 1 194 ? 20.846 -8.579 67.752 1.00 17.22 192 SER B N 1
ATOM 4006 C CA . SER B 1 194 ? 21.726 -8.352 68.868 1.00 18.44 192 SER B CA 1
ATOM 4007 C C . SER B 1 194 ? 20.962 -7.652 70.013 1.00 18.19 192 SER B C 1
ATOM 4008 O O . SER B 1 194 ? 21.431 -7.754 71.171 1.00 20.16 192 SER B O 1
ATOM 4011 N N . ALA B 1 195 ? 19.805 -7.056 69.781 1.00 18.62 193 ALA B N 1
ATOM 4012 C CA . ALA B 1 195 ? 19.081 -6.419 70.945 1.00 20.58 193 ALA B CA 1
ATOM 4013 C C . ALA B 1 195 ? 18.314 -7.376 71.800 1.00 20.63 193 ALA B C 1
ATOM 4014 O O . ALA B 1 195 ? 17.834 -6.982 72.872 1.00 24.33 193 ALA B O 1
ATOM 4016 N N . PHE B 1 196 ? 18.114 -8.575 71.305 1.00 16.70 194 PHE B N 1
ATOM 4017 C CA . PHE B 1 196 ? 17.335 -9.595 72.017 1.00 14.96 194 PHE B CA 1
ATOM 4018 C C . PHE B 1 196 ? 18.210 -10.533 72.840 1.00 15.53 194 PHE B C 1
ATOM 4019 O O . PHE B 1 196 ? 19.306 -10.883 72.457 1.00 18.71 194 PHE B O 1
ATOM 4027 N N . ASP B 1 197 ? 17.687 -10.995 73.968 1.00 15.89 195 ASP B N 1
ATOM 4028 C CA . ASP B 1 197 ? 18.334 -12.129 74.664 1.00 14.95 195 ASP B CA 1
ATOM 4029 C C . ASP B 1 197 ? 18.085 -13.360 73.808 1.00 15.93 195 ASP B C 1
ATOM 4030 O O . ASP B 1 197 ? 16.969 -13.603 73.406 1.00 15.86 195 ASP B O 1
ATOM 4035 N N . PRO B 1 198 ? 19.135 -14.157 73.541 1.00 17.42 196 PRO B N 1
ATOM 4036 C CA . PRO B 1 198 ? 18.940 -15.382 72.742 1.00 17.41 196 PRO B CA 1
ATOM 4037 C C . PRO B 1 198 ? 17.838 -16.334 73.314 1.00 17.78 196 PRO B C 1
ATOM 4038 O O . PRO B 1 198 ? 17.218 -17.042 72.577 1.00 17.97 196 PRO B O 1
ATOM 4042 N N . ARG B 1 199 ? 17.687 -16.337 74.655 1.00 17.93 197 ARG B N 1
ATOM 4043 C CA . ARG B 1 199 ? 16.724 -17.193 75.269 1.00 19.00 197 ARG B CA 1
ATOM 4044 C C . ARG B 1 199 ? 15.318 -16.749 74.867 1.00 16.02 197 ARG B C 1
ATOM 4045 O O . ARG B 1 199 ? 14.436 -17.556 74.711 1.00 18.31 197 ARG B O 1
ATOM 4053 N N . ALA B 1 200 ? 15.158 -15.438 74.791 1.00 15.34 198 ALA B N 1
ATOM 4054 C CA . ALA B 1 200 ? 13.853 -14.865 74.353 1.00 14.03 198 ALA B CA 1
ATOM 4055 C C . ALA B 1 200 ? 13.593 -15.210 72.907 1.00 14.23 198 ALA B C 1
ATOM 4056 O O . ALA B 1 200 ? 12.482 -15.590 72.552 1.00 14.26 198 ALA B O 1
ATOM 4058 N N . VAL B 1 201 ? 14.586 -15.034 72.060 1.00 13.71 199 VAL B N 1
ATOM 4059 C CA . VAL B 1 201 ? 14.439 -15.392 70.646 1.00 13.94 199 VAL B CA 1
ATOM 4060 C C . VAL B 1 201 ? 14.008 -16.848 70.499 1.00 14.71 199 VAL B C 1
ATOM 4061 O O . VAL B 1 201 ? 13.180 -17.135 69.693 1.00 14.06 199 VAL B O 1
ATOM 4065 N N . GLU B 1 202 ? 14.538 -17.730 71.333 1.00 14.56 200 GLU B N 1
ATOM 4066 C CA . GLU B 1 202 ? 14.176 -19.124 71.262 1.00 15.20 200 GLU B CA 1
ATOM 4067 C C . GLU B 1 202 ? 12.716 -19.287 71.601 1.00 14.43 200 GLU B C 1
ATOM 4068 O O . GLU B 1 202 ? 12.026 -20.081 70.989 1.00 15.39 200 GLU B O 1
ATOM 4074 N N . HIS B 1 203 ? 12.244 -18.600 72.627 1.00 14.18 201 HIS B N 1
ATOM 4075 C CA . HIS B 1 203 ? 10.783 -18.619 72.893 1.00 13.44 201 HIS B CA 1
ATOM 4076 C C . HIS B 1 203 ? 9.975 -18.206 71.646 1.00 12.68 201 HIS B C 1
ATOM 4077 O O . HIS B 1 203 ? 8.983 -18.843 71.299 1.00 12.98 201 HIS B O 1
ATOM 4084 N N . TYR B 1 204 ? 10.413 -17.124 71.031 1.00 11.92 202 TYR B N 1
ATOM 4085 C CA . TYR B 1 204 ? 9.661 -16.631 69.859 1.00 12.04 202 TYR B CA 1
ATOM 4086 C C . TYR B 1 204 ? 9.713 -17.672 68.714 1.00 11.85 202 TYR B C 1
ATOM 4087 O O . TYR B 1 204 ? 8.700 -17.911 68.013 1.00 12.33 202 TYR B O 1
ATOM 4096 N N . ARG B 1 205 ? 10.901 -18.219 68.498 1.00 12.66 203 ARG B N 1
ATOM 4097 C CA . ARG B 1 205 ? 11.081 -19.217 67.440 1.00 12.25 203 ARG B CA 1
ATOM 4098 C C . ARG B 1 205 ? 10.232 -20.470 67.660 1.00 12.42 203 ARG B C 1
ATOM 4099 O O . ARG B 1 205 ? 9.635 -20.998 66.737 1.00 13.31 203 ARG B O 1
ATOM 4107 N N . ILE B 1 206 ? 10.230 -20.986 68.897 1.00 13.12 204 ILE B N 1
ATOM 4108 C CA . ILE B 1 206 ? 9.469 -22.196 69.201 1.00 14.34 204 ILE B CA 1
ATOM 4109 C C . ILE B 1 206 ? 8.014 -21.953 68.964 1.00 13.59 204 ILE B C 1
ATOM 4110 O O . ILE B 1 206 ? 7.299 -22.826 68.405 1.00 15.51 204 ILE B O 1
ATOM 4115 N N . ALA B 1 207 ? 7.471 -20.803 69.385 1.00 13.57 205 ALA B N 1
ATOM 4116 C CA . ALA B 1 207 ? 6.087 -20.500 69.194 1.00 12.43 205 ALA B CA 1
ATOM 4117 C C . ALA B 1 207 ? 5.762 -20.452 67.660 1.00 12.52 205 ALA B C 1
ATOM 4118 O O . ALA B 1 207 ? 4.800 -21.014 67.165 1.00 13.66 205 ALA B O 1
ATOM 4120 N N . PHE B 1 208 ? 6.627 -19.772 66.905 1.00 12.16 206 PHE B N 1
ATOM 4121 C CA . PHE B 1 208 ? 6.404 -19.578 65.494 1.00 11.49 206 PHE B CA 1
ATOM 4122 C C . PHE B 1 208 ? 6.576 -20.853 64.716 1.00 12.25 206 PHE B C 1
ATOM 4123 O O . PHE B 1 208 ? 6.074 -20.961 63.615 1.00 12.79 206 PHE B O 1
ATOM 4131 N N . ALA B 1 209 ? 7.266 -21.833 65.260 1.00 13.78 207 ALA B N 1
ATOM 4132 C CA . ALA B 1 209 ? 7.470 -23.098 64.576 1.00 14.13 207 ALA B CA 1
ATOM 4133 C C . ALA B 1 209 ? 6.221 -23.940 64.514 1.00 13.71 207 ALA B C 1
ATOM 4134 O O . ALA B 1 209 ? 6.211 -24.915 63.751 1.00 15.77 207 ALA B O 1
ATOM 4136 N N . ASP B 1 210 ? 5.203 -23.618 65.323 1.00 14.26 208 ASP B N 1
ATOM 4137 C CA . ASP B 1 210 ? 3.982 -24.451 65.333 1.00 13.93 208 ASP B CA 1
ATOM 4138 C C . ASP B 1 210 ? 2.991 -23.928 64.310 1.00 13.33 208 ASP B C 1
ATOM 4139 O O . ASP B 1 210 ? 2.618 -22.762 64.374 1.00 13.05 208 ASP B O 1
ATOM 4144 N N . PRO B 1 211 ? 2.595 -24.751 63.355 1.00 14.16 209 PRO B N 1
ATOM 4145 C CA . PRO B 1 211 ? 1.630 -24.245 62.332 1.00 14.49 209 PRO B CA 1
ATOM 4146 C C . PRO B 1 211 ? 0.325 -23.716 62.888 1.00 12.67 209 PRO B C 1
ATOM 4147 O O . PRO B 1 211 ? -0.209 -22.774 62.344 1.00 12.97 209 PRO B O 1
ATOM 4151 N N . MET B 1 212 ? -0.157 -24.290 63.972 1.00 13.49 210 MET B N 1
ATOM 4152 C CA . MET B 1 212 ? -1.433 -23.787 64.533 1.00 13.43 210 MET B CA 1
ATOM 4153 C C . MET B 1 212 ? -1.226 -22.408 65.133 1.00 11.65 210 MET B C 1
ATOM 4154 O O . MET B 1 212 ? -2.128 -21.565 65.030 1.00 12.91 210 MET B O 1
ATOM 4159 N N . ARG B 1 213 ? -0.064 -22.122 65.670 1.00 11.57 211 ARG B N 1
ATOM 4160 C CA . ARG B 1 213 ? 0.202 -20.807 66.188 1.00 10.61 211 ARG B CA 1
ATOM 4161 C C . ARG B 1 213 ? 0.371 -19.805 65.081 1.00 9.97 211 ARG B C 1
ATOM 4162 O O . ARG B 1 213 ? -0.102 -18.664 65.189 1.00 10.08 211 ARG B O 1
ATOM 4170 N N . ARG B 1 214 ? 0.993 -20.191 63.946 1.00 10.37 212 ARG B N 1
ATOM 4171 C CA . ARG B 1 214 ? 1.074 -19.286 62.803 1.00 9.23 212 ARG B CA 1
ATOM 4172 C C . ARG B 1 214 ? -0.304 -18.965 62.234 1.00 9.76 212 ARG B C 1
ATOM 4173 O O . ARG B 1 214 ? -0.561 -17.869 61.787 1.00 9.00 212 ARG B O 1
ATOM 4181 N N . HIS B 1 215 ? -1.169 -19.957 62.219 1.00 9.57 213 HIS B N 1
ATOM 4182 C CA . HIS B 1 215 ? -2.493 -19.729 61.735 1.00 10.32 213 HIS B CA 1
ATOM 4183 C C . HIS B 1 215 ? -3.226 -18.669 62.570 1.00 9.79 213 HIS B C 1
ATOM 4184 O O . HIS B 1 215 ? -3.878 -17.779 62.039 1.00 9.87 213 HIS B O 1
ATOM 4191 N N . VAL B 1 216 ? -3.082 -18.727 63.906 1.00 10.07 214 VAL B N 1
ATOM 4192 C CA . VAL B 1 216 ? -3.631 -17.709 64.757 1.00 9.47 214 VAL B CA 1
ATOM 4193 C C . VAL B 1 216 ? -3.134 -16.339 64.363 1.00 8.46 214 VAL B C 1
ATOM 4194 O O . VAL B 1 216 ? -3.885 -15.365 64.304 1.00 8.76 214 VAL B O 1
ATOM 4198 N N . MET B 1 217 ? -1.829 -16.218 64.145 1.00 8.19 215 MET B N 1
ATOM 4199 C CA . MET B 1 217 ? -1.260 -14.936 63.781 1.00 7.76 215 MET B CA 1
ATOM 4200 C C . MET B 1 217 ? -1.883 -14.399 62.487 1.00 7.82 215 MET B C 1
ATOM 4201 O O . MET B 1 217 ? -2.207 -13.206 62.387 1.00 7.86 215 MET B O 1
ATOM 4206 N N . CYS B 1 218 ? -2.071 -15.272 61.519 1.00 8.37 216 CYS B N 1
ATOM 4207 C CA . CYS B 1 218 ? -2.748 -14.844 60.271 1.00 8.39 216 CYS B CA 1
ATOM 4208 C C . CYS B 1 218 ? -4.176 -14.436 60.539 1.00 8.49 216 CYS B C 1
ATOM 4209 O O . CYS B 1 218 ? -4.653 -13.441 60.011 1.00 8.69 216 CYS B O 1
ATOM 4212 N N . GLU B 1 219 ? -4.893 -15.153 61.409 1.00 8.49 217 GLU B N 1
ATOM 4213 C CA . GLU B 1 219 ? -6.256 -14.746 61.769 1.00 8.60 217 GLU B CA 1
ATOM 4214 C C . GLU B 1 219 ? -6.267 -13.367 62.440 1.00 8.04 217 GLU B C 1
ATOM 4215 O O . GLU B 1 219 ? -7.199 -12.596 62.208 1.00 8.32 217 GLU B O 1
ATOM 4221 N N . ASP B 1 220 ? -5.283 -13.083 63.247 1.00 7.61 218 ASP B N 1
ATOM 4222 C CA . ASP B 1 220 ? -5.116 -11.758 63.909 1.00 7.52 218 ASP B CA 1
ATOM 4223 C C . ASP B 1 220 ? -4.965 -10.660 62.829 1.00 7.32 218 ASP B C 1
ATOM 4224 O O . ASP B 1 220 ? -5.687 -9.659 62.855 1.00 7.59 218 ASP B O 1
ATOM 4229 N N . TYR B 1 221 ? -4.098 -10.883 61.846 1.00 7.38 219 TYR B N 1
ATOM 4230 C CA . TYR B 1 221 ? -3.963 -9.942 60.763 1.00 7.93 219 TYR B CA 1
ATOM 4231 C C . TYR B 1 221 ? -5.189 -9.843 59.858 1.00 7.62 219 TYR B C 1
ATOM 4232 O O . TYR B 1 221 ? -5.503 -8.766 59.366 1.00 8.15 219 TYR B O 1
ATOM 4241 N N . ARG B 1 222 ? -5.893 -10.940 59.640 1.00 8.11 220 ARG B N 1
ATOM 4242 C CA . ARG B 1 222 ? -7.166 -10.893 58.906 1.00 8.21 220 ARG B CA 1
ATOM 4243 C C . ARG B 1 222 ? -8.147 -10.023 59.667 1.00 8.65 220 ARG B C 1
ATOM 4244 O O . ARG B 1 222 ? -8.782 -9.147 59.077 1.00 9.86 220 ARG B O 1
ATOM 4252 N N . ALA B 1 223 ? -8.288 -10.223 60.970 1.00 8.62 221 ALA B N 1
ATOM 4253 C CA . ALA B 1 223 ? -9.131 -9.331 61.759 1.00 8.68 221 ALA B CA 1
ATOM 4254 C C . ALA B 1 223 ? -8.669 -7.880 61.634 1.00 8.21 221 ALA B C 1
ATOM 4255 O O . ALA B 1 223 ? -9.459 -6.948 61.554 1.00 9.42 221 ALA B O 1
ATOM 4257 N N . GLY B 1 224 ? -7.356 -7.673 61.648 1.00 8.03 222 GLY B N 1
ATOM 4258 C CA . GLY B 1 224 ? -6.766 -6.314 61.516 1.00 8.21 222 GLY B CA 1
ATOM 4259 C C . GLY B 1 224 ? -7.153 -5.626 60.249 1.00 8.96 222 GLY B C 1
ATOM 4260 O O . GLY B 1 224 ? -7.234 -4.405 60.230 1.00 11.40 222 GLY B O 1
ATOM 4261 N N . ALA B 1 225 ? -7.323 -6.350 59.180 1.00 8.81 223 ALA B N 1
ATOM 4262 C CA . ALA B 1 225 ? -7.711 -5.834 57.866 1.00 9.69 223 ALA B CA 1
ATOM 4263 C C . ALA B 1 225 ? -9.205 -5.595 57.728 1.00 10.15 223 ALA B C 1
ATOM 4264 O O . ALA B 1 225 ? -9.585 -4.762 56.909 1.00 12.76 223 ALA B O 1
ATOM 4266 N N . TYR B 1 226 ? -10.032 -6.294 58.522 1.00 10.22 224 TYR B N 1
ATOM 4267 C CA . TYR B 1 226 ? -11.475 -6.351 58.325 1.00 11.42 224 TYR B CA 1
ATOM 4268 C C . TYR B 1 226 ? -12.159 -5.917 59.606 1.00 11.23 224 TYR B C 1
ATOM 4269 O O . TYR B 1 226 ? -12.300 -4.697 59.787 1.00 11.81 224 TYR B O 1
ATOM 4278 N N . ALA B 1 227 ? -12.610 -6.799 60.483 1.00 11.68 225 ALA B N 1
ATOM 4279 C CA . ALA 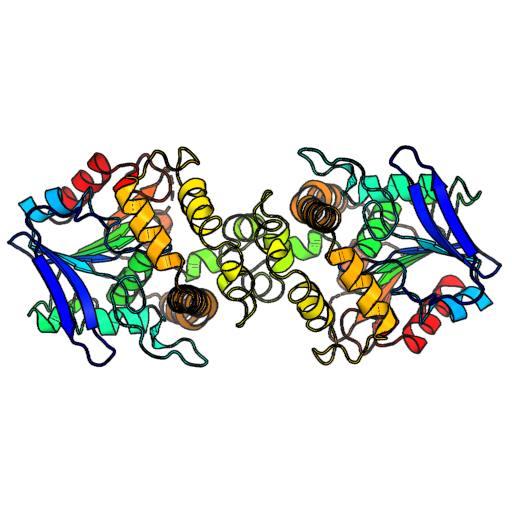B 1 227 ? -13.443 -6.354 61.651 1.00 11.90 225 ALA B CA 1
ATOM 4280 C C . ALA B 1 227 ? -12.764 -5.289 62.482 1.00 10.63 225 ALA B C 1
ATOM 4281 O O . ALA B 1 227 ? -13.402 -4.358 62.920 1.00 11.08 225 ALA B O 1
ATOM 4283 N N . ASP B 1 228 ? -11.474 -5.409 62.760 1.00 10.09 226 ASP B N 1
ATOM 4284 C CA . ASP B 1 228 ? -10.817 -4.406 63.631 1.00 9.26 226 ASP B CA 1
ATOM 4285 C C . ASP B 1 228 ? -10.896 -3.017 63.024 1.00 10.16 226 ASP B C 1
ATOM 4286 O O . ASP B 1 228 ? -11.069 -1.992 63.704 1.00 10.93 226 ASP B O 1
ATOM 4291 N N . PHE B 1 229 ? -10.653 -2.964 61.698 1.00 10.31 227 PHE B N 1
ATOM 4292 C CA . PHE B 1 229 ? -10.729 -1.718 60.941 1.00 10.92 227 PHE B CA 1
ATOM 4293 C C . PHE B 1 229 ? -12.148 -1.111 61.062 1.00 12.07 227 PHE B C 1
ATOM 4294 O O . PHE B 1 229 ? -12.349 0.079 61.289 1.00 12.64 227 PHE B O 1
ATOM 4302 N N . GLU B 1 230 ? -13.125 -1.967 60.849 1.00 11.78 228 GLU B N 1
ATOM 4303 C CA . GLU B 1 230 ? -14.503 -1.476 60.894 1.00 13.48 228 GLU B CA 1
ATOM 4304 C C . GLU B 1 230 ? -14.930 -1.047 62.285 1.00 13.22 228 GLU B C 1
ATOM 4305 O O . GLU B 1 230 ? -15.656 -0.061 62.423 1.00 15.23 228 GLU B O 1
ATOM 4311 N N . HIS B 1 231 ? -14.436 -1.723 63.336 1.00 11.37 229 HIS B N 1
ATOM 4312 C CA . HIS B 1 231 ? -14.714 -1.310 64.687 1.00 11.74 229 HIS B CA 1
ATOM 4313 C C . HIS B 1 231 ? -14.093 0.071 64.904 1.00 11.14 229 HIS B C 1
ATOM 4314 O O . HIS B 1 231 ? -14.746 0.982 65.473 1.00 12.81 229 HIS B O 1
ATOM 4321 N N . ASP B 1 232 ? -12.845 0.297 64.480 1.00 10.66 230 ASP B N 1
ATOM 4322 C CA . ASP B 1 232 ? -12.215 1.577 64.637 1.00 11.09 230 ASP B CA 1
ATOM 4323 C C . ASP B 1 232 ? -12.943 2.683 63.871 1.00 12.07 230 ASP B C 1
ATOM 4324 O O . ASP B 1 232 ? -13.083 3.800 64.349 1.00 13.16 230 ASP B O 1
ATOM 4329 N N . LYS B 1 233 ? -13.362 2.366 62.654 1.00 12.60 231 LYS B N 1
ATOM 4330 C CA . LYS B 1 233 ? -14.077 3.303 61.798 1.00 14.28 231 LYS B CA 1
ATOM 4331 C C . LYS B 1 233 ? -15.360 3.812 62.477 1.00 14.60 231 LYS B C 1
ATOM 4332 O O . LYS B 1 233 ? -15.632 5.011 62.393 1.00 17.11 231 LYS B O 1
ATOM 4338 N N . ILE B 1 234 ? -16.074 2.957 63.166 1.00 14.13 232 ILE B N 1
ATOM 4339 C CA . ILE B 1 234 ? -17.265 3.371 63.918 1.00 15.44 232 ILE B CA 1
ATOM 4340 C C . ILE B 1 234 ? -16.877 4.439 64.918 1.00 15.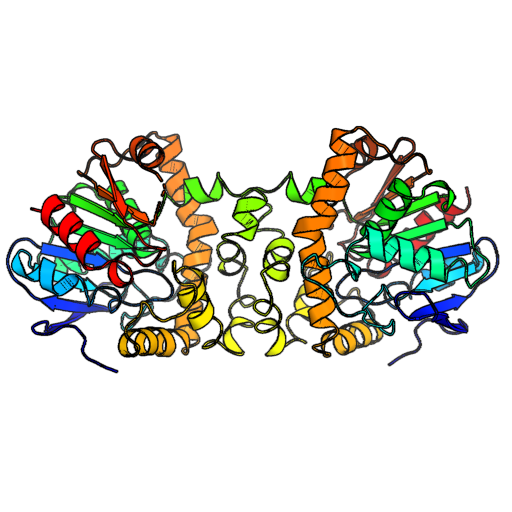87 232 ILE B C 1
ATOM 4341 O O . ILE B 1 234 ? -17.546 5.454 65.046 1.00 17.99 232 ILE B O 1
ATOM 4346 N N . ASP B 1 235 ? -15.818 4.209 65.699 1.00 15.67 233 ASP B N 1
ATOM 4347 C CA . ASP B 1 235 ? -15.387 5.190 66.679 1.00 15.56 233 ASP B CA 1
ATOM 4348 C C . ASP B 1 235 ? -14.941 6.493 66.117 1.00 16.43 233 ASP B C 1
ATOM 4349 O O . ASP B 1 235 ? -15.373 7.561 66.554 1.00 18.63 233 ASP B O 1
ATOM 4354 N N . VAL B 1 236 ? -14.214 6.433 64.992 1.00 15.34 234 VAL B N 1
ATOM 4355 C CA . VAL B 1 236 ? -13.760 7.690 64.377 1.00 17.49 234 VAL B CA 1
ATOM 4356 C C . VAL B 1 236 ? -14.970 8.478 63.797 1.00 17.71 234 VAL B C 1
ATOM 4357 O O . VAL B 1 236 ? -15.058 9.699 63.991 1.00 21.16 234 VAL B O 1
ATOM 4361 N N . GLU B 1 237 ? -15.898 7.754 63.188 1.00 18.25 235 GLU B N 1
ATOM 4362 C CA . GLU B 1 237 ? -17.123 8.395 62.638 1.00 21.00 235 GLU B CA 1
ATOM 4363 C C . GLU B 1 237 ? -18.013 8.998 63.718 1.00 24.23 235 GLU B C 1
ATOM 4364 O O . GLU B 1 237 ? -18.728 9.978 63.438 1.00 27.36 235 GLU B O 1
ATOM 4370 N N . ALA B 1 238 ? -18.028 8.419 64.931 1.00 21.72 236 ALA B N 1
ATOM 4371 C CA . ALA B 1 238 ? -18.849 8.853 66.025 1.00 22.68 236 ALA B CA 1
ATOM 4372 C C . ALA B 1 238 ? -18.082 9.896 66.801 1.00 22.27 236 ALA B C 1
ATOM 4373 O O . ALA B 1 238 ? -18.709 10.544 67.686 1.00 26.41 236 ALA B O 1
ATOM 4375 N N . GLY B 1 239 ? -16.838 10.185 66.483 1.00 23.15 237 GLY B N 1
ATOM 4376 C CA . GLY B 1 239 ? -15.994 11.065 67.229 1.00 22.38 237 GLY B CA 1
ATOM 4377 C C . GLY B 1 239 ? -15.648 10.608 68.633 1.00 23.50 237 GLY B C 1
ATOM 4378 O O . GLY B 1 239 ? -15.359 11.394 69.561 1.00 26.29 237 GLY B O 1
ATOM 4379 N N . ASN B 1 240 ? -15.630 9.311 68.846 1.00 22.08 238 ASN B N 1
ATOM 4380 C CA . ASN B 1 240 ? -15.280 8.760 70.170 1.00 22.48 238 ASN B CA 1
ATOM 4381 C C . ASN B 1 240 ? -13.760 8.836 70.559 1.00 22.73 238 ASN B C 1
ATOM 4382 O O . ASN B 1 240 ? -12.865 8.486 69.756 1.00 26.12 238 ASN B O 1
ATOM 4387 N N . LYS B 1 241 ? -13.500 9.227 71.785 1.00 22.87 239 LYS B N 1
ATOM 4388 C CA . LYS B 1 241 ? -12.126 9.364 72.264 1.00 24.00 239 LYS B CA 1
ATOM 4389 C C . LYS B 1 241 ? -11.994 8.598 73.545 1.00 22.67 239 LYS B C 1
ATOM 4390 O O . LYS B 1 241 ? -12.913 8.508 74.348 1.00 26.29 239 LYS B O 1
ATOM 4396 N N . ILE B 1 242 ? -10.867 7.982 73.715 1.00 20.66 240 ILE B N 1
ATOM 4397 C CA . ILE B 1 242 ? -10.552 7.274 74.946 1.00 19.29 240 ILE B CA 1
ATOM 4398 C C . ILE B 1 242 ? -10.402 8.329 76.069 1.00 19.98 240 ILE B C 1
ATOM 4399 O O . ILE B 1 242 ? -9.628 9.261 75.982 1.00 20.28 240 ILE B O 1
ATOM 4404 N N . PRO B 1 243 ? -11.148 8.124 77.188 1.00 21.66 241 PRO B N 1
ATOM 4405 C CA . PRO B 1 243 ? -11.100 9.059 78.328 1.00 22.48 241 PRO B CA 1
ATOM 4406 C C . PRO B 1 243 ? -10.035 8.695 79.347 1.00 21.74 241 PRO B C 1
ATOM 4407 O O . PRO B 1 243 ? -9.734 9.523 80.247 1.00 26.68 241 PRO B O 1
ATOM 4411 N N . VAL B 1 244 ? -9.557 7.443 79.279 1.00 21.01 242 VAL B N 1
ATOM 4412 C CA . VAL B 1 244 ? -8.565 6.887 80.193 1.00 21.83 242 VAL B CA 1
ATOM 4413 C C . VAL B 1 244 ? -7.248 7.698 80.026 1.00 20.95 242 VAL B C 1
ATOM 4414 O O . VAL B 1 244 ? -6.790 7.868 78.911 1.00 21.63 242 VAL B O 1
ATOM 4418 N N . PRO B 1 245 ? -6.586 8.180 81.106 1.00 20.67 243 PRO B N 1
ATOM 4419 C CA . PRO B 1 245 ? -5.222 8.755 80.948 1.00 20.87 243 PRO B CA 1
ATOM 4420 C C . PRO B 1 245 ? -4.311 7.828 80.219 1.00 18.02 243 PRO B C 1
ATOM 4421 O O . PRO B 1 245 ? -4.252 6.635 80.584 1.00 17.36 243 PRO B O 1
ATOM 4425 N N A MET B 1 246 ? -3.611 8.324 79.199 0.50 18.32 244 MET B N 1
ATOM 4426 N N B MET B 1 246 ? -3.590 8.351 79.220 0.50 18.24 244 MET B N 1
ATOM 4427 C CA A MET B 1 246 ? -2.888 7.413 78.375 0.50 16.33 244 MET B CA 1
ATOM 4428 C CA B MET B 1 246 ? -2.842 7.532 78.297 0.50 15.99 244 MET B CA 1
ATOM 4429 C C A MET B 1 246 ? -1.494 7.964 78.003 0.50 17.04 244 MET B C 1
ATOM 4430 C C B MET B 1 246 ? -1.408 8.000 78.147 0.50 16.34 244 MET B C 1
ATOM 4431 O O A MET B 1 246 ? -1.279 9.197 77.965 0.50 19.62 244 MET B O 1
ATOM 4432 O O B MET B 1 246 ? -1.095 9.221 78.269 0.50 17.58 244 MET B O 1
ATOM 4441 N N . LEU B 1 247 ? -0.549 7.034 77.826 1.00 16.08 245 LEU B N 1
ATOM 4442 C CA . LEU B 1 247 ? 0.814 7.304 77.451 1.00 16.24 245 LEU B CA 1
ATOM 4443 C C . LEU B 1 247 ? 1.053 6.602 76.086 1.00 16.03 245 LEU B C 1
ATOM 4444 O O . LEU B 1 247 ? 0.760 5.410 75.952 1.00 15.72 245 LEU B O 1
ATOM 4449 N N . ALA B 1 248 ? 1.617 7.332 75.130 1.00 16.33 246 ALA B N 1
ATOM 4450 C CA . ALA B 1 248 ? 2.057 6.764 73.865 1.00 15.77 246 ALA B CA 1
ATOM 4451 C C . ALA B 1 248 ? 3.578 6.875 73.793 1.00 16.38 246 ALA B C 1
ATOM 4452 O O . ALA B 1 248 ? 4.124 8.006 73.829 1.00 18.90 246 ALA B O 1
ATOM 4454 N N . LEU B 1 249 ? 4.266 5.732 73.763 1.00 16.20 247 LEU B N 1
ATOM 4455 C CA . LEU B 1 249 ? 5.676 5.726 73.574 1.00 16.44 247 LEU B CA 1
ATOM 4456 C C . LEU B 1 249 ? 5.897 5.220 72.159 1.00 17.68 247 LEU B C 1
ATOM 4457 O O . LEU B 1 249 ? 5.192 4.354 71.695 1.00 19.24 247 LEU B O 1
ATOM 4462 N N . TRP B 1 250 ? 6.928 5.716 71.496 1.00 18.06 248 TRP B N 1
ATOM 4463 C CA . TRP B 1 250 ? 7.293 5.230 70.161 1.00 18.69 248 TRP B CA 1
ATOM 4464 C C . TRP B 1 250 ? 8.796 5.213 69.992 1.00 18.72 248 TRP B C 1
ATOM 4465 O O . TRP B 1 250 ? 9.570 5.876 70.678 1.00 20.40 248 TRP B O 1
ATOM 4476 N N . GLY B 1 251 ? 9.221 4.397 69.062 1.00 18.61 249 GLY B N 1
ATOM 4477 C CA . GLY B 1 251 ? 10.611 4.264 68.742 1.00 20.85 249 GLY B CA 1
ATOM 4478 C C . GLY B 1 251 ? 11.000 5.400 67.838 1.00 23.93 249 GLY B C 1
ATOM 4479 O O . GLY B 1 251 ? 10.265 5.794 66.849 1.00 24.61 249 GLY B O 1
ATOM 4480 N N . ALA B 1 252 ? 12.115 6.040 68.187 1.00 23.21 250 ALA B N 1
ATOM 4481 C CA . ALA B 1 252 ? 12.595 7.139 67.342 1.00 26.87 250 ALA B CA 1
ATOM 4482 C C . ALA B 1 252 ? 13.126 6.559 66.019 1.00 29.17 250 ALA B C 1
ATOM 4483 O O . ALA B 1 252 ? 12.366 6.429 65.035 1.00 33.27 250 ALA B O 1
ATOM 4485 N N . PRO B 1 262 ? 3.253 10.952 66.200 1.00 27.03 260 PRO B N 1
ATOM 4486 C CA . PRO B 1 262 ? 2.319 9.957 66.851 1.00 25.31 260 PRO B CA 1
ATOM 4487 C C . PRO B 1 262 ? 1.472 10.567 67.947 1.00 22.44 260 PRO B C 1
ATOM 4488 O O . PRO B 1 262 ? 0.329 10.154 68.139 1.00 24.39 260 PRO B O 1
ATOM 4492 N N . LEU B 1 263 ? 2.019 11.557 68.666 1.00 24.50 261 LEU B N 1
ATOM 4493 C CA . LEU B 1 263 ? 1.255 12.163 69.736 1.00 23.58 261 LEU B CA 1
ATOM 4494 C C . LEU B 1 263 ? 0.121 12.930 69.099 1.00 23.95 261 LEU B C 1
ATOM 4495 O O . LEU B 1 263 ? -0.978 12.951 69.630 1.00 26.01 261 LEU B O 1
ATOM 4500 N N . ASP B 1 264 ? 0.396 13.683 68.042 1.00 25.56 262 ASP B N 1
ATOM 4501 C CA . ASP B 1 264 ? -0.679 14.280 67.243 1.00 25.82 262 ASP B CA 1
ATOM 4502 C C . ASP B 1 264 ? -1.784 13.329 66.830 1.00 24.20 262 ASP B C 1
ATOM 4503 O O . ASP B 1 264 ? -2.965 13.601 66.932 1.00 25.34 262 ASP B O 1
ATOM 4508 N N . VAL B 1 265 ? -1.423 12.153 66.398 1.00 23.21 263 VAL B N 1
ATOM 4509 C CA . VAL B 1 265 ? -2.428 11.139 66.042 1.00 21.53 263 VAL B CA 1
ATOM 4510 C C . VAL B 1 265 ? -3.255 10.666 67.237 1.00 19.60 263 VAL B C 1
ATOM 4511 O O . VAL B 1 265 ? -4.470 10.641 67.178 1.00 21.53 263 VAL B O 1
ATOM 4515 N N . TRP B 1 266 ? -2.568 10.333 68.275 1.00 19.28 264 TRP B N 1
ATOM 4516 C CA . TRP B 1 266 ? -3.273 9.844 69.490 1.00 17.72 264 TRP B CA 1
ATOM 4517 C C . TRP B 1 266 ? -4.157 10.863 70.124 1.00 19.16 264 TRP B C 1
ATOM 4518 O O . TRP B 1 266 ? -5.213 10.534 70.672 1.00 18.33 264 TRP B O 1
ATOM 4529 N N . ARG B 1 267 ? -3.791 12.168 70.015 1.00 20.06 265 ARG B N 1
ATOM 4530 C CA . ARG B 1 267 ? -4.666 13.198 70.558 1.00 21.10 265 ARG B CA 1
ATOM 4531 C C . ARG B 1 267 ? -6.011 13.254 69.877 1.00 19.26 265 ARG B C 1
ATOM 4532 O O . ARG B 1 267 ? -6.967 13.763 70.425 1.00 22.99 265 ARG B O 1
ATOM 4540 N N . LYS B 1 268 ? -6.116 12.767 68.641 1.00 20.25 266 LYS B N 1
ATOM 4541 C CA . LYS B 1 268 ? -7.387 12.636 67.916 1.00 19.71 266 LYS B CA 1
ATOM 4542 C C . LYS B 1 268 ? -8.271 11.499 68.432 1.00 20.91 266 LYS B C 1
ATOM 4543 O O . LYS B 1 268 ? -9.427 11.414 68.126 1.00 21.60 266 LYS B O 1
ATOM 4549 N N . TRP B 1 269 ? -7.658 10.576 69.140 1.00 19.00 267 TRP B N 1
ATOM 4550 C CA . TRP B 1 269 ? -8.238 9.319 69.649 1.00 18.36 267 TRP B CA 1
ATOM 4551 C C . TRP B 1 269 ? -8.432 9.306 71.174 1.00 19.06 267 TRP B C 1
ATOM 4552 O O . TRP B 1 269 ? -9.045 8.298 71.659 1.00 20.82 267 TRP B O 1
ATOM 4563 N N . ALA B 1 270 ? -7.914 10.293 71.909 1.00 19.11 268 ALA B N 1
ATOM 4564 C CA . ALA B 1 270 ? -7.778 10.172 73.353 1.00 19.40 268 ALA B CA 1
ATOM 4565 C C . ALA B 1 270 ? -7.703 11.624 73.897 1.00 19.73 268 ALA B C 1
ATOM 4566 O O . ALA B 1 270 ? -6.977 12.451 73.340 1.00 20.42 268 ALA B O 1
ATOM 4568 N N . SER B 1 271 ? -8.446 11.859 74.967 1.00 21.43 269 SER B N 1
ATOM 4569 C CA . SER B 1 271 ? -8.560 13.160 75.522 1.00 22.68 269 SER B CA 1
ATOM 4570 C C . SER B 1 271 ? -7.526 13.515 76.545 1.00 22.92 269 SER B C 1
ATOM 4571 O O . SER B 1 271 ? -7.475 14.686 76.963 1.00 27.12 269 SER B O 1
ATOM 4574 N N . ASP B 1 272 ? -6.741 12.589 77.021 1.00 21.47 270 ASP B N 1
ATOM 4575 C CA . ASP B 1 272 ? -5.742 12.830 78.039 1.00 23.36 270 ASP B CA 1
ATOM 4576 C C . ASP B 1 272 ? -4.530 11.979 77.718 1.00 22.68 270 ASP B C 1
ATOM 4577 O O . ASP B 1 272 ? -4.360 10.909 78.278 1.00 24.35 270 ASP B O 1
ATOM 4582 N N . VAL B 1 273 ? -3.705 12.470 76.794 1.00 21.97 271 VAL B N 1
ATOM 4583 C CA . VAL B 1 273 ? -2.613 11.633 76.321 1.00 22.57 271 VAL B CA 1
ATOM 4584 C C . VAL B 1 273 ? -1.360 12.430 76.410 1.00 20.56 271 VAL B C 1
ATOM 4585 O O . VAL B 1 273 ? -1.307 13.624 76.059 1.00 25.09 271 VAL B O 1
ATOM 4589 N N . GLN B 1 274 ? -0.315 11.767 76.863 1.00 20.63 272 GLN B N 1
ATOM 4590 C CA . GLN B 1 274 ? 1.040 12.247 76.834 1.00 21.68 272 GLN B CA 1
ATOM 4591 C C . GLN B 1 274 ? 1.889 11.256 76.082 1.00 21.14 272 GLN B C 1
ATOM 4592 O O . GLN B 1 274 ? 1.477 10.118 75.872 1.00 22.49 272 GLN B O 1
ATOM 4598 N N . GLY B 1 275 ? 3.115 11.602 75.722 1.00 23.47 273 GLY B N 1
ATOM 4599 C CA . GLY B 1 275 ? 3.939 10.700 75.035 1.00 22.29 273 GLY B CA 1
ATOM 4600 C C . GLY B 1 275 ? 5.374 11.095 74.853 1.00 22.24 273 GLY B C 1
ATOM 4601 O O . GLY B 1 275 ? 5.711 12.212 75.157 1.00 25.20 273 GLY B O 1
ATOM 4602 N N . ALA B 1 276 ? 6.197 10.168 74.355 1.00 22.22 274 ALA B N 1
ATOM 4603 C CA . ALA B 1 276 ? 7.608 10.493 74.146 1.00 23.84 274 ALA B CA 1
ATOM 4604 C C . ALA B 1 276 ? 8.226 9.516 73.228 1.00 22.78 274 ALA B C 1
ATOM 4605 O O . ALA B 1 276 ? 7.833 8.331 73.210 1.00 21.05 274 ALA B O 1
ATOM 4607 N N . PRO B 1 277 ? 9.182 9.987 72.409 1.00 21.94 275 PRO B N 1
ATOM 4608 C CA . PRO B 1 277 ? 10.054 9.023 71.701 1.00 22.59 275 PRO B CA 1
ATOM 4609 C C . PRO B 1 277 ? 11.065 8.351 72.603 1.00 23.34 275 PRO B C 1
ATOM 4610 O O . PRO B 1 277 ? 11.560 8.975 73.559 1.00 25.94 275 PRO B O 1
ATOM 4614 N N . ILE B 1 278 ? 11.393 7.123 72.292 1.00 23.32 276 ILE B N 1
ATOM 4615 C CA . ILE B 1 278 ? 12.287 6.304 72.996 1.00 24.66 276 ILE B CA 1
ATOM 4616 C C . ILE B 1 278 ? 13.335 5.988 71.897 1.00 24.63 276 ILE B C 1
ATOM 4617 O O . ILE B 1 278 ? 13.033 5.649 70.723 1.00 23.34 276 ILE B O 1
ATOM 4622 N N . GLU B 1 279 ? 14.587 6.065 72.271 1.00 26.20 277 GLU B N 1
ATOM 4623 C CA . GLU B 1 279 ? 15.627 5.763 71.308 1.00 27.07 277 GLU B CA 1
ATOM 4624 C C . GLU B 1 279 ? 15.688 4.252 71.082 1.00 25.52 277 GLU B C 1
ATOM 4625 O O . GLU B 1 279 ? 16.248 3.515 71.890 1.00 25.83 277 GLU B O 1
ATOM 4631 N N . SER B 1 280 ? 15.086 3.785 69.979 1.00 21.43 278 SER B N 1
ATOM 4632 C CA . SER B 1 280 ? 14.759 2.361 69.786 1.00 20.36 278 SER B CA 1
ATOM 4633 C C . SER B 1 280 ? 14.220 2.190 68.374 1.00 17.85 278 SER B C 1
ATOM 4634 O O . SER B 1 280 ? 13.580 3.098 67.810 1.00 18.02 278 SER B O 1
ATOM 4637 N N . GLY B 1 281 ? 14.359 0.967 67.890 1.00 16.58 279 GLY B N 1
ATOM 4638 C CA . GLY B 1 281 ? 13.442 0.443 66.868 1.00 15.68 279 GLY B CA 1
ATOM 4639 C C . GLY B 1 281 ? 12.105 0.066 67.469 1.00 15.06 279 GLY B C 1
ATOM 4640 O O . GLY B 1 281 ? 11.748 0.548 68.586 1.00 15.89 279 GLY B O 1
ATOM 4641 N N . HIS B 1 282 ? 11.405 -0.860 66.824 1.00 13.83 280 HIS B N 1
ATOM 4642 C CA . HIS B 1 282 ? 10.064 -1.180 67.244 1.00 13.15 280 HIS B CA 1
ATOM 4643 C C . HIS B 1 282 ? 10.018 -1.766 68.639 1.00 12.22 280 HIS B C 1
ATOM 4644 O O . HIS B 1 282 ? 8.944 -1.629 69.340 1.00 13.16 280 HIS B O 1
ATOM 4651 N N . PHE B 1 283 ? 10.978 -2.608 68.999 1.00 13.43 281 PHE B N 1
ATOM 4652 C CA . PHE B 1 283 ? 10.854 -3.520 70.125 1.00 12.42 281 PHE B CA 1
ATOM 4653 C C . PHE B 1 283 ? 11.297 -2.801 71.452 1.00 12.95 281 PHE B C 1
ATOM 4654 O O . PHE B 1 283 ? 12.312 -3.125 72.056 1.00 14.02 281 PHE B O 1
ATOM 4662 N N . LEU B 1 284 ? 10.596 -1.740 71.810 1.00 13.54 282 LEU B N 1
ATOM 4663 C CA . LEU B 1 284 ? 11.014 -0.883 72.913 1.00 13.71 282 LEU B CA 1
ATOM 4664 C C . LEU B 1 284 ? 11.442 -1.609 74.167 1.00 13.86 282 LEU B C 1
ATOM 4665 O O . LEU B 1 284 ? 12.513 -1.271 74.717 1.00 14.62 282 LEU B O 1
ATOM 4670 N N . PRO B 1 285 ? 10.662 -2.558 74.669 1.00 13.74 283 PRO B N 1
ATOM 4671 C CA . PRO B 1 285 ? 11.032 -3.184 75.949 1.00 15.25 283 PRO B CA 1
ATOM 4672 C C . PRO B 1 285 ? 12.322 -3.974 75.919 1.00 14.56 283 PRO B C 1
ATOM 4673 O O . PRO B 1 285 ? 12.843 -4.253 76.984 1.00 16.29 283 PRO B O 1
ATOM 4677 N N . GLU B 1 286 ? 12.749 -4.413 74.743 1.00 13.65 284 GLU B N 1
ATOM 4678 C CA . GLU B 1 286 ? 13.976 -5.190 74.594 1.00 14.06 284 GLU B CA 1
ATOM 4679 C C . GLU B 1 286 ? 15.146 -4.321 74.085 1.00 14.22 284 GLU B C 1
ATOM 4680 O O . GLU B 1 286 ? 16.257 -4.460 74.553 1.00 17.29 284 GLU B O 1
ATOM 4686 N N . GLU B 1 287 ? 14.899 -3.397 73.145 1.00 14.73 285 GLU B N 1
ATOM 4687 C CA . GLU B 1 287 ? 15.929 -2.519 72.631 1.00 15.98 285 GLU B CA 1
ATOM 4688 C C . GLU B 1 287 ? 16.325 -1.422 73.577 1.00 16.39 285 GLU B C 1
ATOM 4689 O O . GLU B 1 287 ? 17.475 -0.965 73.602 1.00 20.39 285 GLU B O 1
ATOM 4695 N N . ALA B 1 288 ? 15.357 -0.949 74.379 1.00 17.21 286 ALA B N 1
ATOM 4696 C CA . ALA B 1 288 ? 15.507 0.252 75.238 1.00 16.75 286 ALA B CA 1
ATOM 4697 C C . ALA B 1 288 ? 14.884 0.011 76.596 1.00 16.72 286 ALA B C 1
ATOM 4698 O O . ALA B 1 288 ? 13.942 0.694 76.968 1.00 19.08 286 ALA B O 1
ATOM 4700 N N . PRO B 1 289 ? 15.296 -1.078 77.241 1.00 18.57 287 PRO B N 1
ATOM 4701 C CA . PRO B 1 289 ? 14.573 -1.451 78.450 1.00 19.03 287 PRO B CA 1
ATOM 4702 C C . PRO B 1 289 ? 14.610 -0.445 79.583 1.00 20.24 287 PRO B C 1
ATOM 4703 O O . PRO B 1 289 ? 13.586 -0.170 80.263 1.00 22.43 287 PRO B O 1
ATOM 4707 N N . ASP B 1 290 ? 15.797 0.182 79.787 1.00 21.17 288 ASP B N 1
ATOM 4708 C CA . ASP B 1 290 ? 15.851 1.188 80.884 1.00 23.14 288 ASP B CA 1
ATOM 4709 C C . ASP B 1 290 ? 14.954 2.390 80.638 1.00 22.86 288 ASP B C 1
ATOM 4710 O O . ASP B 1 290 ? 14.196 2.797 81.551 1.00 25.22 288 ASP B O 1
ATOM 4715 N N . GLN B 1 291 ? 14.963 2.942 79.427 1.00 22.80 289 GLN B N 1
ATOM 4716 C CA . GLN B 1 291 ? 14.158 4.117 79.102 1.00 22.13 289 GLN B CA 1
ATOM 4717 C C . GLN B 1 291 ? 12.668 3.757 79.134 1.00 21.70 289 GLN B C 1
ATOM 4718 O O . GLN B 1 291 ? 11.845 4.561 79.598 1.00 23.82 289 GLN B O 1
ATOM 4724 N N . THR B 1 292 ? 12.334 2.593 78.568 1.00 20.02 290 THR B N 1
ATOM 4725 C CA . THR B 1 292 ? 10.947 2.129 78.606 1.00 18.12 290 THR B CA 1
ATOM 4726 C C . THR B 1 292 ? 10.415 1.933 80.027 1.00 18.89 290 THR B C 1
ATOM 4727 O O . THR B 1 292 ? 9.308 2.401 80.322 1.00 20.40 290 THR B O 1
ATOM 4731 N N . ALA B 1 293 ? 11.191 1.220 80.830 1.00 20.39 291 ALA B N 1
ATOM 4732 C CA . ALA B 1 293 ? 10.780 1.033 82.178 1.00 20.08 291 ALA B CA 1
ATOM 4733 C C . ALA B 1 293 ? 10.617 2.296 82.921 1.00 21.10 291 ALA B C 1
ATOM 4734 O O . ALA B 1 293 ? 9.647 2.436 83.648 1.00 24.73 291 ALA B O 1
ATOM 4736 N N . GLU B 1 294 ? 11.574 3.188 82.791 1.00 21.54 292 GLU B N 1
ATOM 4737 C CA . GLU B 1 294 ? 11.493 4.418 83.556 1.00 22.97 292 GLU B CA 1
ATOM 4738 C C . GLU B 1 294 ? 10.211 5.195 83.175 1.00 21.70 292 GLU B C 1
ATOM 4739 O O . GLU B 1 294 ? 9.503 5.697 84.011 1.00 23.47 292 GLU B O 1
ATOM 4745 N N . ALA B 1 295 ? 9.904 5.224 81.861 1.00 21.62 293 ALA B N 1
ATOM 4746 C CA . ALA B 1 295 ? 8.726 5.992 81.399 1.00 22.96 293 ALA B CA 1
ATOM 4747 C C . ALA B 1 295 ? 7.466 5.350 81.890 1.00 21.60 293 ALA B C 1
ATOM 4748 O O . ALA B 1 295 ? 6.525 6.087 82.276 1.00 22.90 293 ALA B O 1
ATOM 4750 N N . LEU B 1 296 ? 7.424 4.011 81.881 1.00 20.93 294 LEU B N 1
ATOM 4751 C CA . LEU B 1 296 ? 6.245 3.357 82.362 1.00 19.74 294 LEU B CA 1
ATOM 4752 C C . LEU B 1 296 ? 6.018 3.477 83.875 1.00 21.04 294 LEU B C 1
ATOM 4753 O O . LEU B 1 296 ? 4.896 3.761 84.326 1.00 20.94 294 LEU B O 1
ATOM 4758 N N . VAL B 1 297 ? 7.091 3.284 84.635 1.00 21.46 295 VAL B N 1
ATOM 4759 C CA . VAL B 1 297 ? 6.998 3.419 86.119 1.00 22.14 295 VAL B CA 1
ATOM 4760 C C . VAL B 1 297 ? 6.525 4.812 86.454 1.00 22.24 295 VAL B C 1
ATOM 4761 O O . VAL B 1 297 ? 5.662 4.958 87.302 1.00 23.70 295 VAL B O 1
ATOM 4765 N N . ARG B 1 298 ? 7.106 5.841 85.852 1.00 22.07 296 ARG B N 1
ATOM 4766 C CA . ARG B 1 298 ? 6.771 7.184 86.150 1.00 23.50 296 ARG B CA 1
ATOM 4767 C C . ARG B 1 298 ? 5.300 7.431 85.788 1.00 22.79 296 ARG B C 1
ATOM 4768 O O . ARG B 1 298 ? 4.571 8.071 86.542 1.00 25.56 296 ARG B O 1
ATOM 4776 N N . PHE B 1 299 ? 4.887 6.965 84.627 1.00 21.76 297 PHE B N 1
ATOM 4777 C CA . PHE B 1 299 ? 3.511 7.182 84.219 1.00 21.01 297 PHE B CA 1
ATOM 4778 C C . PHE B 1 299 ? 2.493 6.468 85.112 1.00 20.69 297 PHE B C 1
ATOM 4779 O O . PHE B 1 299 ? 1.478 7.065 85.480 1.00 21.40 297 PHE B O 1
ATOM 4787 N N . PHE B 1 300 ? 2.732 5.201 85.422 1.00 19.85 298 PHE B N 1
ATOM 4788 C CA . PHE B 1 300 ? 1.735 4.434 86.126 1.00 20.05 298 PHE B CA 1
ATOM 4789 C C . PHE B 1 300 ? 1.743 4.750 87.647 1.00 21.51 298 PHE B C 1
ATOM 4790 O O . PHE B 1 300 ? 0.770 4.448 88.307 1.00 24.87 298 PHE B O 1
ATOM 4798 N N . SER B 1 301 ? 2.807 5.343 88.150 1.00 23.13 299 SER B N 1
ATOM 4799 C CA . SER B 1 301 ? 2.799 5.836 89.506 1.00 25.43 299 SER B CA 1
ATOM 4800 C C . SER B 1 301 ? 2.148 7.248 89.528 1.00 26.50 299 SER B C 1
ATOM 4801 O O . SER B 1 301 ? 2.160 7.893 90.604 1.00 33.38 299 SER B O 1
#

Foldseek 3Di:
DDDLAPPWDWDFFDDPQWTKIWTWAADDFEEEEAEAPLAFLCLLSLQVVLVSPHHTYIRIGFALFQPTDHGDADPLLPCLALLNSLVRVCRRCVSVVQQEHEYEYAHLGLQNQLSNLLVPVRNYQEYEYEQDFQLLVLVVVDDVVSCVVVVVLVVLLDDPPRVLVVCQPPVLVVRQQVCQCQKPVSHCVLADVVRSVSSSVRSNDSSSSNNSSSNSNSSVPVSNVVVVVCLVVQHARARAYEYEYEPQAHHPVSNVSRHVHYDYDYDHIGRSCCRNPVVVVSVVVCVVVVD/DDDLAPAWDWDFFDDPQWTKIKTWHADEFEEEEAEAPLAFLCLLSLQVVLLSPHHTYIRIGFALFQPTDHGDADDLLPCLALLNSLVRVCRRCVSVVQQEHAYEYAHLGLQNQLSNLQVPVRNYQEYEYEADFQLLVLVVVDDPVSCVVPVCLVQLLPDPPRNLVVCQPCVLVVRQQVCQCQKPNSHCPLADVVRSVSSSVRSNDSSSSNSNSSNSNSSVPVSNVVVVVCLVVQEARARAYEYEHAVHQVRNVSRHVHYDYDYAPIGRSCCRNPVVVVNVVVSVVVD

Organism: Rhodopseudomonas palustris (strain ATCC BAA-98 / CGA009) (NCBI:txid258594)

InterPro domains:
  IPR000073 Alpha/beta hydrolase fold-1 [PF00561] (32-286)
  IPR000073 Alpha/beta hydrolase fold-1 [PR00111] (57-72)
  IPR000073 Alpha/beta hydrolase fold-1 [PR00111] (106-119)
  IPR000073 Alpha/beta hydrolase fold-1 [PR00111] (120-133)
  IPR000639 Epoxide hydrolase-like [PR00412] (38-56)
  IPR000639 Epoxide hydrolase-like [PR00412] (106-119)
  IPR000639 Epoxide hydrolase-like [PR00412] (275-297)
  IPR029058 Alpha/Beta hydrolase fold [G3DSA:3.40.50.1820] (1-300)
  IPR029058 Alpha/Beta hydrolase fold [SSF53474] (6-298)

GO terms:
  GO:0018785 haloacetate dehalogenase activity (F, EXP)